Protein 3KMH (pdb70)

Sequence (434 aa):
KRSAINDILGHTRQFFSQHDVHLPPFASFSPAQWQQLDTAAWEEVFDLKLGWDVTAFGRNNFAAHGLTLFTLRNGSAKGPYVKCYAEKIHVRDAQVTPHFHWRKREDIINRGGGNLIVELWNADSNEQTADSDITVVIDGCRQKHTAGSQLRLSPGESICLPPGLYHSFWAEAGFGDVLVGEVSSVNDDDHDNHFLQPLLIDEDEPAQLVLCNEYKRSAINDILGHTRQFFSQHDVHLPPFASFSPAQWQQLDTAAWEEVFDLKLGWDVTAFGRNNFAAHGLTLFTLRNGSAKGPYVKCYAEKIHVRDAQVTPHFHWRKREDIINRGGGNLIVELWNADSNEQTADSDITVVIDGCRQKHTAGSQLRLSPGESICLPPGLYHSFWAEAGFGDVLVGEVSSVNDDDHDNHFLQPLDRYNLIDEDEPAQLVLCNEY

Radius of gyration: 21.69 Å; Cα contacts (8 Å, |Δi|>4): 1073; chains: 2; bounding box: 56×40×61 Å

InterPro domains:
  IPR010864 D-lyxose isomerase [PF07385] (1-223)
  IPR011051 RmlC-like cupin domain superfamily [SSF51182] (97-203)
  IPR014710 RmlC-like jelly roll fold [G3DSA:2.60.120.10] (2-227)
  IPR047581 D-lyxose isomerase EcSI-like [cd20309] (2-201)

Foldseek 3Di:
DLVVVQVVLVVVVVVCVVLVHDADPQQQDFPVRVVPDDCVVCVQCQVQLFAWDKDQFADDDCQQEIDIKGKRDFADPVQVGNAFKTKMKKFWANYKHFFFFQAKKKKKAFQDFAKKKKWKFAADPVRAGDQDWDWWAKPNRIDIGTHGDIDIHHNGIIIIDGGRIDMMMHGHHPRGMTMMMMMMTGDDPPPTTDGNPDTDDDCPDRRSHDGSVGD/DLVVVQVVLVVVVVVCVVLVHDADPQQQDFPVRVVPDDCVVCVQCQQQLFAWAKAQQQDDDCLQEIDIKGWRDFADPVQVGPAFKTKMKKFWANYKHFFFFQAKKKKKAFQDFAKKKKWKFAADPVRAGDQDWDWWAKPNRIDIGTGGDIDIHHNGIIIIDGGRMDMMMHGHHPRGMTMMMMMMTGDDQVPTTDGNDDTDPHDDDDCPDRRSHDGSVGD

B-factor: mean 22.04, std 8.32, range [10.07, 82.17]

Secondary structure (P-SEA, 3-state):
caaaaaaaaaaaaaaaaaacccccccccccaaaaaaccccccaaaaaaccbbbbbcccccccccccbbbbbccccccccccccccccccccccccccccccccbbbbbbccccbbbbbbbbbbcccccccccbbbbbccccccccccbbbbbbcccbbbbbcccccccccccccccccbbbbbcccccccccccccccccccccccccccccccc/caaaaaaaaaaaaaaaaaacccccccccccaaaaaaccccccaaaaaacccccccccccccccccccccccccccccccccccccccccccccccccccccccbbbbbbccccbbbbbbbbbbccccccccbbbbbbccccccccccbbbbbbcccbbbbbcccccccccccccccccbbbbbccccccccccccccccccbbbbcccccccccccccc

Nearest PDB structures (foldseek):
  3kmh-assembly1_A  TM=1.005E+00  e=7.050E-45  Escherichia coli O157:H7
  3kmh-assembly1_B  TM=1.002E+00  e=2.610E-44  Escherichia coli O157:H7
  3mpb-assembly1_A  TM=1.004E+00  e=5.638E-43  Escherichia coli O157:H7
  8fnf-assembly1_14  TM=4.970E-01  e=2.074E-03  Trypanosoma brucei
  4oul-assembly2_E  TM=1.749E-01  e=1.356E-02  Homo sapiens

Solvent-accessible surface area: 18554 Å² total

Structure (mmCIF, N/CA/C/O backbone):
data_3KMH
#
_entry.id   3KMH
#
_cell.length_a   53.350
_cell.length_b   75.315
_cell.length_c   61.778
_cell.angle_alpha   90.00
_cell.angle_beta   106.29
_cell.angle_gamma   90.00
#
_symmetry.space_group_name_H-M   'P 1 21 1'
#
loop_
_entity.id
_entity.type
_entity.pdbx_description
1 polymer 'D-lyxose isomerase'
2 non-polymer GLYCEROL
3 non-polymer 'ACETATE ION'
4 non-polymer 'MANGANESE (II) ION'
5 non-polymer PHENOL
6 water water
#
loop_
_atom_site.group_PDB
_atom_site.id
_atom_site.type_symbol
_atom_site.label_atom_id
_atom_site.label_alt_id
_atom_site.label_comp_id
_atom_site.label_asym_id
_atom_site.label_entity_id
_atom_site.label_seq_id
_atom_site.pdbx_PDB_ins_code
_atom_site.Cartn_x
_atom_site.Cartn_y
_atom_site.Cartn_z
_atom_site.occupancy
_atom_site.B_iso_or_equiv
_atom_site.auth_seq_id
_atom_site.auth_comp_id
_atom_site.auth_asym_id
_atom_site.auth_atom_id
_atom_site.pdbx_PDB_model_num
ATOM 9 N N . LYS A 1 21 ? 27.541 6.252 23.148 1.00 28.47 2 LYS A N 1
ATOM 10 C CA . LYS A 1 21 ? 26.332 5.465 23.387 1.00 27.06 2 LYS A CA 1
ATOM 11 C C . LYS A 1 21 ? 25.952 5.491 24.862 1.00 25.87 2 LYS A C 1
ATOM 12 O O . LYS A 1 21 ? 26.824 5.436 25.735 1.00 25.37 2 LYS A O 1
ATOM 18 N N . ARG A 1 22 ? 24.652 5.567 25.139 1.00 24.56 3 ARG A N 1
ATOM 19 C CA . ARG A 1 22 ? 24.163 5.517 26.518 1.00 23.53 3 ARG A CA 1
ATOM 20 C C . ARG A 1 22 ? 24.499 4.188 27.198 1.00 23.08 3 ARG A C 1
ATOM 21 O O . ARG A 1 22 ? 24.747 4.150 28.404 1.00 22.49 3 ARG A O 1
ATOM 29 N N . SER A 1 23 ? 24.508 3.104 26.423 1.00 22.48 4 SER A N 1
ATOM 30 C CA . SER A 1 23 ? 24.930 1.803 26.939 1.00 22.14 4 SER A CA 1
ATOM 31 C C . SER A 1 23 ? 26.360 1.851 27.479 1.00 21.75 4 SER A C 1
ATOM 32 O O . SER A 1 23 ? 26.635 1.288 28.538 1.00 21.76 4 SER A O 1
ATOM 35 N N . ALA A 1 24 ? 27.254 2.532 26.757 1.00 21.41 5 ALA A N 1
ATOM 36 C CA . ALA A 1 24 ? 28.640 2.716 27.204 1.00 21.15 5 ALA A CA 1
ATOM 37 C C . ALA A 1 24 ? 28.708 3.552 28.480 1.00 20.89 5 ALA A C 1
ATOM 38 O O . ALA A 1 24 ? 29.455 3.219 29.406 1.00 20.35 5 ALA A O 1
ATOM 40 N N . ILE A 1 25 ? 27.923 4.628 28.527 1.00 20.48 6 ILE A N 1
ATOM 41 C CA . ILE A 1 25 ? 27.878 5.493 29.711 1.00 20.29 6 ILE A CA 1
ATOM 42 C C . ILE A 1 25 ? 27.330 4.734 30.920 1.00 20.21 6 ILE A C 1
ATOM 43 O O . ILE A 1 25 ? 27.891 4.826 32.015 1.00 19.83 6 ILE A O 1
ATOM 48 N N . ASN A 1 26 ? 26.254 3.971 30.716 1.00 19.88 7 ASN A N 1
ATOM 49 C CA . ASN A 1 26 ? 25.683 3.151 31.784 1.00 20.13 7 ASN A CA 1
ATOM 50 C C . ASN A 1 26 ? 26.734 2.200 32.356 1.00 20.04 7 ASN A C 1
ATOM 51 O O . ASN A 1 26 ? 26.876 2.084 33.572 1.00 19.86 7 ASN A O 1
ATOM 56 N N . ASP A 1 27 ? 27.475 1.539 31.466 1.00 20.21 8 ASP A N 1
ATOM 57 C CA . ASP A 1 27 ? 28.515 0.587 31.862 1.00 20.41 8 ASP A CA 1
ATOM 58 C C . ASP A 1 27 ? 29.681 1.267 32.586 1.00 19.70 8 ASP A C 1
ATOM 59 O O . ASP A 1 27 ? 30.163 0.761 33.602 1.00 19.52 8 ASP A O 1
ATOM 64 N N . ILE A 1 28 ? 30.125 2.408 32.062 1.00 18.74 9 ILE A N 1
ATOM 65 C CA . ILE A 1 28 ? 31.194 3.190 32.694 1.00 18.40 9 ILE A CA 1
ATOM 66 C C . ILE A 1 28 ? 30.783 3.597 34.109 1.00 17.83 9 ILE A C 1
ATOM 67 O O . ILE A 1 28 ? 31.544 3.407 35.057 1.00 17.63 9 ILE A O 1
ATOM 72 N N . LEU A 1 29 ? 29.578 4.146 34.252 1.00 17.53 10 LEU A N 1
ATOM 73 C CA . LEU A 1 29 ? 29.116 4.588 35.567 1.00 17.18 10 LEU A CA 1
ATOM 74 C C . LEU A 1 29 ? 28.884 3.427 36.523 1.00 17.12 10 LEU A C 1
ATOM 75 O O . LEU A 1 29 ? 29.161 3.541 37.715 1.00 17.09 10 LEU A O 1
ATOM 80 N N . GLY A 1 30 ? 28.403 2.302 35.995 1.00 17.18 11 GLY A N 1
ATOM 81 C CA . GLY A 1 30 ? 28.283 1.079 36.782 1.00 17.10 11 GLY A CA 1
ATOM 82 C C . GLY A 1 30 ? 29.622 0.638 37.348 1.00 16.83 11 GLY A C 1
ATOM 83 O O . GLY A 1 30 ? 29.738 0.364 38.546 1.00 17.27 11 GLY A O 1
ATOM 84 N N . HIS A 1 31 ? 30.636 0.583 36.487 1.00 16.91 12 HIS A N 1
ATOM 85 C CA . HIS A 1 31 ? 31.979 0.198 36.920 1.00 16.79 12 HIS A CA 1
ATOM 86 C C . HIS A 1 31 ? 32.570 1.208 37.910 1.00 16.21 12 HIS A C 1
ATOM 87 O O . HIS A 1 31 ? 33.191 0.817 38.899 1.00 16.86 12 HIS A O 1
ATOM 94 N N . THR A 1 32 ? 32.363 2.501 37.657 1.00 15.45 13 THR A N 1
ATOM 95 C CA . THR A 1 32 ? 32.878 3.539 38.555 1.00 14.92 13 THR A CA 1
ATOM 96 C C . THR A 1 32 ? 32.208 3.513 39.934 1.00 14.87 13 THR A C 1
ATOM 97 O O . THR A 1 32 ? 32.874 3.683 40.958 1.00 14.81 13 THR A O 1
ATOM 101 N N . ARG A 1 33 ? 30.900 3.274 39.967 1.00 15.04 14 ARG A N 1
ATOM 102 C CA . ARG A 1 33 ? 30.204 3.158 41.242 1.00 15.25 14 ARG A CA 1
ATOM 103 C C . ARG A 1 33 ? 30.735 1.974 42.045 1.00 15.10 14 ARG A C 1
ATOM 104 O O . ARG A 1 33 ? 30.909 2.075 43.264 1.00 15.03 14 ARG A O 1
ATOM 112 N N . GLN A 1 34 ? 31.025 0.869 41.357 1.00 15.60 15 GLN A N 1
ATOM 113 C CA . GLN A 1 34 ? 31.612 -0.296 42.013 1.00 16.02 15 GLN A CA 1
ATOM 114 C C . GLN A 1 34 ? 33.008 0.018 42.558 1.00 15.20 15 GLN A C 1
ATOM 115 O O . GLN A 1 34 ? 33.332 -0.341 43.688 1.00 14.88 15 GLN A O 1
ATOM 121 N N . PHE A 1 35 ? 33.814 0.702 41.753 1.00 14.78 16 PHE A N 1
ATOM 122 C CA . PHE A 1 35 ? 35.156 1.122 42.150 1.00 14.56 16 PHE A CA 1
ATOM 123 C C . PHE A 1 35 ? 35.109 2.024 43.390 1.00 14.22 16 PHE A C 1
ATOM 124 O O . PHE A 1 35 ? 35.856 1.816 44.353 1.00 14.18 16 PHE A O 1
ATOM 132 N N . PHE A 1 36 ? 34.217 3.014 43.370 1.00 13.97 17 PHE A N 1
ATOM 133 C CA . PHE A 1 36 ? 34.005 3.875 44.536 1.00 13.94 17 PHE A CA 1
ATOM 134 C C . PHE A 1 36 ? 33.638 3.046 45.779 1.00 14.01 17 PHE A C 1
ATOM 135 O O . PHE A 1 36 ? 34.230 3.214 46.846 1.00 13.92 17 PHE A O 1
ATOM 143 N N . SER A 1 37 ? 32.665 2.147 45.639 1.00 14.35 18 SER A N 1
ATOM 144 C CA . SER A 1 37 ? 32.243 1.303 46.753 1.00 15.28 18 SER A CA 1
ATOM 145 C C . SER A 1 37 ? 33.400 0.470 47.312 1.00 14.94 18 SER A C 1
ATOM 146 O O . SER A 1 37 ? 33.543 0.346 48.527 1.00 15.26 18 SER A O 1
ATOM 149 N N . GLN A 1 38 ? 34.236 -0.067 46.421 1.00 15.17 19 GLN A N 1
ATOM 150 C CA . GLN A 1 38 ? 35.405 -0.857 46.835 1.00 15.84 19 GLN A CA 1
ATOM 151 C C . GLN A 1 38 ? 36.426 -0.036 47.629 1.00 15.46 19 GLN A C 1
ATOM 152 O O . GLN A 1 38 ? 37.232 -0.593 48.384 1.00 15.48 19 GLN A O 1
ATOM 158 N N . HIS A 1 39 ? 36.386 1.283 47.445 1.00 14.86 20 HIS A N 1
ATOM 159 C CA . HIS A 1 39 ? 37.259 2.208 48.169 1.00 14.62 20 HIS A CA 1
ATOM 160 C C . HIS A 1 39 ? 36.573 2.908 49.336 1.00 14.81 20 HIS A C 1
ATOM 161 O O . HIS A 1 39 ? 37.116 3.862 49.899 1.00 14.50 20 HIS A O 1
ATOM 168 N N . ASP A 1 40 ? 35.394 2.408 49.707 1.00 14.97 21 ASP A N 1
ATOM 169 C CA . ASP A 1 40 ? 34.633 2.920 50.846 1.00 15.78 21 ASP A CA 1
ATOM 170 C C . ASP A 1 40 ? 34.247 4.382 50.606 1.00 15.51 21 ASP A C 1
ATOM 171 O O . ASP A 1 40 ? 34.138 5.168 51.547 1.00 15.90 21 ASP A O 1
ATOM 176 N N . VAL A 1 41 ? 34.069 4.736 49.335 1.00 15.52 22 VAL A N 1
ATOM 177 C CA . VAL A 1 41 ? 33.582 6.063 48.957 1.00 15.58 22 VAL A CA 1
ATOM 178 C C . VAL A 1 41 ? 32.066 6.021 48.953 1.00 15.41 22 VAL A C 1
ATOM 179 O O . VAL A 1 41 ? 31.463 5.157 48.320 1.00 15.77 22 VAL A O 1
ATOM 183 N N . HIS A 1 42 ? 31.457 6.974 49.643 1.00 15.55 23 HIS A N 1
ATOM 184 C CA . HIS A 1 42 ? 30.007 7.063 49.713 1.00 15.90 23 HIS A CA 1
ATOM 185 C C . HIS A 1 42 ? 29.543 8.388 49.167 1.00 15.74 23 HIS A C 1
ATOM 186 O O . HIS A 1 42 ? 30.064 9.446 49.527 1.00 16.36 23 HIS A O 1
ATOM 193 N N . LEU A 1 43 ? 28.581 8.299 48.258 1.00 16.38 24 LEU A N 1
ATOM 194 C CA . LEU A 1 43 ? 28.064 9.451 47.540 1.00 16.16 24 LEU A CA 1
ATOM 195 C C . LEU A 1 43 ? 26.707 9.854 48.112 1.00 16.40 24 LEU A C 1
ATOM 196 O O . LEU A 1 43 ? 26.044 9.042 48.761 1.00 16.40 24 LEU A O 1
ATOM 201 N N . PRO A 1 44 ? 26.295 11.115 47.887 1.00 16.42 25 PRO A N 1
ATOM 202 C CA . PRO A 1 44 ? 24.986 11.538 48.370 1.00 16.59 25 PRO A CA 1
ATOM 203 C C . PRO A 1 44 ? 23.845 10.808 47.649 1.00 16.95 25 PRO A C 1
ATOM 204 O O . PRO A 1 44 ? 24.061 10.247 46.568 1.00 16.03 25 PRO A O 1
ATOM 208 N N . PRO A 1 45 ? 22.635 10.812 48.243 1.00 17.51 26 PRO A N 1
ATOM 209 C CA . PRO A 1 45 ? 21.485 10.141 47.632 1.00 17.76 26 PRO A CA 1
ATOM 210 C C . PRO A 1 45 ? 21.265 10.480 46.152 1.00 17.55 26 PRO A C 1
ATOM 211 O O . PRO A 1 45 ? 20.932 9.583 45.375 1.00 17.83 26 PRO A O 1
ATOM 215 N N . PHE A 1 46 ? 21.460 11.743 45.762 1.00 17.34 27 PHE A N 1
ATOM 216 C CA . PHE A 1 46 ? 21.207 12.152 44.370 1.00 17.07 27 PHE A CA 1
ATOM 217 C C . PHE A 1 46 ? 22.111 11.463 43.331 1.00 17.11 27 PHE A C 1
ATOM 218 O O . PHE A 1 46 ? 21.787 11.433 42.143 1.00 17.09 27 PHE A O 1
ATOM 226 N N . ALA A 1 47 ? 23.218 10.889 43.799 1.00 16.81 28 ALA A N 1
ATOM 227 C CA . ALA A 1 47 ? 24.133 10.137 42.935 1.00 17.22 28 ALA A CA 1
ATOM 228 C C . ALA A 1 47 ? 23.479 8.907 42.301 1.00 17.53 28 ALA A C 1
ATOM 229 O O . ALA A 1 47 ? 23.952 8.401 41.281 1.00 17.29 28 ALA A O 1
ATOM 231 N N . SER A 1 48 ? 22.397 8.431 42.908 1.00 18.26 29 SER A N 1
ATOM 232 C CA . SER A 1 48 ? 21.741 7.210 42.444 1.00 19.01 29 SER A CA 1
ATOM 233 C C . SER A 1 48 ? 20.337 7.437 41.870 1.00 18.99 29 SER A C 1
ATOM 234 O O . SER A 1 48 ? 19.641 6.469 41.553 1.00 19.28 29 SER A O 1
ATOM 237 N N . PHE A 1 49 ? 19.929 8.698 41.727 1.00 19.18 30 PHE A N 1
ATOM 238 C CA . PHE A 1 49 ? 18.6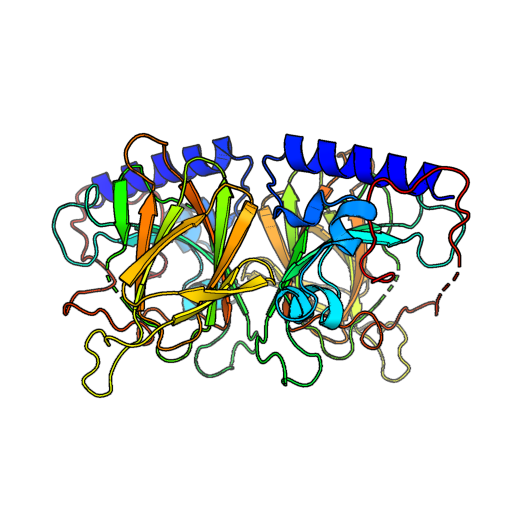06 9.012 41.175 1.00 19.36 30 PHE A CA 1
ATOM 239 C C . PHE A 1 49 ? 18.482 8.557 39.722 1.00 19.74 30 PHE A C 1
ATOM 240 O O . PHE A 1 49 ? 19.355 8.831 38.894 1.00 19.87 30 PHE A O 1
ATOM 248 N N . SER A 1 50 ? 17.389 7.863 39.414 1.00 20.51 31 SER A N 1
ATOM 249 C CA . SER A 1 50 ? 17.038 7.559 38.031 1.00 21.14 31 SER A CA 1
ATOM 250 C C . SER A 1 50 ? 16.483 8.819 37.361 1.00 21.78 31 SER A C 1
ATOM 251 O O . SER A 1 50 ? 16.032 9.734 38.057 1.00 21.70 31 SER A O 1
ATOM 254 N N . PRO A 1 51 ? 16.502 8.875 36.010 1.00 22.36 32 PRO A N 1
ATOM 255 C CA . PRO A 1 51 ? 15.865 10.005 35.323 1.00 23.02 32 PRO A CA 1
ATOM 256 C C . PRO A 1 51 ? 14.423 10.255 35.785 1.00 23.60 32 PRO A C 1
ATOM 257 O O . PRO A 1 51 ? 14.015 11.414 35.918 1.00 23.60 32 PRO A O 1
ATOM 261 N N . ALA A 1 52 ? 13.677 9.178 36.037 1.00 24.15 33 ALA A N 1
ATOM 262 C CA . ALA A 1 52 ? 12.307 9.274 36.556 1.00 24.85 33 ALA A CA 1
ATOM 263 C C . ALA A 1 52 ? 12.252 10.014 37.893 1.00 25.33 33 ALA A C 1
ATOM 264 O O . ALA A 1 52 ? 11.383 10.867 38.100 1.00 25.51 33 ALA A O 1
ATOM 266 N N . GLN A 1 53 ? 13.193 9.695 38.783 1.00 25.55 34 GLN A N 1
ATOM 267 C CA . GLN A 1 53 ? 13.298 10.346 40.093 1.00 25.84 34 GLN A CA 1
ATOM 268 C C . GLN A 1 53 ? 13.648 11.834 40.000 1.00 26.12 34 GLN A C 1
ATOM 269 O O . GLN A 1 53 ? 13.117 12.643 40.764 1.00 26.02 34 GLN A O 1
ATOM 275 N N . TRP A 1 54 ? 14.530 12.191 39.065 1.00 26.37 35 TRP A N 1
ATOM 276 C CA . TRP A 1 54 ? 14.867 13.597 38.819 1.00 26.78 35 TRP A CA 1
ATOM 277 C C . TRP A 1 54 ? 13.631 14.397 38.402 1.00 27.48 35 TRP A C 1
ATOM 278 O O . TRP A 1 54 ? 13.472 15.556 38.791 1.00 27.46 35 TRP A O 1
ATOM 289 N N . GLN A 1 55 ? 12.756 13.760 37.625 1.00 28.04 36 GLN A N 1
ATOM 290 C CA . GLN A 1 55 ? 11.532 14.397 37.122 1.00 28.87 36 GLN A CA 1
ATOM 291 C C . GLN A 1 55 ? 10.515 14.736 38.217 1.00 28.99 36 GLN A C 1
ATOM 292 O O . GLN A 1 55 ? 9.648 15.594 38.022 1.00 29.44 36 GLN A O 1
ATOM 298 N N . GLN A 1 56 ? 10.627 14.070 39.361 1.00 29.11 37 GLN A N 1
ATOM 299 C CA . GLN A 1 56 ? 9.672 14.242 40.460 1.00 29.37 37 GLN A CA 1
ATOM 300 C C . GLN A 1 56 ? 10.178 15.151 41.581 1.00 29.29 37 GLN A C 1
ATOM 301 O O . GLN A 1 56 ? 9.475 15.371 42.574 1.00 29.40 37 GLN A O 1
ATOM 307 N N . LEU A 1 57 ? 11.391 15.675 41.421 1.00 29.03 38 LEU A N 1
ATOM 308 C CA . LEU A 1 57 ? 12.007 16.525 42.438 1.00 28.91 38 LEU A CA 1
ATOM 309 C C . LEU A 1 57 ? 11.369 17.910 42.489 1.00 28.64 38 LEU A C 1
ATOM 310 O O . LEU A 1 57 ? 10.928 18.439 41.467 1.00 28.70 38 LEU A O 1
ATOM 315 N N . ASP A 1 58 ? 11.325 18.479 43.690 1.00 28.23 39 ASP A N 1
ATOM 316 C CA . ASP A 1 58 ? 10.942 19.872 43.883 1.00 27.95 39 ASP A CA 1
ATOM 317 C C . ASP A 1 58 ? 12.051 20.737 43.278 1.00 27.51 39 ASP A C 1
ATOM 318 O O . ASP A 1 58 ? 13.173 20.767 43.794 1.00 27.48 39 ASP A O 1
ATOM 323 N N . THR A 1 59 ? 11.741 21.417 42.175 1.00 26.94 40 THR A N 1
ATOM 324 C CA . THR A 1 59 ? 12.744 22.198 41.435 1.00 26.70 40 THR A CA 1
ATOM 325 C C . THR A 1 59 ? 13.245 23.427 42.201 1.00 26.31 40 THR A C 1
ATOM 326 O O . THR A 1 59 ? 14.328 23.942 41.915 1.00 26.70 40 THR A O 1
ATOM 330 N N . ALA A 1 60 ? 12.456 23.890 43.168 1.00 25.46 41 ALA A N 1
ATOM 331 C CA . ALA A 1 60 ? 12.851 25.012 44.020 1.00 24.82 41 ALA A CA 1
ATOM 332 C C . ALA A 1 60 ? 13.933 24.592 45.010 1.00 24.12 41 ALA A C 1
ATOM 333 O O . ALA A 1 60 ? 14.937 25.289 45.178 1.00 24.80 41 ALA A O 1
ATOM 335 N N . ALA A 1 61 ? 13.731 23.442 45.645 1.00 23.01 42 ALA A N 1
ATOM 336 C CA . ALA A 1 61 ? 14.636 22.958 46.682 1.00 22.02 42 ALA A CA 1
ATOM 337 C C . ALA A 1 61 ? 15.961 22.438 46.119 1.00 21.42 42 ALA A C 1
ATOM 338 O O . ALA A 1 61 ? 16.966 22.409 46.830 1.00 20.88 42 ALA A O 1
ATOM 340 N N . TRP A 1 62 ? 15.959 22.052 44.847 1.00 20.77 43 TRP A N 1
ATOM 341 C CA . TRP A 1 62 ? 17.120 21.393 44.238 1.00 20.32 43 TRP A CA 1
ATOM 342 C C . TRP A 1 62 ? 17.909 22.258 43.254 1.00 20.08 43 TRP A C 1
ATOM 343 O O . TRP A 1 62 ? 18.783 21.755 42.543 1.00 19.73 43 TRP A O 1
ATOM 354 N N . GLU A 1 63 ? 17.628 23.559 43.223 1.00 19.69 44 GLU A N 1
ATOM 355 C CA . GLU A 1 63 ? 18.240 24.439 42.230 1.00 19.78 44 GLU A CA 1
ATOM 356 C C . GLU A 1 63 ? 19.770 24.451 42.258 1.00 18.56 44 GLU A C 1
ATOM 357 O O . GLU A 1 63 ? 20.395 24.605 41.213 1.00 19.13 44 GLU A O 1
ATOM 363 N N . GLU A 1 64 ? 20.365 24.287 43.441 1.00 17.73 45 GLU A N 1
ATOM 364 C CA . GLU A 1 64 ? 21.827 24.334 43.574 1.00 17.09 45 GLU A CA 1
ATOM 365 C C . GLU A 1 64 ? 22.488 23.200 42.795 1.00 16.77 45 GLU A C 1
ATOM 366 O O . GLU A 1 64 ? 23.524 23.396 42.153 1.00 16.71 45 GLU A O 1
ATOM 372 N N . VAL A 1 65 ? 21.889 22.014 42.857 1.00 16.76 46 VAL A N 1
ATOM 373 C CA . VAL A 1 65 ? 22.397 20.869 42.096 1.00 16.96 46 VAL A CA 1
ATOM 374 C C . VAL A 1 65 ? 22.398 21.190 40.601 1.00 17.10 46 VAL A C 1
ATOM 375 O O . VAL A 1 65 ? 23.397 20.972 39.918 1.00 17.30 46 VAL A O 1
ATOM 379 N N . PHE A 1 66 ? 21.293 21.746 40.108 1.00 17.49 47 PHE A N 1
ATOM 380 C CA . PHE A 1 66 ? 21.158 22.072 38.691 1.00 18.02 47 PHE A CA 1
ATOM 381 C C . PHE A 1 66 ? 22.077 23.222 38.295 1.00 17.95 47 PHE A C 1
ATOM 382 O O . PHE A 1 66 ? 22.815 23.126 37.314 1.00 18.09 47 PHE A O 1
ATOM 390 N N . ASP A 1 67 ? 22.042 24.299 39.077 1.00 17.90 48 ASP A N 1
ATOM 391 C CA . ASP A 1 67 ? 22.756 25.524 38.736 1.00 17.96 48 ASP A CA 1
ATOM 392 C C . ASP A 1 67 ? 24.270 25.344 38.718 1.00 17.58 48 ASP A C 1
ATOM 393 O O . ASP A 1 67 ? 24.959 25.922 37.866 1.00 17.85 48 ASP A O 1
ATOM 398 N N . LEU A 1 68 ? 24.779 24.537 39.648 1.00 16.77 49 LEU A N 1
ATOM 399 C CA . LEU A 1 68 ? 26.225 24.389 39.815 1.00 16.37 49 LEU A CA 1
ATOM 400 C C . LEU A 1 68 ? 26.755 23.104 39.196 1.00 16.44 49 LEU A C 1
ATOM 401 O O . LEU A 1 68 ? 27.948 22.789 39.319 1.00 16.24 49 LEU A O 1
ATOM 406 N N . LYS A 1 69 ? 25.861 22.384 38.518 1.00 16.31 50 LYS A N 1
ATOM 407 C CA . LYS A 1 69 ? 26.182 21.131 37.826 1.00 16.32 50 LYS A CA 1
ATOM 408 C C . LYS A 1 69 ? 26.859 20.107 38.741 1.00 16.05 50 LYS A C 1
ATOM 409 O O . LYS A 1 69 ? 27.882 19.501 38.385 1.00 16.36 50 LYS A O 1
ATOM 415 N N . LEU A 1 70 ? 26.283 19.920 39.925 1.00 15.65 51 LEU A N 1
ATOM 416 C CA . LEU A 1 70 ? 26.721 18.842 40.810 1.00 15.37 51 LEU A CA 1
ATOM 417 C C . LEU A 1 70 ? 26.353 17.498 40.181 1.00 15.65 51 LEU A C 1
ATOM 418 O O . LEU A 1 70 ? 25.414 17.419 39.384 1.00 16.08 51 LEU A O 1
ATOM 423 N N . GLY A 1 71 ? 27.117 16.455 40.505 1.00 15.16 52 GLY A N 1
ATOM 424 C CA . GLY A 1 71 ? 26.819 15.105 40.029 1.00 15.44 52 GLY A CA 1
ATOM 425 C C . GLY A 1 71 ? 27.762 14.536 38.983 1.00 15.46 52 GLY A C 1
ATOM 426 O O . GLY A 1 71 ? 28.909 14.964 38.860 1.00 14.91 52 GLY A O 1
ATOM 427 N N . TRP A 1 72 ? 27.252 13.578 38.212 1.00 15.87 53 TRP A N 1
ATOM 428 C CA . TRP A 1 72 ? 28.077 12.752 37.331 1.00 16.51 53 TRP A CA 1
ATOM 429 C C . TRP A 1 72 ? 28.567 13.458 36.079 1.00 17.31 53 TRP A C 1
ATOM 430 O O . TRP A 1 72 ? 27.841 14.242 35.466 1.00 17.75 53 TRP A O 1
ATOM 441 N N . ASP A 1 73 ? 29.797 13.141 35.689 1.00 18.22 54 ASP A N 1
ATOM 442 C CA . ASP A 1 73 ? 30.363 13.607 34.430 1.00 19.45 54 ASP A CA 1
ATOM 443 C C . ASP A 1 73 ? 31.202 12.478 33.838 1.00 19.60 54 ASP A C 1
ATOM 444 O O . ASP A 1 73 ? 32.045 11.896 34.521 1.00 19.16 54 ASP A O 1
ATOM 449 N N . VAL A 1 74 ? 30.925 12.140 32.582 1.00 19.75 55 VAL A N 1
ATOM 450 C CA . VAL A 1 74 ? 31.720 11.169 31.837 1.00 20.28 55 VAL A CA 1
ATOM 451 C C . VAL A 1 74 ? 32.199 11.870 30.579 1.00 20.68 55 VAL A C 1
ATOM 452 O O . VAL A 1 74 ? 31.388 12.414 29.824 1.00 20.61 55 VAL A O 1
ATOM 456 N N . THR A 1 75 ? 33.511 11.885 30.366 1.00 21.28 56 THR A N 1
ATOM 457 C CA . THR A 1 75 ? 34.070 12.567 29.200 1.00 22.14 56 THR A CA 1
ATOM 458 C C . THR A 1 75 ? 35.111 11.728 28.465 1.00 22.69 56 THR A C 1
ATOM 459 O O . THR A 1 75 ? 35.888 10.993 29.083 1.00 22.06 56 THR A O 1
ATOM 463 N N . ALA A 1 76 ? 35.092 11.835 27.138 1.00 23.80 57 ALA A N 1
ATOM 464 C CA . ALA A 1 76 ? 36.139 11.278 26.290 1.00 24.85 57 ALA A CA 1
ATOM 465 C C . ALA A 1 76 ? 36.931 12.423 25.653 1.00 25.68 57 ALA A C 1
ATOM 466 O O . ALA A 1 76 ? 37.704 12.218 24.709 1.00 25.86 57 ALA A O 1
ATOM 468 N N . PHE A 1 77 ? 36.724 13.627 26.187 1.00 26.70 58 PHE A N 1
ATOM 469 C CA . PHE A 1 77 ? 37.388 14.852 25.730 1.00 27.76 58 PHE A CA 1
ATOM 470 C C . PHE A 1 77 ? 37.145 15.133 24.240 1.00 28.95 58 PHE A C 1
ATOM 471 O O . PHE A 1 77 ? 38.057 15.520 23.504 1.00 29.39 58 PHE A O 1
ATOM 479 N N . GLY A 1 78 ? 35.898 14.923 23.819 1.00 30.09 59 GLY A N 1
ATOM 480 C CA . GLY A 1 78 ? 35.465 15.176 22.445 1.00 31.35 59 GLY A CA 1
ATOM 481 C C . GLY A 1 78 ? 35.923 14.159 21.415 1.00 32.16 59 GLY A C 1
ATOM 482 O O . GLY A 1 78 ? 35.586 14.281 20.232 1.00 32.66 59 GLY A O 1
ATOM 483 N N . ARG A 1 79 ? 36.683 13.156 21.854 1.00 32.85 60 ARG A N 1
ATOM 484 C CA . ARG A 1 79 ? 37.244 12.155 20.942 1.00 33.35 60 ARG A CA 1
ATOM 485 C C . ARG A 1 79 ? 36.566 10.788 21.026 1.00 33.21 60 ARG A C 1
ATOM 486 O O . ARG A 1 79 ? 35.544 10.627 21.704 1.00 33.33 60 ARG A O 1
ATOM 494 N N . ASN A 1 80 ? 37.156 9.812 20.334 1.00 33.06 61 ASN A N 1
ATOM 495 C CA . ASN A 1 80 ? 36.547 8.498 20.112 1.00 32.82 61 ASN A CA 1
ATOM 496 C C . ASN A 1 80 ? 37.205 7.322 20.844 1.00 32.28 61 ASN A C 1
ATOM 497 O O . ASN A 1 80 ? 36.977 6.161 20.491 1.00 32.47 61 ASN A O 1
ATOM 502 N N . ASN A 1 81 ? 38.016 7.616 21.858 1.00 31.47 62 ASN A N 1
ATOM 503 C CA . ASN A 1 81 ? 38.688 6.568 22.623 1.00 30.56 62 ASN A CA 1
ATOM 504 C C . ASN A 1 81 ? 38.739 6.882 24.119 1.00 29.67 62 ASN A C 1
ATOM 505 O O . ASN A 1 81 ? 39.743 7.394 24.620 1.00 29.67 62 ASN A O 1
ATOM 510 N N . PHE A 1 82 ? 37.648 6.567 24.815 1.00 28.49 63 PHE A N 1
ATOM 511 C CA . PHE A 1 82 ? 37.516 6.812 26.257 1.00 27.17 63 PHE A CA 1
ATOM 512 C C . PHE A 1 82 ? 38.640 6.176 27.078 1.00 26.81 63 PHE A C 1
ATOM 513 O O . PHE A 1 82 ? 39.180 6.807 27.989 1.00 26.52 63 PHE A O 1
ATOM 521 N N . ALA A 1 83 ? 38.992 4.936 26.740 1.00 26.25 64 ALA A N 1
ATOM 522 C CA . ALA A 1 83 ? 40.026 4.188 27.458 1.00 25.91 64 ALA A CA 1
ATOM 523 C C . ALA A 1 83 ? 41.410 4.849 27.409 1.00 25.45 64 ALA A C 1
ATOM 524 O O . ALA A 1 83 ? 42.166 4.783 28.381 1.00 25.53 64 ALA A O 1
ATOM 526 N N . ALA A 1 84 ? 41.727 5.486 26.282 1.00 24.80 65 ALA A N 1
ATOM 527 C CA . ALA A 1 84 ? 43.014 6.160 26.093 1.00 24.25 65 ALA A CA 1
ATOM 528 C C . ALA A 1 84 ? 42.988 7.595 26.620 1.00 23.81 65 ALA A C 1
ATOM 529 O O . ALA A 1 84 ? 43.961 8.064 27.217 1.00 23.67 65 ALA A O 1
ATOM 531 N N . HIS A 1 85 ? 41.876 8.289 26.383 1.00 23.29 66 HIS A N 1
ATOM 532 C CA . HIS A 1 85 ? 41.691 9.654 26.867 1.00 22.66 66 HIS A CA 1
ATOM 533 C C . HIS A 1 85 ? 40.274 9.827 27.376 1.00 21.68 66 HIS A C 1
ATOM 534 O O . HIS A 1 85 ? 39.322 9.884 26.601 1.00 21.53 66 HIS A O 1
ATOM 541 N N . GLY A 1 86 ? 40.139 9.897 28.694 1.00 20.56 67 GLY A N 1
ATOM 542 C CA . GLY A 1 86 ? 38.826 10.007 29.301 1.00 19.48 67 GLY A CA 1
ATOM 543 C C . GLY A 1 86 ? 38.923 10.188 30.797 1.00 18.62 67 GLY A C 1
ATOM 544 O O . GLY A 1 86 ? 40.005 10.081 31.379 1.00 18.73 67 GLY A O 1
ATOM 545 N N . LEU A 1 87 ? 37.778 10.466 31.411 1.00 17.88 68 LEU A N 1
ATOM 546 C CA . LEU A 1 87 ? 37.693 10.689 32.844 1.00 16.98 68 LEU A CA 1
ATOM 547 C C . LEU A 1 87 ? 36.249 10.502 33.299 1.00 16.55 68 LEU A C 1
ATOM 548 O O . LEU A 1 87 ? 35.317 10.769 32.550 1.00 16.40 68 LEU A O 1
ATOM 553 N N . THR A 1 88 ? 36.079 10.031 34.528 1.00 16.02 69 THR A N 1
ATOM 554 C CA . THR A 1 88 ? 34.763 9.888 35.138 1.00 15.91 69 THR A CA 1
ATOM 555 C C . THR A 1 88 ? 34.808 10.645 36.464 1.00 15.45 69 THR A C 1
ATOM 556 O O . THR A 1 88 ? 35.705 10.428 37.280 1.00 15.51 69 THR A O 1
ATOM 560 N N . LEU A 1 89 ? 33.861 11.561 36.656 1.00 15.26 70 LEU A N 1
ATOM 561 C CA . LEU A 1 89 ? 33.884 12.463 37.810 1.00 14.97 70 LEU A CA 1
ATOM 562 C C . LEU A 1 89 ? 32.518 12.533 38.482 1.00 14.39 70 LEU A C 1
ATOM 563 O O . LEU A 1 89 ? 31.486 12.318 37.838 1.00 14.17 70 LEU A O 1
ATOM 568 N N . PHE A 1 90 ? 32.521 12.819 39.779 1.00 13.62 71 PHE A N 1
ATOM 569 C CA . PHE A 1 90 ? 31.309 13.232 40.483 1.00 13.34 71 PHE A CA 1
ATOM 570 C C . PHE A 1 90 ? 31.609 14.526 41.230 1.00 12.88 71 PHE A C 1
ATOM 571 O O . PHE A 1 90 ? 32.504 14.562 42.074 1.00 13.10 71 PHE A O 1
ATOM 579 N N . THR A 1 91 ? 30.865 15.587 40.915 1.00 12.54 72 THR A N 1
ATOM 580 C CA . THR A 1 91 ? 31.049 16.879 41.572 1.00 12.82 72 THR A CA 1
ATOM 581 C C . THR A 1 91 ? 30.145 16.931 42.798 1.00 12.60 72 THR A C 1
ATOM 582 O O . THR A 1 91 ? 28.915 16.908 42.681 1.00 13.08 72 THR A O 1
ATOM 586 N N . LEU A 1 92 ? 30.772 16.979 43.968 1.00 12.13 73 LEU A N 1
ATOM 587 C CA . LEU A 1 92 ? 30.070 16.845 45.251 1.00 12.06 73 LEU A CA 1
ATOM 588 C C . LEU A 1 92 ? 29.531 18.157 45.804 1.00 12.34 73 LEU A C 1
ATOM 589 O O . LEU A 1 92 ? 28.508 18.174 46.503 1.00 13.00 73 LEU A O 1
ATOM 594 N N . ARG A 1 93 ? 30.237 19.247 45.522 1.00 11.82 74 ARG A N 1
ATOM 595 C CA . ARG A 1 93 ? 29.889 20.556 46.061 1.00 11.88 74 ARG A CA 1
ATOM 596 C C . ARG A 1 93 ? 30.606 21.591 45.223 1.00 12.03 74 ARG A C 1
ATOM 597 O O . ARG A 1 93 ? 31.619 21.283 44.587 1.00 11.74 74 ARG A O 1
ATOM 605 N N . ASN A 1 94 ? 30.074 22.809 45.212 1.00 12.56 75 ASN A N 1
ATOM 606 C CA . ASN A 1 94 ? 30.572 23.870 44.341 1.00 13.15 75 ASN A CA 1
ATOM 607 C C . ASN A 1 94 ? 29.950 25.200 44.756 1.00 13.49 75 ASN A C 1
ATOM 608 O O . ASN A 1 94 ? 29.063 25.240 45.614 1.00 13.39 75 ASN A O 1
ATOM 613 N N . GLY A 1 95 ? 30.435 26.278 44.148 1.00 13.60 76 GLY A N 1
ATOM 614 C CA . GLY A 1 95 ? 29.847 27.616 44.292 1.00 14.43 76 GLY A CA 1
ATOM 615 C C . GLY A 1 95 ? 29.771 28.300 42.938 1.00 15.10 76 GLY A C 1
ATOM 616 O O . GLY A 1 95 ? 30.215 27.751 41.927 1.00 14.83 76 GLY A O 1
ATOM 617 N N . SER A 1 96 ? 29.211 29.509 42.912 1.00 15.98 77 SER A N 1
ATOM 618 C CA . SER A 1 96 ? 29.070 30.246 41.654 1.00 17.42 77 SER A CA 1
ATOM 619 C C . SER A 1 96 ? 30.400 30.767 41.143 1.00 18.55 77 SER A C 1
ATOM 620 O O . SER A 1 96 ? 31.227 31.248 41.918 1.00 18.42 77 SER A O 1
ATOM 623 N N . ALA A 1 97 ? 30.566 30.695 39.825 1.00 20.12 78 ALA A N 1
ATOM 624 C CA . ALA A 1 97 ? 31.781 31.140 39.156 1.00 21.85 78 ALA A CA 1
ATOM 625 C C . ALA A 1 97 ? 32.175 32.563 39.550 1.00 22.93 78 ALA A C 1
ATOM 626 O O . ALA A 1 97 ? 33.354 32.836 39.785 1.00 23.76 78 ALA A O 1
ATOM 628 N N . LYS A 1 98 ? 31.191 33.457 39.641 1.00 23.98 79 LYS A N 1
ATOM 629 C CA . LYS A 1 98 ? 31.459 34.865 39.944 1.00 24.89 79 LYS A CA 1
ATOM 630 C C . LYS A 1 98 ? 31.140 35.262 41.392 1.00 24.63 79 LYS A C 1
ATOM 631 O O . LYS A 1 98 ? 31.114 36.451 41.731 1.00 24.96 79 LYS A O 1
ATOM 637 N N . GLY A 1 99 ? 30.905 34.265 42.244 1.00 23.91 80 GLY A N 1
ATOM 638 C CA . GLY A 1 99 ? 30.667 34.504 43.665 1.00 23.26 80 GLY A CA 1
ATOM 639 C C . GLY A 1 99 ? 29.222 34.748 44.065 1.00 22.81 80 GLY A C 1
ATOM 640 O O . GLY A 1 99 ? 28.918 34.851 45.253 1.00 22.65 80 GLY A O 1
ATOM 649 N N . PRO A 1 101 ? 24.921 33.756 42.701 1.00 21.46 82 PRO A N 1
ATOM 650 C CA . PRO A 1 101 ? 24.308 33.847 44.028 1.00 21.11 82 PRO A CA 1
ATOM 651 C C . PRO A 1 101 ? 24.782 32.803 45.050 1.00 20.53 82 PRO A C 1
ATOM 652 O O . PRO A 1 101 ? 24.475 32.931 46.236 1.00 21.25 82 PRO A O 1
ATOM 656 N N . TYR A 1 102 ? 25.508 31.781 44.598 1.00 19.72 83 TYR A N 1
ATOM 657 C CA . TYR A 1 102 ? 26.045 30.765 45.504 1.00 18.72 83 TYR A CA 1
ATOM 658 C C . TYR A 1 102 ? 27.447 31.187 45.930 1.00 18.23 83 TYR A C 1
ATOM 659 O O . TYR A 1 102 ? 28.408 31.050 45.171 1.00 17.82 83 TYR A O 1
ATOM 668 N N . VAL A 1 103 ? 27.546 31.710 47.149 1.00 17.76 84 VAL A N 1
ATOM 669 C CA . VAL A 1 103 ? 28.770 32.367 47.619 1.00 17.38 84 VAL A CA 1
ATOM 670 C C . VAL A 1 103 ? 29.902 31.425 48.024 1.00 16.83 84 VAL A C 1
ATOM 671 O O . VAL A 1 103 ? 31.041 31.868 48.170 1.00 17.17 84 VAL A O 1
ATOM 675 N N . LYS A 1 104 ? 29.594 30.144 48.217 1.00 16.36 85 LYS A N 1
ATOM 676 C CA . LYS A 1 104 ? 30.617 29.147 48.570 1.00 15.56 85 LYS A CA 1
ATOM 677 C C . LYS A 1 104 ? 31.830 29.289 47.649 1.00 15.18 85 LYS A C 1
ATOM 678 O O . LYS A 1 104 ? 31.670 29.310 46.427 1.00 14.68 85 LYS A O 1
ATOM 684 N N . CYS A 1 105 ? 33.024 29.394 48.232 1.00 15.16 86 CYS A N 1
ATOM 685 C CA . CYS A 1 105 ? 34.237 29.636 47.436 1.00 15.52 86 CYS A CA 1
ATOM 686 C C . CYS A 1 105 ? 34.937 28.350 47.009 1.00 14.88 86 CYS A C 1
ATOM 687 O O . CYS A 1 105 ? 35.870 28.392 46.203 1.00 14.94 86 CYS A O 1
ATOM 690 N N . TYR A 1 106 ? 34.474 27.221 47.538 1.00 13.37 87 TYR A N 1
ATOM 691 C CA . TYR A 1 106 ? 35.152 25.942 47.350 1.00 12.89 87 TYR A CA 1
ATOM 692 C C . TYR A 1 106 ? 34.327 24.915 46.587 1.00 12.65 87 TYR A C 1
ATOM 693 O O . TYR A 1 106 ? 33.098 25.008 46.499 1.00 12.85 87 TYR A O 1
ATOM 702 N N . ALA A 1 107 ? 35.031 23.920 46.059 1.00 11.90 88 ALA A N 1
ATOM 703 C CA . ALA A 1 107 ? 34.417 22.805 45.356 1.00 11.36 88 ALA A CA 1
ATOM 704 C C . ALA A 1 107 ? 35.145 21.501 45.666 1.00 11.64 88 ALA A C 1
ATOM 705 O O . ALA A 1 107 ? 36.301 21.501 46.103 1.00 11.25 88 ALA A O 1
ATOM 707 N N . GLU A 1 108 ? 34.445 20.394 45.445 1.00 11.47 89 GLU A N 1
ATOM 708 C CA . GLU A 1 108 ? 35.041 19.065 45.582 1.00 11.93 89 GLU A CA 1
ATOM 709 C C . GLU A 1 108 ? 34.525 18.139 44.503 1.00 12.17 89 GLU A C 1
ATOM 710 O O . GLU A 1 108 ? 33.329 18.125 44.204 1.00 12.26 89 GLU A O 1
ATOM 716 N N . LYS A 1 109 ? 35.442 17.367 43.920 1.00 12.08 90 LYS A N 1
ATOM 717 C CA . LYS A 1 109 ? 35.086 16.277 43.023 1.00 12.70 90 LYS A CA 1
ATOM 718 C C . LYS A 1 109 ? 35.729 14.989 43.511 1.00 12.75 90 LYS A C 1
ATOM 719 O O . LYS A 1 109 ? 36.748 15.015 44.201 1.00 13.09 90 LYS A O 1
ATOM 725 N N . ILE A 1 110 ? 35.122 13.865 43.150 1.00 13.22 91 ILE A N 1
ATOM 726 C CA . ILE A 1 110 ? 35.751 12.556 43.314 1.00 14.30 91 ILE A CA 1
ATOM 727 C C . ILE A 1 110 ? 35.732 11.890 41.941 1.00 14.76 91 ILE A C 1
ATOM 728 O O . ILE A 1 110 ? 34.709 11.899 41.258 1.00 14.71 91 ILE A O 1
ATOM 741 N N . HIS A 1 112 ? 37.465 8.877 38.955 1.00 15.98 93 HIS A N 1
ATOM 742 C CA . HIS A 1 112 ? 37.984 7.560 38.683 1.00 16.02 93 HIS A CA 1
ATOM 743 C C . HIS A 1 112 ? 38.853 7.687 37.448 1.00 16.48 93 HIS A C 1
ATOM 744 O O . HIS A 1 112 ? 38.366 8.027 36.372 1.00 15.96 93 HIS A O 1
ATOM 751 N N . VAL A 1 113 ? 40.148 7.445 37.629 1.00 16.81 94 VAL A N 1
ATOM 752 C CA . VAL A 1 113 ? 41.091 7.405 36.521 1.00 17.19 94 VAL A CA 1
ATOM 753 C C . VAL A 1 113 ? 41.455 5.950 36.278 1.00 17.68 94 VAL A C 1
ATOM 754 O O . VAL A 1 113 ? 42.016 5.283 37.152 1.00 17.56 94 VAL A O 1
ATOM 758 N N . ARG A 1 114 ? 41.110 5.451 35.099 1.00 18.69 95 ARG A N 1
ATOM 759 C CA . ARG A 1 114 ? 41.408 4.067 34.774 1.00 19.94 95 ARG A CA 1
ATOM 760 C C . ARG A 1 114 ? 42.881 3.928 34.400 1.00 20.80 95 ARG A C 1
ATOM 761 O O . ARG A 1 114 ? 43.515 4.903 33.991 1.00 21.07 95 ARG A O 1
ATOM 769 N N . ASP A 1 115 ? 43.422 2.726 34.596 1.00 21.58 96 ASP A N 1
ATOM 770 C CA . ASP A 1 115 ? 44.829 2.424 34.325 1.00 22.63 96 ASP A CA 1
ATOM 771 C C . ASP A 1 115 ? 45.238 2.957 32.948 1.00 22.77 96 ASP A C 1
ATOM 772 O O . ASP A 1 115 ? 44.581 2.673 31.943 1.00 23.27 96 ASP A O 1
ATOM 777 N N . ALA A 1 116 ? 46.301 3.762 32.936 1.00 23.13 97 ALA A N 1
ATOM 778 C CA . ALA A 1 116 ? 46.871 4.382 31.725 1.00 23.21 97 ALA A CA 1
ATOM 779 C C . ALA A 1 116 ? 45.956 5.376 30.978 1.00 23.22 97 ALA A C 1
ATOM 780 O O . ALA A 1 116 ? 46.312 5.865 29.901 1.00 23.71 97 ALA A O 1
ATOM 782 N N . GLN A 1 117 ? 44.792 5.673 31.555 1.00 22.83 98 GLN A N 1
ATOM 783 C CA . GLN A 1 117 ? 43.840 6.613 30.967 1.00 22.46 98 GLN A CA 1
ATOM 784 C C . GLN A 1 117 ? 44.281 8.056 31.214 1.00 22.42 98 GLN A C 1
ATOM 785 O O . GLN A 1 117 ? 44.482 8.462 32.362 1.00 22.66 98 GLN A O 1
ATOM 791 N N . VAL A 1 118 ? 44.410 8.824 30.133 1.00 22.28 99 VAL A N 1
ATOM 792 C CA . VAL A 1 118 ? 44.976 10.173 30.186 1.00 22.45 99 VAL A CA 1
ATOM 793 C C . VAL A 1 118 ? 43.918 11.285 30.182 1.00 22.35 99 VAL A C 1
ATOM 794 O O . VAL A 1 118 ? 42.953 11.245 29.413 1.00 22.67 99 VAL A O 1
ATOM 798 N N . THR A 1 119 ? 44.110 12.261 31.068 1.00 21.84 100 THR A N 1
ATOM 799 C CA . THR A 1 119 ? 43.413 13.541 31.003 1.00 21.60 100 THR A CA 1
ATOM 800 C C . THR A 1 119 ? 44.369 14.512 30.309 1.00 21.63 100 THR A C 1
ATOM 801 O O . THR A 1 119 ? 45.452 14.781 30.833 1.00 21.56 100 THR A O 1
ATOM 805 N N . PRO A 1 120 ? 43.987 15.012 29.112 1.00 21.69 101 PRO A N 1
ATOM 806 C CA . PRO A 1 120 ? 44.854 15.863 28.291 1.00 21.73 101 PRO A CA 1
ATOM 807 C C . PRO A 1 120 ? 45.305 17.152 28.970 1.00 21.55 101 PRO A C 1
ATOM 808 O O . PRO A 1 120 ? 44.628 17.660 29.875 1.00 21.60 101 PRO A O 1
ATOM 820 N N . HIS A 1 122 ? 45.925 20.688 30.175 1.00 19.77 103 HIS A N 1
ATOM 821 C CA . HIS A 1 122 ? 45.063 21.866 30.275 1.00 19.06 103 HIS A CA 1
ATOM 822 C C . HIS A 1 122 ? 45.432 22.723 31.480 1.00 18.33 103 HIS A C 1
ATOM 823 O O . HIS A 1 122 ? 46.090 22.253 32.405 1.00 17.63 103 HIS A O 1
ATOM 830 N N . PHE A 1 123 ? 45.017 23.985 31.458 1.00 17.86 104 PHE A N 1
ATOM 831 C CA . PHE A 1 123 ? 45.101 24.818 32.649 1.00 18.09 104 PHE A CA 1
ATOM 832 C C . PHE A 1 123 ? 43.747 25.453 32.914 1.00 17.96 104 PHE A C 1
ATOM 833 O O . PHE A 1 123 ? 42.856 25.397 32.068 1.00 17.67 104 PHE A O 1
ATOM 841 N N . HIS A 1 124 ? 43.596 26.017 34.107 1.00 18.00 105 HIS A N 1
ATOM 842 C CA . HIS A 1 124 ? 42.399 26.758 34.466 1.00 18.47 105 HIS A CA 1
ATOM 843 C C . HIS A 1 124 ? 42.732 28.235 34.583 1.00 18.55 105 HIS A C 1
ATOM 844 O O . HIS A 1 124 ? 43.782 28.605 35.106 1.00 18.66 105 HIS A O 1
ATOM 851 N N . TRP A 1 125 ? 41.831 29.076 34.080 1.00 18.88 106 TRP A N 1
ATOM 852 C CA . TRP A 1 125 ? 42.001 30.521 34.153 1.00 19.38 106 TRP A CA 1
ATOM 853 C C . TRP A 1 125 ? 41.895 31.032 35.587 1.00 18.99 106 TRP A C 1
ATOM 854 O O . TRP A 1 125 ? 42.644 31.923 35.992 1.00 19.39 106 TRP A O 1
ATOM 865 N N . ARG A 1 126 ? 40.966 30.454 36.349 1.00 18.53 107 ARG A N 1
ATOM 866 C CA . ARG A 1 126 ? 40.656 30.928 37.698 1.00 18.28 107 ARG A CA 1
ATOM 867 C C . ARG A 1 126 ? 40.822 29.873 38.788 1.00 16.87 107 ARG A C 1
ATOM 868 O O . ARG A 1 126 ? 41.305 30.184 39.876 1.00 17.12 107 ARG A O 1
ATOM 876 N N . LYS A 1 127 ? 40.413 28.638 38.504 1.00 16.09 108 LYS A N 1
ATOM 877 C CA . LYS A 1 127 ? 40.434 27.587 39.526 1.00 15.03 108 LYS A CA 1
ATOM 878 C C . LYS A 1 127 ? 41.843 27.234 40.003 1.00 14.78 108 LYS A C 1
ATOM 879 O O . LYS A 1 127 ? 42.751 27.031 39.198 1.00 14.78 108 LYS A O 1
ATOM 885 N N . ARG A 1 128 ? 42.001 27.210 41.321 1.00 14.46 109 ARG A N 1
ATOM 886 C CA . ARG A 1 128 ? 43.166 26.636 41.983 1.00 14.26 109 ARG A CA 1
ATOM 887 C C . ARG A 1 128 ? 42.676 25.306 42.532 1.00 14.46 109 ARG A C 1
ATOM 888 O O . ARG A 1 128 ? 41.643 25.260 43.187 1.00 13.80 109 ARG A O 1
ATOM 896 N N . GLU A 1 129 ? 43.406 24.230 42.271 1.00 14.59 110 GLU A N 1
ATOM 897 C CA . GLU A 1 129 ? 42.948 22.913 42.706 1.00 15.00 110 GLU A CA 1
ATOM 898 C C . GLU A 1 129 ? 44.032 22.091 43.375 1.00 14.56 110 GLU A C 1
ATOM 899 O O . GLU A 1 129 ? 45.209 22.172 43.005 1.00 14.90 110 GLU A O 1
ATOM 905 N N . ASP A 1 130 ? 43.620 21.315 44.374 1.00 13.46 111 ASP A N 1
ATOM 906 C CA . ASP A 1 130 ? 44.459 20.270 44.942 1.00 13.35 111 ASP A CA 1
ATOM 907 C C . ASP A 1 130 ? 43.990 18.940 44.358 1.00 13.05 111 ASP A C 1
ATOM 908 O O . ASP A 1 130 ? 42.844 18.532 44.558 1.00 13.01 111 ASP A O 1
ATOM 913 N N . ILE A 1 131 ? 44.881 18.284 43.621 1.00 12.85 112 ILE A N 1
ATOM 914 C CA . ILE A 1 131 ? 44.610 16.977 43.041 1.00 13.30 112 ILE A CA 1
ATOM 915 C C . ILE A 1 131 ? 45.190 15.961 44.007 1.00 12.86 112 ILE A C 1
ATOM 916 O O . ILE A 1 131 ? 46.348 16.072 44.424 1.00 12.65 112 ILE A O 1
ATOM 921 N N . ILE A 1 132 ? 44.363 14.990 44.384 1.00 12.05 113 ILE A N 1
ATOM 922 C CA . ILE A 1 132 ? 44.657 14.124 45.518 1.00 12.63 113 ILE A CA 1
ATOM 923 C C . ILE A 1 132 ? 44.549 12.672 45.095 1.00 12.70 113 ILE A C 1
ATOM 924 O O . ILE A 1 132 ? 43.536 12.260 44.535 1.00 13.00 113 ILE A O 1
ATOM 929 N N . ASN A 1 133 ? 45.592 11.892 45.358 1.00 12.70 114 ASN A N 1
ATOM 930 C CA . ASN A 1 133 ? 45.476 10.453 45.185 1.00 13.08 114 ASN A CA 1
ATOM 931 C C . ASN A 1 133 ? 44.811 9.864 46.427 1.00 12.97 114 ASN A C 1
ATOM 932 O O . ASN A 1 133 ? 45.443 9.708 47.477 1.00 13.43 114 ASN A O 1
ATOM 937 N N . ARG A 1 134 ? 43.523 9.555 46.303 1.00 13.52 115 ARG A N 1
ATOM 938 C CA . ARG A 1 134 ? 42.773 9.046 47.440 1.00 13.53 115 ARG A CA 1
ATOM 939 C C . ARG A 1 134 ? 42.909 7.539 47.603 1.00 14.18 115 ARG A C 1
ATOM 940 O O . ARG A 1 134 ? 42.536 6.992 48.639 1.00 15.19 115 ARG A O 1
ATOM 948 N N . GLY A 1 135 ? 43.443 6.879 46.585 1.00 13.88 116 GLY A N 1
ATOM 949 C CA . GLY A 1 135 ? 43.743 5.449 46.675 1.00 14.23 116 GLY A CA 1
ATOM 950 C C . GLY A 1 135 ? 43.825 4.739 45.339 1.00 14.41 116 GLY A C 1
ATOM 951 O O . GLY A 1 135 ? 43.504 5.302 44.293 1.00 14.53 116 GLY A O 1
ATOM 952 N N . GLY A 1 136 ? 44.247 3.479 45.394 1.00 14.44 117 GLY A N 1
ATOM 953 C CA . GLY A 1 136 ? 44.423 2.660 44.206 1.00 14.57 117 GLY A CA 1
ATOM 954 C C . GLY A 1 136 ? 45.872 2.679 43.762 1.00 14.66 117 GLY A C 1
ATOM 955 O O . GLY A 1 136 ? 46.779 2.439 44.565 1.00 15.01 117 GLY A O 1
ATOM 956 N N . GLY A 1 137 ? 46.081 2.983 42.484 1.00 14.90 118 GLY A N 1
ATOM 957 C CA . GLY A 1 137 ? 47.420 3.014 41.895 1.00 15.16 118 GLY A CA 1
ATOM 958 C C . GLY A 1 137 ? 48.154 4.304 42.192 1.00 15.26 118 GLY A C 1
ATOM 959 O O . GLY A 1 137 ? 47.939 4.927 43.231 1.00 15.29 118 GLY A O 1
ATOM 960 N N . ASN A 1 138 ? 49.039 4.694 41.278 1.00 15.72 119 ASN A N 1
ATOM 961 C CA . ASN A 1 138 ? 49.789 5.931 41.417 1.00 15.85 119 ASN A CA 1
ATOM 962 C C . ASN A 1 138 ? 49.372 6.903 40.342 1.00 15.72 119 ASN A C 1
ATOM 963 O O . ASN A 1 138 ? 49.218 6.521 39.181 1.00 15.49 119 ASN A O 1
ATOM 968 N N . LEU A 1 139 ? 49.179 8.162 40.727 1.00 15.58 120 LEU A N 1
ATOM 969 C CA . LEU A 1 139 ? 48.834 9.180 39.747 1.00 16.12 120 LEU A CA 1
ATOM 970 C C . LEU A 1 139 ? 50.087 9.889 39.266 1.00 16.26 120 LEU A C 1
ATOM 971 O O . LEU A 1 139 ? 50.866 10.399 40.069 1.00 17.15 120 LEU A O 1
ATOM 976 N N . ILE A 1 140 ? 50.275 9.905 37.951 1.00 16.51 121 ILE A N 1
ATOM 977 C CA . ILE A 1 140 ? 51.370 10.653 37.355 1.00 16.98 121 ILE A CA 1
ATOM 978 C C . ILE A 1 140 ? 50.809 11.979 36.859 1.00 16.80 121 ILE A C 1
ATOM 979 O O . ILE A 1 140 ? 49.797 12.002 36.159 1.00 17.06 121 ILE A O 1
ATOM 984 N N . VAL A 1 141 ? 51.449 13.076 37.248 1.00 17.08 122 VAL A N 1
ATOM 985 C CA . VAL A 1 141 ? 51.012 14.414 36.851 1.00 17.38 122 VAL A CA 1
ATOM 986 C C . VAL A 1 141 ? 52.149 15.136 36.130 1.00 17.54 122 VAL A C 1
ATOM 987 O O . VAL A 1 141 ? 53.220 15.341 36.711 1.00 17.66 122 VAL A O 1
ATOM 991 N N . GLU A 1 142 ? 51.910 15.503 34.870 1.00 18.00 123 GLU A N 1
ATOM 992 C CA . GLU A 1 142 ? 52.897 16.234 34.064 1.00 18.56 123 GLU A CA 1
ATOM 993 C C . GLU A 1 142 ? 52.553 17.724 34.058 1.00 19.04 123 GLU A C 1
ATOM 994 O O . GLU A 1 142 ? 51.401 18.097 33.816 1.00 19.00 123 GLU A O 1
ATOM 1000 N N . LEU A 1 143 ? 53.554 18.560 34.331 1.00 19.51 124 LEU A N 1
ATOM 1001 C CA . LEU A 1 143 ? 53.334 19.987 34.581 1.00 20.20 124 LEU A CA 1
ATOM 1002 C C . LEU A 1 143 ? 54.212 20.894 33.732 1.00 20.57 124 LEU A C 1
ATOM 1003 O O . LEU A 1 143 ? 55.408 20.649 33.573 1.00 20.64 124 LEU A O 1
ATOM 1008 N N . TRP A 1 144 ? 53.604 21.952 33.206 1.00 20.87 125 TRP A N 1
ATOM 1009 C CA . TRP A 1 144 ? 54.314 22.994 32.469 1.00 21.34 125 TRP A CA 1
ATOM 1010 C C . TRP A 1 144 ? 53.698 24.331 32.830 1.00 21.82 125 TRP A C 1
ATOM 1011 O O . TRP A 1 144 ? 52.473 24.429 32.949 1.00 21.70 125 TRP A O 1
ATOM 1022 N N . ASN A 1 145 ? 54.524 25.364 32.983 1.00 22.22 126 ASN A N 1
ATOM 1023 C CA . ASN A 1 145 ? 54.000 26.731 33.034 1.00 23.30 126 ASN A CA 1
ATOM 1024 C C . ASN A 1 145 ? 53.429 27.119 31.676 1.00 24.46 126 ASN A C 1
ATOM 1025 O O . ASN A 1 145 ? 53.887 26.631 30.640 1.00 24.70 126 ASN A O 1
ATOM 1030 N N . ALA A 1 146 ? 52.419 27.984 31.682 1.00 25.99 127 ALA A N 1
ATOM 1031 C CA . ALA A 1 146 ? 51.893 28.538 30.439 1.00 27.72 127 ALA A CA 1
ATOM 1032 C C . ALA A 1 146 ? 52.655 29.803 30.060 1.00 28.97 127 ALA A C 1
ATOM 1033 O O . ALA A 1 146 ? 52.954 30.636 30.918 1.00 29.20 127 ALA A O 1
ATOM 1035 N N . ASP A 1 147 ? 52.986 29.914 28.775 1.00 30.87 128 ASP A N 1
ATOM 1036 C CA . ASP A 1 147 ? 53.560 31.131 28.197 1.00 32.60 128 ASP A CA 1
ATOM 1037 C C . ASP A 1 147 ? 52.479 32.183 27.957 1.00 33.22 128 ASP A C 1
ATOM 1038 O O . ASP A 1 147 ? 51.288 31.911 28.126 1.00 33.31 128 ASP A O 1
ATOM 1043 N N . SER A 1 148 ? 52.910 33.378 27.551 1.00 34.10 129 SER A N 1
ATOM 1044 C CA . SER A 1 148 ? 52.008 34.463 27.156 1.00 34.84 129 SER A CA 1
ATOM 1045 C C . SER A 1 148 ? 51.089 34.056 25.998 1.00 35.03 129 SER A C 1
ATOM 1046 O O . SER A 1 148 ? 49.971 34.560 25.878 1.00 35.38 129 SER A O 1
ATOM 1049 N N . ASN A 1 149 ? 51.569 33.143 25.155 1.00 35.19 130 ASN A N 1
ATOM 1050 C CA . ASN A 1 149 ? 50.804 32.655 24.007 1.00 35.32 130 ASN A CA 1
ATOM 1051 C C . ASN A 1 149 ? 50.019 31.372 24.277 1.00 35.03 130 ASN A C 1
ATOM 1052 O O . ASN A 1 149 ? 49.598 30.687 23.340 1.00 35.05 130 ASN A O 1
ATOM 1057 N N . GLU A 1 150 ? 49.828 31.059 25.560 1.00 34.66 131 GLU A N 1
ATOM 1058 C CA . GLU A 1 150 ? 49.091 29.865 25.997 1.00 34.33 131 GLU A CA 1
ATOM 1059 C C . GLU A 1 150 ? 49.735 28.554 25.523 1.00 33.81 131 GLU A C 1
ATOM 1060 O O . GLU A 1 150 ? 49.074 27.519 25.420 1.00 33.56 131 GLU A O 1
ATOM 1066 N N . GLN A 1 151 ? 51.031 28.617 25.228 1.00 33.31 132 GLN A N 1
ATOM 1067 C CA . GLN A 1 151 ? 51.817 27.427 24.946 1.00 32.81 132 GLN A CA 1
ATOM 1068 C C . GLN A 1 151 ? 52.607 27.075 26.198 1.00 32.07 132 GLN A C 1
ATOM 1069 O O . GLN A 1 151 ? 52.589 27.824 27.177 1.00 31.93 132 GLN A O 1
ATOM 1075 N N . THR A 1 152 ? 53.292 25.938 26.175 1.00 31.33 133 THR A N 1
ATOM 1076 C CA . THR A 1 152 ? 54.099 25.522 27.317 1.00 30.79 133 THR A CA 1
ATOM 1077 C C . THR A 1 152 ? 55.423 26.285 27.348 1.00 30.45 133 THR A C 1
ATOM 1078 O O . THR A 1 152 ? 56.089 26.444 26.318 1.00 30.73 133 THR A O 1
ATOM 1082 N N . ALA A 1 153 ? 55.781 26.777 28.529 1.00 29.73 134 ALA A N 1
ATOM 1083 C CA . ALA A 1 153 ? 57.046 27.474 28.732 1.00 29.14 134 ALA A CA 1
ATOM 1084 C C . ALA A 1 153 ? 58.115 26.488 29.195 1.00 28.83 134 ALA A C 1
ATOM 1085 O O . ALA A 1 153 ? 57.797 25.397 29.674 1.00 28.51 134 ALA A O 1
ATOM 1087 N N . ASP A 1 154 ? 59.378 26.875 29.038 1.00 28.42 135 ASP A N 1
ATOM 1088 C CA . ASP A 1 154 ? 60.504 26.042 29.453 1.00 28.24 135 ASP A CA 1
ATOM 1089 C C . ASP A 1 154 ? 61.036 26.413 30.838 1.00 27.48 135 ASP A C 1
ATOM 1090 O O . ASP A 1 154 ? 62.076 25.910 31.273 1.00 27.40 135 ASP A O 1
ATOM 1095 N N . SER A 1 155 ? 60.304 27.285 31.528 1.00 26.40 136 SER A N 1
ATOM 1096 C CA . SER A 1 155 ? 60.682 27.749 32.860 1.00 25.65 136 SER A CA 1
ATOM 1097 C C . SER A 1 155 ? 60.433 26.685 33.922 1.00 24.94 136 SER A C 1
ATOM 1098 O O . SER A 1 155 ? 59.559 25.826 33.758 1.00 24.71 136 SER A O 1
ATOM 1101 N N . ASP A 1 156 ? 61.214 26.748 35.000 1.00 24.24 137 ASP A N 1
ATOM 1102 C CA . ASP A 1 156 ? 61.032 25.874 36.154 1.00 23.70 137 ASP A CA 1
ATOM 1103 C C . ASP A 1 156 ? 59.650 26.060 36.772 1.00 23.16 137 ASP A C 1
ATOM 1104 O O . ASP A 1 156 ? 59.122 27.172 36.822 1.00 23.17 137 ASP A O 1
ATOM 1109 N N . ILE A 1 157 ? 59.073 24.955 37.228 1.00 22.55 138 ILE A N 1
ATOM 1110 C CA . ILE A 1 157 ? 57.786 24.984 37.913 1.00 21.95 138 ILE A CA 1
ATOM 1111 C C . ILE A 1 157 ? 58.020 24.960 39.418 1.00 21.62 138 ILE A C 1
ATOM 1112 O O . ILE A 1 157 ? 58.932 24.293 39.903 1.00 21.74 138 ILE A O 1
ATOM 1117 N N . THR A 1 158 ? 57.211 25.712 40.153 1.00 21.12 139 THR A N 1
ATOM 1118 C CA . THR A 1 158 ? 57.249 25.672 41.605 1.00 20.99 139 THR A CA 1
ATOM 1119 C C . THR A 1 158 ? 55.894 25.149 42.058 1.00 20.28 139 THR A C 1
ATOM 1120 O O . THR A 1 158 ? 54.857 25.738 41.741 1.00 20.26 139 THR A O 1
ATOM 1124 N N . VAL A 1 159 ? 55.909 24.023 42.766 1.00 19.46 140 VAL A N 1
ATOM 1125 C CA . VAL A 1 159 ? 54.675 23.407 43.257 1.00 19.08 140 VAL A CA 1
ATOM 1126 C C . VAL A 1 159 ? 54.813 22.952 44.701 1.00 18.43 140 VAL A C 1
ATOM 1127 O O . VAL A 1 159 ? 55.914 22.712 45.201 1.00 18.19 140 VAL A O 1
ATOM 1131 N N . VAL A 1 160 ? 53.676 22.829 45.371 1.00 17.47 141 VAL A N 1
ATOM 1132 C CA . VAL A 1 160 ? 53.657 22.390 46.742 1.00 16.97 141 VAL A CA 1
ATOM 1133 C C . VAL A 1 160 ? 52.934 21.051 46.786 1.00 16.59 141 VAL A C 1
ATOM 1134 O O . VAL A 1 160 ? 51.789 20.937 46.345 1.00 16.34 141 VAL A O 1
ATOM 1138 N N . ILE A 1 161 ? 53.634 20.031 47.272 1.00 16.82 142 ILE A N 1
ATOM 1139 C CA . ILE A 1 161 ? 53.061 18.698 47.409 1.00 17.19 14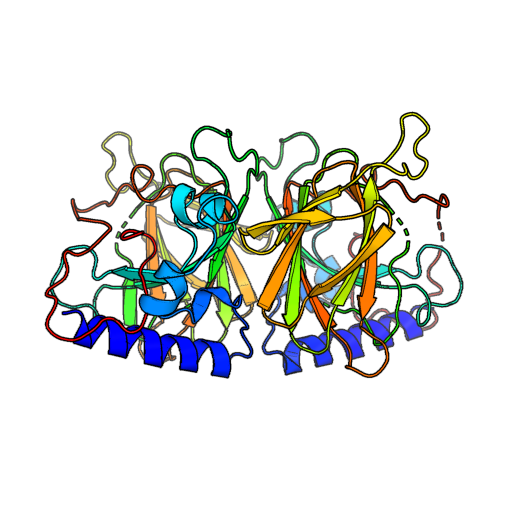2 ILE A CA 1
ATOM 1140 C C . ILE A 1 161 ? 52.893 18.445 48.895 1.00 17.38 142 ILE A C 1
ATOM 1141 O O . ILE A 1 161 ? 53.878 18.340 49.631 1.00 17.27 142 ILE A O 1
ATOM 1146 N N . ASP A 1 162 ? 51.635 18.402 49.338 1.00 17.44 143 ASP A N 1
ATOM 1147 C CA . ASP A 1 162 ? 51.295 18.205 50.751 1.00 18.13 143 ASP A CA 1
ATOM 1148 C C . ASP A 1 162 ? 52.061 19.129 51.698 1.00 18.31 143 ASP A C 1
ATOM 1149 O O . ASP A 1 162 ? 52.587 18.697 52.723 1.00 19.26 143 ASP A O 1
ATOM 1154 N N . GLY A 1 163 ? 52.115 20.408 51.336 1.00 18.56 144 GLY A N 1
ATOM 1155 C CA . GLY A 1 163 ? 52.767 21.423 52.161 1.00 18.66 144 GLY A CA 1
ATOM 1156 C C . GLY A 1 163 ? 54.278 21.507 51.998 1.00 18.66 144 GLY A C 1
ATOM 1157 O O . GLY A 1 163 ? 54.923 22.326 52.656 1.00 18.86 144 GLY A O 1
ATOM 1158 N N . CYS A 1 164 ? 54.844 20.658 51.139 1.00 18.25 145 CYS A N 1
ATOM 1159 C CA . CYS A 1 164 ? 56.282 20.698 50.848 1.00 18.40 145 CYS A CA 1
ATOM 1160 C C . CYS A 1 164 ? 56.536 21.397 49.517 1.00 17.95 145 CYS A C 1
ATOM 1161 O O . CYS A 1 164 ? 56.191 20.886 48.448 1.00 17.20 145 CYS A O 1
ATOM 1164 N N . ARG A 1 165 ? 57.131 22.582 49.605 1.00 18.36 146 ARG A N 1
ATOM 1165 C CA . ARG A 1 165 ? 57.412 23.402 48.438 1.00 19.29 146 ARG A CA 1
ATOM 1166 C C . ARG A 1 165 ? 58.680 22.915 47.745 1.00 19.53 146 ARG A C 1
ATOM 1167 O O . ARG A 1 165 ? 59.697 22.660 48.393 1.00 19.53 146 ARG A O 1
ATOM 1175 N N . GLN A 1 166 ? 58.604 22.792 46.426 1.00 19.78 147 GLN A N 1
ATOM 1176 C CA . GLN A 1 166 ? 59.716 22.292 45.621 1.00 20.44 147 GLN A CA 1
ATOM 1177 C C . GLN A 1 166 ? 59.687 22.872 44.223 1.00 20.49 147 GLN A C 1
ATOM 1178 O O . GLN A 1 166 ? 58.634 23.262 43.711 1.00 20.53 147 GLN A O 1
ATOM 1184 N N . LYS A 1 167 ? 60.860 22.922 43.606 1.00 20.47 148 LYS A N 1
ATOM 1185 C CA . LYS A 1 167 ? 60.990 23.425 42.258 1.00 20.79 148 LYS A CA 1
ATOM 1186 C C . LYS A 1 167 ? 61.438 22.290 41.346 1.00 20.60 148 LYS A C 1
ATOM 1187 O O . LYS A 1 167 ? 62.251 21.448 41.744 1.00 20.65 148 LYS A O 1
ATOM 1193 N N . HIS A 1 168 ? 60.891 22.260 40.136 1.00 20.45 149 HIS A N 1
ATOM 1194 C CA . HIS A 1 168 ? 61.203 21.208 39.170 1.00 20.65 149 HIS A CA 1
ATOM 1195 C C . HIS A 1 168 ? 61.326 21.751 37.755 1.00 20.80 149 HIS A C 1
ATOM 1196 O O . HIS A 1 168 ? 60.878 22.865 37.461 1.00 21.06 149 HIS A O 1
ATOM 1203 N N . THR A 1 169 ? 61.946 20.964 36.881 1.00 21.11 150 THR A N 1
ATOM 1204 C CA . THR A 1 169 ? 62.119 21.364 35.488 1.00 21.74 150 THR A CA 1
ATOM 1205 C C . THR A 1 169 ? 60.788 21.314 34.749 1.00 21.48 150 THR A C 1
ATOM 1206 O O . THR A 1 169 ? 59.901 20.527 35.095 1.00 21.49 150 THR A O 1
ATOM 1210 N N . ALA A 1 170 ? 60.656 22.165 33.738 1.00 21.38 151 ALA A N 1
ATOM 1211 C CA . ALA A 1 170 ? 59.486 22.175 32.869 1.00 21.12 151 ALA A CA 1
ATOM 1212 C C . ALA A 1 170 ? 59.190 20.782 32.323 1.00 21.35 151 ALA A C 1
ATOM 1213 O O . ALA A 1 170 ? 60.096 20.066 31.883 1.00 21.40 151 ALA A O 1
ATOM 1215 N N . GLY A 1 171 ? 57.921 20.390 32.372 1.00 21.22 152 GLY A N 1
ATOM 1216 C CA . GLY A 1 171 ? 57.504 19.088 31.863 1.00 21.02 152 GLY A CA 1
ATOM 1217 C C . GLY A 1 171 ? 57.764 17.913 32.785 1.00 20.94 152 GLY A C 1
ATOM 1218 O O . GLY A 1 171 ? 57.649 16.760 32.361 1.00 21.05 152 GLY A O 1
ATOM 1219 N N . SER A 1 172 ? 58.106 18.200 34.041 1.00 20.74 153 SER A N 1
ATOM 1220 C CA . SER A 1 172 ? 58.348 17.154 35.035 1.00 20.70 153 SER A CA 1
ATOM 1221 C C . SER A 1 172 ? 57.110 16.286 35.209 1.00 20.72 153 SER A C 1
ATOM 1222 O O . SER A 1 172 ? 55.988 16.794 35.215 1.00 20.80 153 SER A O 1
ATOM 1225 N N . GLN A 1 173 ? 57.326 14.980 35.328 1.00 20.57 154 GLN A N 1
ATOM 1226 C CA . GLN A 1 173 ? 56.254 14.040 35.632 1.00 20.74 154 GLN A CA 1
ATOM 1227 C C . GLN A 1 173 ? 56.404 13.591 37.076 1.00 20.56 154 GLN A C 1
ATOM 1228 O O . GLN A 1 173 ? 57.341 12.861 37.420 1.00 20.78 154 GLN A O 1
ATOM 1234 N N . LEU A 1 174 ? 55.488 14.050 37.923 1.00 20.15 155 LEU A N 1
ATOM 1235 C CA . LEU A 1 174 ? 55.565 13.788 39.355 1.00 20.08 155 LEU A CA 1
ATOM 1236 C C . LEU A 1 174 ? 54.593 12.696 39.763 1.00 19.83 155 LEU A C 1
ATOM 1237 O O . LEU A 1 174 ? 53.470 12.643 39.266 1.00 20.37 155 LEU A O 1
ATOM 1242 N N . ARG A 1 175 ? 55.038 11.818 40.657 1.00 19.57 156 ARG A N 1
ATOM 1243 C CA . ARG A 1 175 ? 54.220 10.687 41.081 1.00 19.58 156 ARG A CA 1
ATOM 1244 C C . ARG A 1 175 ? 53.542 10.974 42.407 1.00 19.08 156 ARG A C 1
ATOM 1245 O O . ARG A 1 175 ? 54.200 11.295 43.394 1.00 19.54 156 ARG A O 1
ATOM 1253 N N . LEU A 1 176 ? 52.218 10.851 42.420 1.00 18.47 157 LEU A N 1
ATOM 1254 C CA . LEU A 1 176 ? 51.461 10.920 43.655 1.00 17.73 157 LEU A CA 1
ATOM 1255 C C . LEU A 1 176 ? 51.033 9.515 44.047 1.00 17.25 157 LEU A C 1
ATOM 1256 O O . LEU A 1 176 ? 50.220 8.891 43.364 1.00 16.88 157 LEU A O 1
ATOM 1261 N N . SER A 1 177 ? 51.614 9.017 45.131 1.00 17.26 158 SER A N 1
ATOM 1262 C CA . SER A 1 177 ? 51.214 7.739 45.707 1.00 17.06 158 SER A CA 1
ATOM 1263 C C . SER A 1 177 ? 49.967 7.964 46.558 1.00 16.48 158 SER A C 1
ATOM 1264 O O . SER A 1 177 ? 49.659 9.106 46.903 1.00 16.28 158 SER A O 1
ATOM 1267 N N . PRO A 1 178 ? 49.235 6.884 46.892 1.00 16.11 159 PRO A N 1
ATOM 1268 C CA . PRO A 1 178 ? 48.033 7.068 47.708 1.00 16.13 159 PRO A CA 1
ATOM 1269 C C . PRO A 1 178 ? 48.295 7.908 48.963 1.00 15.89 159 PRO A C 1
ATOM 1270 O O . PRO A 1 178 ? 49.235 7.644 49.724 1.00 16.22 159 PRO A O 1
ATOM 1274 N N . GLY A 1 179 ? 47.470 8.933 49.152 1.00 15.44 160 GLY A N 1
ATOM 1275 C CA . GLY A 1 179 ? 47.612 9.853 50.275 1.00 15.30 160 GLY A CA 1
ATOM 1276 C C . GLY A 1 179 ? 48.218 11.191 49.893 1.00 15.19 160 GLY A C 1
ATOM 1277 O O . GLY A 1 179 ? 48.060 12.180 50.611 1.00 15.49 160 GLY A O 1
ATOM 1278 N N . GLU A 1 180 ? 48.921 11.229 48.767 1.00 15.00 161 GLU A N 1
ATOM 1279 C CA . GLU A 1 180 ? 49.619 12.448 48.372 1.00 15.10 161 GLU A CA 1
ATOM 1280 C C . GLU A 1 180 ? 48.754 13.355 47.517 1.00 14.83 161 GLU A C 1
ATOM 1281 O O . GLU A 1 180 ? 47.871 12.890 46.801 1.00 14.73 161 GLU A O 1
ATOM 1287 N N . SER A 1 181 ? 49.035 14.651 47.589 1.00 14.48 162 SER A N 1
ATOM 1288 C CA . SER A 1 181 ? 48.287 15.644 46.836 1.00 14.64 162 SER A CA 1
ATOM 1289 C C . SER A 1 181 ? 49.181 16.793 46.408 1.00 14.81 162 SER A C 1
ATOM 1290 O O . SER A 1 181 ? 50.156 17.107 47.085 1.00 15.46 162 SER A O 1
ATOM 1293 N N . ILE A 1 182 ? 48.826 17.413 45.287 1.00 14.57 163 ILE A N 1
ATOM 1294 C CA . ILE A 1 182 ? 49.563 18.557 44.758 1.00 14.57 163 ILE A CA 1
ATOM 1295 C C . ILE A 1 182 ? 48.614 19.736 44.531 1.00 14.52 163 ILE A C 1
ATOM 1296 O O . ILE A 1 182 ? 47.492 19.543 44.067 1.00 14.51 163 ILE A O 1
ATOM 1301 N N . CYS A 1 183 ? 49.062 20.944 44.876 1.00 14.33 164 CYS A N 1
ATOM 1302 C CA . CYS A 1 183 ? 48.294 22.149 44.579 1.00 14.55 164 CYS A CA 1
ATOM 1303 C C . CYS A 1 183 ? 48.708 22.720 43.224 1.00 14.96 164 CYS A C 1
ATOM 1304 O O . CYS A 1 183 ? 49.890 23.025 42.996 1.00 15.40 164 CYS A O 1
ATOM 1307 N N . LEU A 1 184 ? 47.729 22.866 42.339 1.00 14.96 165 LEU A N 1
ATOM 1308 C CA . LEU A 1 184 ? 47.954 23.408 41.000 1.00 15.46 165 LEU A CA 1
ATOM 1309 C C . LEU A 1 184 ? 47.345 24.797 40.898 1.00 15.74 165 LEU A C 1
ATOM 1310 O O . LEU A 1 184 ? 46.120 24.935 40.820 1.00 15.81 165 LEU A O 1
ATOM 1315 N N . PRO A 1 185 ? 48.192 25.840 40.902 1.00 15.97 166 PRO A N 1
ATOM 1316 C CA . PRO A 1 185 ? 47.665 27.198 40.777 1.00 16.46 166 PRO A CA 1
ATOM 1317 C C . PRO A 1 185 ? 47.067 27.453 39.392 1.00 16.87 166 PRO A C 1
ATOM 1318 O O . PRO A 1 185 ? 47.388 26.745 38.434 1.00 17.15 166 PRO A O 1
ATOM 1322 N N . PRO A 1 186 ? 46.188 28.463 39.281 1.00 17.45 167 PRO A N 1
ATOM 1323 C CA . PRO A 1 186 ? 45.632 28.798 37.976 1.00 17.66 167 PRO A CA 1
ATOM 1324 C C . PRO A 1 186 ? 46.745 29.104 36.976 1.00 18.03 167 PRO A C 1
ATOM 1325 O O . PRO A 1 186 ? 47.744 29.739 37.334 1.00 18.21 167 PRO A O 1
ATOM 1329 N N . GLY A 1 187 ? 46.573 28.624 35.748 1.00 18.31 168 GLY A N 1
ATOM 1330 C CA . GLY A 1 187 ? 47.527 28.875 34.673 1.00 19.16 168 GLY A CA 1
ATOM 1331 C C . GLY A 1 187 ? 48.629 27.846 34.542 1.00 19.48 168 GLY A C 1
ATOM 1332 O O . GLY A 1 187 ? 49.403 27.887 33.588 1.00 20.03 168 GLY A O 1
ATOM 1333 N N . LEU A 1 188 ? 48.716 26.931 35.501 1.00 19.06 169 LEU A N 1
ATOM 1334 C CA . LEU A 1 188 ? 49.695 25.851 35.416 1.00 18.59 169 LEU A CA 1
ATOM 1335 C C . LEU A 1 188 ? 49.115 24.705 34.602 1.00 18.54 169 LEU A C 1
ATOM 1336 O O . LEU A 1 188 ?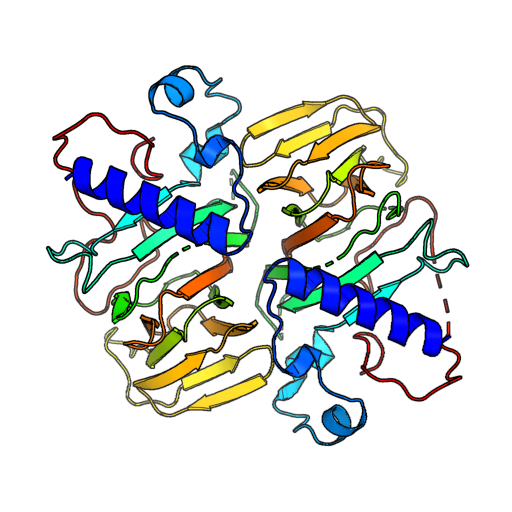 48.113 24.107 34.996 1.00 18.51 169 LEU A O 1
ATOM 1341 N N . TYR A 1 189 ? 49.731 24.418 33.455 1.00 17.89 170 TYR A N 1
ATOM 1342 C CA . TYR A 1 189 ? 49.307 23.299 32.616 1.00 17.85 170 TYR A CA 1
ATOM 1343 C C . TYR A 1 189 ? 49.524 21.966 33.330 1.00 17.44 170 TYR A C 1
ATOM 1344 O O . TYR A 1 189 ? 50.589 21.730 33.903 1.00 17.77 170 TYR A O 1
ATOM 1353 N N . HIS A 1 190 ? 48.519 21.099 33.274 1.00 17.40 171 HIS A N 1
ATOM 1354 C CA . HIS A 1 190 ? 48.614 19.770 33.868 1.00 16.88 171 HIS A CA 1
ATOM 1355 C C . HIS A 1 190 ? 47.894 18.709 33.045 1.00 17.19 171 HIS A C 1
ATOM 1356 O O . HIS A 1 190 ? 46.842 18.966 32.447 1.00 17.02 171 HIS A O 1
ATOM 1363 N N . SER A 1 191 ? 48.494 17.520 33.020 1.00 17.29 172 SER A N 1
ATOM 1364 C CA . SER A 1 191 ? 47.913 16.324 32.435 1.00 17.66 172 SER A CA 1
ATOM 1365 C C . SER A 1 191 ? 48.192 15.212 33.434 1.00 17.64 172 SER A C 1
ATOM 1366 O O . SER A 1 191 ? 49.234 15.216 34.087 1.00 17.31 172 SER A O 1
ATOM 1369 N N . PHE A 1 192 ? 47.259 14.280 33.584 1.00 17.50 173 PHE A N 1
ATOM 1370 C CA . PHE A 1 192 ? 47.489 13.178 34.510 1.00 17.58 173 PHE A CA 1
ATOM 1371 C C . PHE A 1 192 ? 46.957 11.856 34.008 1.00 17.56 173 PHE A C 1
ATOM 1372 O O . PHE A 1 192 ? 46.087 11.809 33.135 1.00 17.58 173 PHE A O 1
ATOM 1380 N N . TRP A 1 193 ? 47.506 10.785 34.573 1.00 17.81 174 TRP A N 1
ATOM 1381 C CA . TRP A 1 193 ? 47.104 9.428 34.252 1.00 18.50 174 TRP A CA 1
ATOM 1382 C C . TRP A 1 193 ? 47.491 8.491 35.386 1.00 18.88 174 TRP A C 1
ATOM 1383 O O . TRP A 1 193 ? 48.355 8.811 36.205 1.00 18.63 174 TRP A O 1
ATOM 1394 N N . ALA A 1 194 ? 46.822 7.344 35.443 1.00 19.50 175 ALA A N 1
ATOM 1395 C CA . ALA A 1 194 ? 47.179 6.297 36.388 1.00 20.54 175 ALA A CA 1
ATOM 1396 C C . ALA A 1 194 ? 48.400 5.597 35.820 1.00 21.07 175 ALA A C 1
ATOM 1397 O O . ALA A 1 194 ? 48.389 5.181 34.661 1.00 21.38 175 ALA A O 1
ATOM 1399 N N . GLU A 1 195 ? 49.450 5.495 36.628 1.00 21.85 176 GLU A N 1
ATOM 1400 C CA . GLU A 1 195 ? 50.706 4.896 36.194 1.00 22.91 176 GLU A CA 1
ATOM 1401 C C . GLU A 1 195 ? 50.444 3.497 35.660 1.00 23.45 176 GLU A C 1
ATOM 1402 O O . GLU A 1 195 ? 49.869 2.658 36.358 1.00 23.56 176 GLU A O 1
ATOM 1408 N N . ALA A 1 196 ? 50.855 3.266 34.414 1.00 24.24 177 ALA A N 1
ATOM 1409 C CA . ALA A 1 196 ? 50.567 2.019 33.707 1.00 24.89 177 ALA A CA 1
ATOM 1410 C C . ALA A 1 196 ? 50.979 0.791 34.515 1.00 25.13 177 ALA A C 1
ATOM 1411 O O . ALA A 1 196 ? 52.143 0.644 34.895 1.00 25.66 177 ALA A O 1
ATOM 1413 N N . GLY A 1 197 ? 50.006 -0.069 34.801 1.00 25.23 178 GLY A N 1
ATOM 1414 C CA . GLY A 1 197 ? 50.254 -1.318 35.516 1.00 24.75 178 GLY A CA 1
ATOM 1415 C C . GLY A 1 197 ? 50.062 -1.300 37.024 1.00 24.53 178 GLY A C 1
ATOM 1416 O O . GLY A 1 197 ? 50.102 -2.352 37.663 1.00 24.82 178 GLY A O 1
ATOM 1417 N N . PHE A 1 198 ? 49.856 -0.116 37.601 1.00 23.58 179 PHE A N 1
ATOM 1418 C CA . PHE A 1 198 ? 49.733 0.010 39.054 1.00 22.93 179 PHE A CA 1
ATOM 1419 C C . PHE A 1 198 ? 48.271 0.059 39.513 1.00 21.83 179 PHE A C 1
ATOM 1420 O O . PHE A 1 198 ? 47.989 0.049 40.714 1.00 21.46 179 PHE A O 1
ATOM 1428 N N . GLY A 1 199 ? 47.360 0.089 38.543 1.00 20.87 180 GLY A N 1
ATOM 1429 C CA . GLY A 1 199 ? 45.925 0.014 38.806 1.00 19.85 180 GLY A CA 1
ATOM 1430 C C . GLY A 1 199 ? 45.211 1.345 38.659 1.00 18.84 180 GLY A C 1
ATOM 1431 O O . GLY A 1 199 ? 45.851 2.399 38.585 1.00 19.10 180 GLY A O 1
ATOM 1432 N N . ASP A 1 200 ? 43.880 1.284 38.620 1.00 17.91 181 ASP A N 1
ATOM 1433 C CA . ASP A 1 200 ? 43.030 2.478 38.582 1.00 17.10 181 ASP A CA 1
ATOM 1434 C C . ASP A 1 200 ? 43.294 3.356 39.800 1.00 16.22 181 ASP A C 1
ATOM 1435 O O . ASP A 1 200 ? 43.672 2.855 40.864 1.00 15.94 181 ASP A O 1
ATOM 1440 N N . VAL A 1 201 ? 43.099 4.665 39.652 1.00 15.16 182 VAL A N 1
ATOM 1441 C CA . VAL A 1 201 ? 43.310 5.580 40.767 1.00 14.43 182 VAL A CA 1
ATOM 1442 C C . VAL A 1 201 ? 42.015 6.295 41.123 1.00 14.03 182 VAL A C 1
ATOM 1443 O O . VAL A 1 201 ? 41.286 6.752 40.248 1.00 13.97 182 VAL A O 1
ATOM 1447 N N . LEU A 1 202 ? 41.737 6.363 42.419 1.00 13.55 183 LEU A N 1
ATOM 1448 C CA . LEU A 1 202 ? 40.664 7.185 42.936 1.00 13.59 183 LEU A CA 1
ATOM 1449 C C . LEU A 1 202 ? 41.233 8.570 43.187 1.00 13.12 183 LEU A C 1
ATOM 1450 O O . LEU A 1 202 ? 42.088 8.738 44.047 1.00 13.57 183 LEU A O 1
ATOM 1455 N N . VAL A 1 203 ? 40.761 9.563 42.434 1.00 13.12 184 VAL A N 1
ATOM 1456 C CA . VAL A 1 203 ? 41.322 10.910 42.520 1.00 13.48 184 VAL A CA 1
ATOM 1457 C C . VAL A 1 203 ? 40.342 11.867 43.176 1.00 13.30 184 VAL A C 1
ATOM 1458 O O . VAL A 1 203 ? 39.183 11.941 42.778 1.00 14.38 184 VAL A O 1
ATOM 1462 N N . GLY A 1 204 ? 40.813 12.575 44.198 1.00 13.23 185 GLY A N 1
ATOM 1463 C CA . GLY A 1 204 ? 40.041 13.643 44.798 1.00 13.38 185 GLY A CA 1
ATOM 1464 C C . GLY A 1 204 ? 40.470 14.983 44.236 1.00 13.53 185 GLY A C 1
ATOM 1465 O O . GLY A 1 204 ? 41.634 15.184 43.865 1.00 13.39 185 GLY A O 1
ATOM 1466 N N . GLU A 1 205 ? 3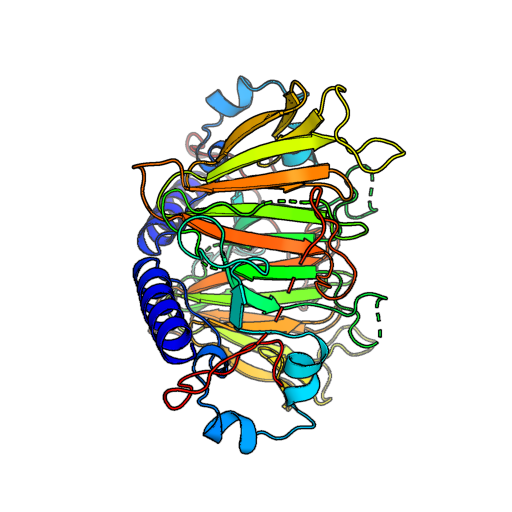9.523 15.911 44.171 1.00 13.79 186 GLU A N 1
ATOM 1467 C CA . GLU A 1 205 ? 39.846 17.286 43.845 1.00 14.20 186 GLU A CA 1
ATOM 1468 C C . GLU A 1 205 ? 39.166 18.183 44.864 1.00 13.74 186 GLU A C 1
ATOM 1469 O O . GLU A 1 205 ? 37.952 18.122 45.039 1.00 14.30 186 GLU A O 1
ATOM 1475 N N . VAL A 1 206 ? 39.959 18.992 45.555 1.00 12.99 187 VAL A N 1
ATOM 1476 C CA . VAL A 1 206 ? 39.427 20.036 46.423 1.00 12.43 187 VAL A CA 1
ATOM 1477 C C . VAL A 1 206 ? 40.005 21.331 45.881 1.00 12.61 187 VAL A C 1
ATOM 1478 O O . VAL A 1 206 ? 41.220 21.456 45.726 1.00 11.99 187 VAL A O 1
ATOM 1482 N N . SER A 1 207 ? 39.131 22.293 45.606 1.00 12.40 188 SER A N 1
ATOM 1483 C CA . SER A 1 207 ? 39.504 23.441 44.790 1.00 12.60 188 SER A CA 1
ATOM 1484 C C . SER A 1 207 ? 38.682 24.674 45.121 1.00 12.57 188 SER A C 1
ATOM 1485 O O . SER A 1 207 ? 37.758 24.617 45.922 1.00 12.67 188 SER A O 1
ATOM 1488 N N . SER A 1 208 ? 39.033 25.790 44.492 1.00 12.74 189 SER A N 1
ATOM 1489 C CA . SER A 1 208 ? 38.110 26.921 44.414 1.00 12.84 189 SER A CA 1
ATOM 1490 C C . SER A 1 208 ? 36.988 26.569 43.423 1.00 13.03 189 SER A C 1
ATOM 1491 O O . SER A 1 208 ? 36.959 25.465 42.876 1.00 13.67 189 SER A O 1
ATOM 1494 N N . VAL A 1 209 ? 36.058 27.490 43.185 1.00 12.97 190 VAL A N 1
ATOM 1495 C CA . VAL A 1 209 ? 34.885 27.140 42.384 1.00 13.87 190 VAL A CA 1
ATOM 1496 C C . VAL A 1 209 ? 35.216 26.553 41.011 1.00 13.82 190 VAL A C 1
ATOM 1497 O O . VAL A 1 209 ? 36.167 26.980 40.332 1.00 14.13 190 VAL A O 1
ATOM 1501 N N . ASN A 1 210 ? 34.437 25.544 40.640 1.00 14.18 191 ASN A N 1
ATOM 1502 C CA . ASN A 1 210 ? 34.595 24.838 39.381 1.00 15.14 191 ASN A CA 1
ATOM 1503 C C . ASN A 1 210 ? 33.606 25.343 38.342 1.00 15.80 191 ASN A C 1
ATOM 1504 O O . ASN A 1 210 ? 32.400 25.416 38.604 1.00 15.70 191 ASN A O 1
ATOM 1509 N N . ASP A 1 211 ? 34.121 25.699 37.169 1.00 16.87 192 ASP A N 1
ATOM 1510 C CA . ASP A 1 211 ? 33.278 26.109 36.054 1.00 18.34 192 ASP A CA 1
ATOM 1511 C C . ASP A 1 211 ? 33.817 25.514 34.759 1.00 18.81 192 ASP A C 1
ATOM 1512 O O . ASP A 1 211 ? 34.632 26.128 34.072 1.00 19.11 192 ASP A O 1
ATOM 1517 N N . ASP A 1 212 ? 33.349 24.315 34.432 1.00 19.58 193 ASP A N 1
ATOM 1518 C CA . ASP A 1 212 ? 33.825 23.609 33.247 1.00 20.65 193 ASP A CA 1
ATOM 1519 C C . ASP A 1 212 ? 33.313 24.221 31.945 1.00 21.51 193 ASP A C 1
ATOM 1520 O O . ASP A 1 212 ? 33.825 23.908 30.868 1.00 22.13 193 ASP A O 1
ATOM 1525 N N . ASP A 1 213 ? 32.311 25.095 32.049 1.00 22.29 194 ASP A N 1
ATOM 1526 C CA . ASP A 1 213 ? 31.777 25.784 30.876 1.00 23.43 194 ASP A CA 1
ATOM 1527 C C . ASP A 1 213 ? 32.769 26.796 30.304 1.00 23.32 194 ASP A C 1
ATOM 1528 O O . ASP A 1 213 ? 32.837 26.969 29.085 1.00 23.92 194 ASP A O 1
ATOM 1533 N N . HIS A 1 214 ? 33.540 27.449 31.175 1.00 23.37 195 HIS A N 1
ATOM 1534 C CA . HIS A 1 214 ? 34.400 28.569 30.760 1.00 23.36 195 HIS A CA 1
ATOM 1535 C C . HIS A 1 214 ? 35.840 28.530 31.274 1.00 22.95 195 HIS A C 1
ATOM 1536 O O . HIS A 1 214 ? 36.703 29.245 30.752 1.00 22.65 195 HIS A O 1
ATOM 1543 N N . ASP A 1 215 ? 36.107 27.714 32.291 1.00 22.00 196 ASP A N 1
ATOM 1544 C CA . ASP A 1 215 ? 37.372 27.830 33.022 1.00 21.75 196 ASP A CA 1
ATOM 1545 C C . ASP A 1 215 ? 38.478 26.859 32.602 1.00 21.77 196 ASP A C 1
ATOM 1546 O O . ASP A 1 215 ? 39.515 26.781 33.266 1.00 21.82 196 ASP A O 1
ATOM 1551 N N . ASN A 1 216 ? 38.263 26.130 31.513 1.00 21.56 197 ASN A N 1
ATOM 1552 C CA . ASN A 1 216 ? 39.254 25.174 31.028 1.00 21.64 197 ASN A 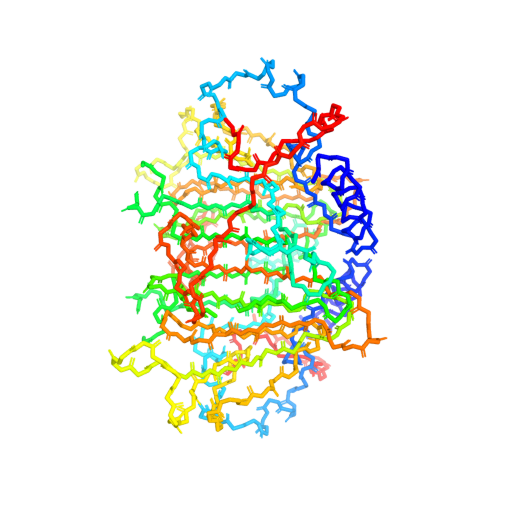CA 1
ATOM 1553 C C . ASN A 1 216 ? 39.901 25.633 29.732 1.00 21.93 197 ASN A C 1
ATOM 1554 O O . ASN A 1 216 ? 39.203 25.970 28.775 1.00 22.30 197 ASN A O 1
ATOM 1559 N N . HIS A 1 217 ? 41.230 25.652 29.707 1.00 22.12 198 HIS A N 1
ATOM 1560 C CA . HIS A 1 217 ? 41.951 25.832 28.452 1.00 22.49 198 HIS A CA 1
ATOM 1561 C C . HIS A 1 217 ? 42.853 24.641 28.166 1.00 22.69 198 HIS A C 1
ATOM 1562 O O . HIS A 1 217 ? 43.853 24.425 28.853 1.00 22.48 198 HIS A O 1
ATOM 1569 N N . PHE A 1 218 ? 42.493 23.876 27.142 1.00 23.07 199 PHE A N 1
ATOM 1570 C CA . PHE A 1 218 ? 43.287 22.732 26.725 1.00 23.92 199 PHE A CA 1
ATOM 1571 C C . PHE A 1 218 ? 44.355 23.191 25.746 1.00 24.70 199 PHE A C 1
ATOM 1572 O O . PHE A 1 218 ? 44.093 24.046 24.893 1.00 24.71 199 PHE A O 1
ATOM 1580 N N . LEU A 1 219 ? 45.559 22.638 25.887 1.00 25.60 200 LEU A N 1
ATOM 1581 C CA . LEU A 1 219 ? 46.668 22.965 24.989 1.00 26.73 200 LEU A CA 1
ATOM 1582 C C . LEU A 1 219 ? 46.268 22.703 23.538 1.00 27.84 200 LEU A C 1
ATOM 1583 O O . LEU A 1 219 ? 46.489 23.544 22.664 1.00 27.79 200 LEU A O 1
ATOM 1588 N N . GLN A 1 220 ? 45.675 21.536 23.305 1.00 29.08 201 GLN A N 1
ATOM 1589 C CA . GLN A 1 220 ? 45.033 21.208 22.040 1.00 30.80 201 GLN A CA 1
ATOM 1590 C C . GLN A 1 220 ? 43.522 21.405 22.213 1.00 31.53 201 GLN A C 1
ATOM 1591 O O . GLN A 1 220 ? 42.865 20.605 22.881 1.00 31.65 201 GLN A O 1
ATOM 1597 N N . PRO A 1 221 ? 42.970 22.490 21.631 1.00 32.43 202 PRO A N 1
ATOM 1598 C CA . PRO A 1 221 ? 41.573 22.888 21.860 1.00 33.16 202 PRO A CA 1
ATOM 1599 C C . PRO A 1 221 ? 40.556 21.776 21.601 1.00 33.82 202 PRO A C 1
ATOM 1600 O O . PRO A 1 221 ? 40.725 20.979 20.674 1.00 33.83 202 PRO A O 1
ATOM 1604 N N . LEU A 1 222 ? 39.519 21.730 22.436 1.00 34.55 203 LEU A N 1
ATOM 1605 C CA . LEU A 1 222 ? 38.455 20.734 22.318 1.00 35.29 203 LEU A CA 1
ATOM 1606 C C . LEU A 1 222 ? 37.284 21.253 21.490 1.00 35.62 203 LEU A C 1
ATOM 1607 O O . LEU A 1 222 ? 37.101 20.852 20.339 1.00 36.20 203 LEU A O 1
ATOM 1612 N N . LEU A 1 227 ? 27.728 14.043 21.441 1.00 34.66 208 LEU A N 1
ATOM 1613 C CA . LEU A 1 227 ? 26.295 13.772 21.462 1.00 34.52 208 LEU A CA 1
ATOM 1614 C C . LEU A 1 227 ? 26.037 12.360 21.982 1.00 34.06 208 LEU A C 1
ATOM 1615 O O . LEU A 1 227 ? 26.804 11.438 21.693 1.00 34.36 208 LEU A O 1
ATOM 1620 N N . ILE A 1 228 ? 24.959 12.194 22.744 1.00 33.26 209 ILE A N 1
ATOM 1621 C CA . ILE A 1 228 ? 24.631 10.891 23.323 1.00 32.38 209 ILE A CA 1
ATOM 1622 C C . ILE A 1 228 ? 23.598 10.148 22.480 1.00 31.77 209 ILE A C 1
ATOM 1623 O O . ILE A 1 228 ? 22.507 10.656 22.223 1.00 31.77 209 ILE A O 1
ATOM 1628 N N . ASP A 1 229 ? 23.966 8.944 22.051 1.00 31.02 210 ASP A N 1
ATOM 1629 C CA . ASP A 1 229 ? 23.060 8.056 21.343 1.00 30.26 210 ASP A CA 1
ATOM 1630 C C . ASP A 1 229 ? 22.317 7.200 22.366 1.00 29.71 210 ASP A C 1
ATOM 1631 O O . ASP A 1 229 ? 22.916 6.347 23.027 1.00 29.33 210 ASP A O 1
ATOM 1636 N N . GLU A 1 230 ? 21.013 7.439 22.496 1.00 28.90 211 GLU A N 1
ATOM 1637 C CA . GLU A 1 230 ? 20.199 6.744 23.491 1.00 28.42 211 GLU A CA 1
ATOM 1638 C C . GLU A 1 230 ? 19.765 5.369 22.990 1.00 28.23 211 GLU A C 1
ATOM 1639 O O . GLU A 1 230 ? 18.601 5.164 22.629 1.00 28.43 211 GLU A O 1
ATOM 1645 N N . ASP A 1 231 ? 20.713 4.434 22.975 1.00 27.90 212 ASP A N 1
ATOM 1646 C CA . ASP A 1 231 ? 20.466 3.077 22.483 1.00 27.72 212 ASP A CA 1
ATOM 1647 C C . ASP A 1 231 ? 19.790 2.191 23.528 1.00 27.80 212 ASP A C 1
ATOM 1648 O O . ASP A 1 231 ? 19.242 1.139 23.198 1.00 27.98 212 ASP A O 1
ATOM 1653 N N . GLU A 1 232 ? 19.847 2.620 24.788 1.00 27.68 213 GLU A N 1
ATOM 1654 C CA . GLU A 1 232 ? 19.090 1.991 25.873 1.00 27.64 213 GLU A CA 1
ATOM 1655 C C . GLU A 1 232 ? 18.719 3.055 26.915 1.00 27.23 213 GLU A C 1
ATOM 1656 O O . GLU A 1 232 ? 19.315 4.136 26.916 1.00 27.10 213 GLU A O 1
ATOM 1662 N N . PRO A 1 233 ? 17.732 2.763 27.792 1.00 26.86 214 PRO A N 1
ATOM 1663 C CA . PRO A 1 233 ? 17.336 3.747 28.807 1.00 26.26 214 PRO A CA 1
ATOM 1664 C C . PRO A 1 233 ? 18.499 4.137 29.719 1.00 25.49 214 PRO A C 1
ATOM 1665 O O . PRO A 1 233 ? 19.293 3.277 30.112 1.00 25.34 214 PRO A O 1
ATOM 1669 N N . ALA A 1 234 ? 18.598 5.430 30.022 1.00 24.49 215 ALA A N 1
ATOM 1670 C CA . ALA A 1 234 ? 19.611 5.947 30.936 1.00 23.64 215 ALA A CA 1
ATOM 1671 C C . ALA A 1 234 ? 19.329 5.485 32.357 1.00 23.07 215 ALA A C 1
ATOM 1672 O O . ALA A 1 234 ? 18.198 5.566 32.835 1.00 22.89 215 ALA A O 1
ATOM 1674 N N . GLN A 1 235 ? 20.361 4.986 33.030 1.00 22.22 216 GLN A N 1
ATOM 1675 C CA . GLN A 1 235 ? 20.216 4.568 34.415 1.00 21.98 216 GLN A CA 1
ATOM 1676 C C . GLN A 1 235 ? 20.394 5.759 35.349 1.00 21.32 216 GLN A C 1
ATOM 1677 O O . GLN A 1 235 ? 19.783 5.821 36.418 1.00 21.06 216 GLN A O 1
ATOM 1683 N N . LEU A 1 236 ? 21.223 6.706 34.916 1.00 20.89 217 LEU A N 1
ATOM 1684 C CA . LEU A 1 236 ? 21.543 7.905 35.687 1.00 20.51 217 LEU A CA 1
ATOM 1685 C C . LEU A 1 236 ? 21.559 9.139 34.788 1.00 20.47 217 LEU A C 1
ATOM 1686 O O . LEU A 1 236 ? 21.582 9.028 33.560 1.00 20.31 217 LEU A O 1
ATOM 1691 N N . VAL A 1 237 ? 21.553 10.313 35.413 1.00 20.42 218 VAL A N 1
ATOM 1692 C CA . VAL A 1 237 ? 21.600 11.585 34.698 1.00 20.66 218 VAL A CA 1
ATOM 1693 C C . VAL A 1 237 ? 22.961 12.254 34.902 1.00 20.65 218 VAL A C 1
ATOM 1694 O O . VAL A 1 237 ? 23.487 12.288 36.020 1.00 20.87 218 VAL A O 1
ATOM 1698 N N . LEU A 1 238 ? 23.531 12.760 33.812 1.00 20.73 219 LEU A N 1
ATOM 1699 C CA . LEU A 1 238 ? 24.806 13.473 33.870 1.00 20.94 219 LEU A CA 1
ATOM 1700 C C . LEU A 1 238 ? 24.586 14.949 34.194 1.00 21.29 219 LEU A C 1
ATOM 1701 O O . LEU A 1 238 ? 23.491 15.482 34.001 1.00 20.91 219 LEU A O 1
ATOM 1706 N N . CYS A 1 239 ? 25.629 15.609 34.689 1.00 21.47 220 CYS A N 1
ATOM 1707 C CA . CYS A 1 239 ? 25.495 16.973 35.206 1.00 22.55 220 CYS A CA 1
ATOM 1708 C C . CYS A 1 239 ? 25.301 18.043 34.129 1.00 23.56 220 CYS A C 1
ATOM 1709 O O . CYS A 1 239 ? 24.927 19.178 34.448 1.00 23.92 220 CYS A O 1
ATOM 1712 N N . ASN A 1 240 ? 25.563 17.686 32.872 1.00 24.74 221 ASN A N 1
ATOM 1713 C CA . ASN A 1 240 ? 25.338 18.590 31.742 1.00 26.28 221 ASN A CA 1
ATOM 1714 C C . ASN A 1 240 ? 23.967 18.413 31.077 1.00 26.62 221 ASN A C 1
ATOM 1715 O O . ASN A 1 240 ? 23.698 19.009 30.032 1.00 26.96 221 ASN A O 1
ATOM 1720 N N . GLU A 1 241 ? 23.102 17.602 31.680 1.00 26.93 222 GLU A N 1
ATOM 1721 C CA . GLU A 1 241 ? 21.785 17.331 31.086 1.00 27.43 222 GLU A CA 1
ATOM 1722 C C . GLU A 1 241 ? 20.605 17.529 32.049 1.00 27.45 222 GLU A C 1
ATOM 1723 O O . GLU A 1 241 ? 19.576 16.849 31.946 1.00 27.72 222 GLU A O 1
ATOM 1729 N N . TYR A 1 242 ? 20.751 18.478 32.969 1.00 27.05 223 TYR A N 1
ATOM 1730 C CA . TYR A 1 242 ? 19.666 18.821 33.884 1.00 26.85 223 TYR A CA 1
ATOM 1731 C C . TYR A 1 242 ? 18.609 19.689 33.196 1.00 27.02 223 TYR A C 1
ATOM 1732 O O . TYR A 1 242 ? 18.901 20.369 32.213 1.00 27.43 223 TYR A O 1
ATOM 1749 N N . LYS B 1 21 ? 47.291 13.362 78.733 1.00 25.36 2 LYS B N 1
ATOM 1750 C CA . LYS B 1 21 ? 48.605 12.726 78.760 1.00 24.70 2 LYS B CA 1
ATOM 1751 C C . LYS B 1 21 ? 49.056 12.417 77.345 1.00 23.84 2 LYS B C 1
ATOM 1752 O O . LYS B 1 21 ? 48.234 12.087 76.489 1.00 23.50 2 LYS B O 1
ATOM 1758 N N . ARG B 1 22 ? 50.363 12.510 77.109 1.00 23.15 3 ARG B N 1
ATOM 1759 C CA . ARG B 1 22 ? 50.942 12.147 75.818 1.00 22.38 3 ARG B CA 1
ATOM 1760 C C . ARG B 1 22 ? 50.699 10.674 75.494 1.00 22.19 3 ARG B C 1
ATOM 1761 O O . ARG B 1 22 ? 50.510 10.316 74.329 1.00 21.89 3 ARG B O 1
ATOM 1769 N N . SER B 1 23 ? 50.708 9.827 76.522 1.00 21.83 4 SER B N 1
ATOM 1770 C CA . SER B 1 23 ? 50.381 8.407 76.354 1.00 21.84 4 SER B CA 1
ATOM 1771 C C . SER B 1 23 ? 48.980 8.205 75.776 1.00 21.60 4 SER B C 1
ATOM 1772 O O . SER B 1 23 ? 48.775 7.349 74.912 1.00 21.24 4 SER B O 1
ATOM 1775 N N . ALA B 1 24 ? 48.026 9.001 76.256 1.00 21.37 5 ALA B N 1
ATOM 1776 C CA . ALA B 1 24 ? 46.659 8.960 75.746 1.00 21.26 5 ALA B CA 1
ATOM 1777 C C . ALA B 1 24 ? 46.605 9.456 74.303 1.00 20.92 5 ALA B C 1
ATOM 1778 O O . ALA B 1 24 ? 45.921 8.864 73.473 1.00 20.96 5 ALA B O 1
ATOM 1780 N N . ILE B 1 25 ? 47.338 10.529 74.007 1.00 20.70 6 ILE B N 1
ATOM 1781 C CA . ILE B 1 25 ? 47.411 11.057 72.640 1.00 20.62 6 ILE B CA 1
ATOM 1782 C C . ILE B 1 25 ? 48.033 10.032 71.684 1.00 20.54 6 ILE B C 1
ATOM 1783 O O . ILE B 1 25 ? 47.516 9.808 70.584 1.00 20.35 6 ILE B O 1
ATOM 1788 N N . ASN B 1 26 ? 49.136 9.411 72.105 1.00 20.29 7 ASN B N 1
ATOM 1789 C CA . ASN B 1 26 ? 49.751 8.336 71.324 1.00 20.29 7 ASN B CA 1
ATOM 1790 C C . ASN B 1 26 ? 48.750 7.219 71.013 1.00 20.23 7 ASN B C 1
ATOM 1791 O O . ASN B 1 26 ? 48.681 6.725 69.882 1.00 20.16 7 ASN B O 1
ATOM 1796 N N . ASP B 1 27 ? 47.977 6.831 72.026 1.00 20.18 8 ASP B N 1
ATOM 1797 C CA . ASP B 1 27 ? 46.990 5.760 71.897 1.00 20.32 8 ASP B CA 1
ATOM 1798 C C . ASP B 1 27 ? 45.834 6.153 70.977 1.00 19.27 8 ASP B C 1
ATOM 1799 O O . ASP B 1 27 ? 45.418 5.369 70.121 1.00 19.24 8 ASP B O 1
ATOM 1804 N N . ILE B 1 28 ? 45.333 7.373 71.157 1.00 18.39 9 ILE B N 1
ATOM 1805 C CA . ILE B 1 28 ? 44.216 7.879 70.363 1.00 17.66 9 ILE B CA 1
ATOM 1806 C C . ILE B 1 28 ? 44.610 7.947 68.891 1.00 17.32 9 ILE B C 1
ATOM 1807 O O . ILE B 1 28 ? 43.869 7.485 68.018 1.00 17.03 9 ILE B O 1
ATOM 1812 N N . LEU B 1 29 ? 45.791 8.501 68.621 1.00 16.82 10 LEU B N 1
ATOM 1813 C CA . LEU B 1 29 ? 46.258 8.625 67.242 1.00 16.89 10 LEU B CA 1
ATOM 1814 C C . LEU B 1 29 ? 46.533 7.266 66.596 1.00 16.67 10 LEU B C 1
ATOM 1815 O O . LEU B 1 29 ? 46.196 7.063 65.430 1.00 16.32 10 LEU B O 1
ATOM 1820 N N . GLY B 1 30 ? 47.111 6.334 67.351 1.00 16.78 11 GLY B N 1
ATOM 1821 C CA . GLY B 1 30 ? 47.295 4.964 66.852 1.00 16.88 11 GLY B CA 1
ATOM 1822 C C . GLY B 1 30 ? 45.978 4.342 66.414 1.00 17.01 11 GLY B C 1
ATOM 1823 O O . GLY B 1 30 ? 45.872 3.778 65.316 1.00 17.37 11 GLY B O 1
ATOM 1824 N N . HIS B 1 31 ? 44.965 4.461 67.267 1.00 16.36 12 HIS B N 1
ATOM 1825 C CA . HIS B 1 31 ? 43.632 3.943 66.977 1.00 16.74 12 HIS B CA 1
ATOM 1826 C C . HIS B 1 31 ? 42.969 4.655 65.793 1.00 16.05 12 HIS B C 1
ATOM 1827 O O . HIS B 1 31 ? 42.320 4.020 64.960 1.00 16.08 12 HIS B O 1
ATOM 1834 N N . THR B 1 32 ? 43.131 5.972 65.723 1.00 15.59 13 THR B N 1
ATOM 1835 C CA . THR B 1 32 ? 42.549 6.745 64.625 1.00 15.29 13 THR B CA 1
ATOM 1836 C C . THR B 1 32 ? 43.205 6.410 63.287 1.00 15.16 13 THR B C 1
ATOM 1837 O O . THR B 1 32 ? 42.525 6.306 62.262 1.00 15.34 13 THR B O 1
ATOM 1841 N N . ARG B 1 33 ? 44.521 6.213 63.296 1.00 15.23 14 ARG B N 1
ATOM 1842 C CA . ARG B 1 33 ? 45.212 5.806 62.076 1.00 15.33 14 ARG B CA 1
ATOM 1843 C C . ARG B 1 33 ? 44.692 4.457 61.571 1.00 15.22 14 ARG B C 1
ATOM 1844 O O . ARG B 1 33 ? 44.538 4.255 60.365 1.00 15.33 14 ARG B O 1
ATOM 1852 N N . GLN B 1 34 ? 44.398 3.555 62.503 1.00 15.56 15 GLN B N 1
ATOM 1853 C CA . GLN B 1 34 ? 43.827 2.256 62.160 1.00 15.74 15 GLN B CA 1
ATOM 1854 C C . GLN B 1 34 ? 42.402 2.397 61.615 1.00 14.97 15 GLN B C 1
ATOM 1855 O O . GLN B 1 34 ? 42.041 1.744 60.629 1.00 14.93 15 GLN B O 1
ATOM 1861 N N . PHE B 1 35 ? 41.605 3.266 62.240 1.00 14.55 16 PHE B N 1
ATOM 1862 C CA . PHE B 1 35 ? 40.255 3.560 61.766 1.00 14.48 16 PHE B CA 1
ATOM 1863 C C . PHE B 1 35 ? 40.268 4.125 60.344 1.00 14.03 16 PHE B C 1
ATOM 1864 O O . PHE B 1 35 ? 39.504 3.684 59.485 1.00 13.72 16 PHE B O 1
ATOM 1872 N N . PHE B 1 36 ? 41.148 5.095 60.095 1.00 13.53 17 PHE B N 1
ATOM 1873 C CA . PHE B 1 36 ? 41.333 5.611 58.743 1.00 13.44 17 PHE B CA 1
ATOM 1874 C C . PHE B 1 36 ? 41.694 4.486 57.757 1.00 13.81 17 PHE B C 1
ATOM 1875 O O . PHE B 1 36 ? 41.103 4.382 56.686 1.00 13.71 17 PHE B O 1
ATOM 1883 N N . SER B 1 37 ? 42.664 3.649 58.124 1.00 14.61 18 SER B N 1
ATOM 1884 C CA . SER B 1 37 ? 43.100 2.561 57.248 1.00 15.20 18 SER B CA 1
ATOM 1885 C C . SER B 1 37 ? 41.953 1.591 56.940 1.00 14.96 18 SER B C 1
ATOM 1886 O O . SER B 1 37 ? 41.831 1.096 55.818 1.00 14.89 18 SER B O 1
ATOM 1889 N N . GLN B 1 38 ? 41.116 1.349 57.947 1.00 15.13 19 GLN B N 1
ATOM 1890 C CA . GLN B 1 38 ? 39.935 0.496 57.821 1.00 15.68 19 GLN B CA 1
ATOM 1891 C C . GLN B 1 38 ? 38.933 1.029 56.793 1.00 15.18 19 GLN B C 1
ATOM 1892 O O . GLN B 1 38 ? 38.172 0.261 56.196 1.00 15.59 19 GLN B O 1
ATOM 1898 N N . HIS B 1 39 ? 38.939 2.346 56.596 1.00 14.72 20 HIS B N 1
ATOM 1899 C CA . HIS B 1 39 ? 38.046 3.006 55.644 1.00 14.63 20 HIS B CA 1
ATOM 1900 C C . HIS B 1 39 ? 38.727 3.356 54.326 1.00 14.14 20 HIS B C 1
ATOM 1901 O O . HIS B 1 39 ? 38.210 4.148 53.532 1.00 13.99 20 HIS B O 1
ATOM 1908 N N . ASP B 1 40 ? 39.887 2.740 54.099 1.00 14.06 21 ASP B N 1
ATOM 1909 C CA . ASP B 1 40 ? 40.691 2.965 52.895 1.00 13.98 21 ASP B CA 1
ATOM 1910 C C . ASP B 1 40 ? 41.058 4.444 52.722 1.00 13.99 21 ASP B C 1
ATOM 1911 O O . ASP B 1 40 ? 41.139 4.950 51.599 1.00 13.99 21 ASP B O 1
ATOM 1916 N N . VAL B 1 41 ? 41.269 5.129 53.844 1.00 14.16 22 VAL B N 1
ATOM 1917 C CA . VAL B 1 41 ? 41.707 6.525 53.827 1.00 14.86 22 VAL B CA 1
ATOM 1918 C C . VAL B 1 41 ? 43.221 6.547 53.875 1.00 14.80 22 VAL B C 1
ATOM 1919 O O . VAL B 1 41 ? 43.834 5.866 54.698 1.00 15.56 22 VAL B O 1
ATOM 1923 N N . HIS B 1 42 ? 43.813 7.319 52.971 1.00 14.88 23 HIS B N 1
ATOM 1924 C CA . HIS B 1 42 ? 45.256 7.431 52.871 1.00 15.14 23 HIS B CA 1
ATOM 1925 C C . HIS B 1 42 ? 45.671 8.856 53.152 1.00 15.25 23 HIS B C 1
ATOM 1926 O O . HIS B 1 42 ? 45.108 9.802 52.593 1.00 16.03 23 HIS B O 1
ATOM 1933 N N . LEU B 1 43 ? 46.644 8.982 54.045 1.00 15.42 24 LEU B N 1
ATOM 1934 C CA . LEU B 1 43 ? 47.160 10.266 54.484 1.00 15.30 24 LEU B CA 1
ATOM 1935 C C . LEU B 1 43 ? 48.509 10.520 53.824 1.00 15.44 24 LEU B C 1
ATOM 1936 O O . LEU B 1 43 ? 49.183 9.571 53.420 1.00 15.78 24 LEU B O 1
ATOM 1941 N N . PRO B 1 44 ? 48.917 11.798 53.725 1.00 15.65 25 PRO B N 1
ATOM 1942 C CA . PRO B 1 44 ? 50.239 12.100 53.174 1.00 15.79 25 PRO B CA 1
ATOM 1943 C C . PRO B 1 44 ? 51.356 11.545 54.058 1.00 16.14 25 PRO B C 1
ATOM 1944 O O . PRO B 1 44 ? 51.127 11.287 55.243 1.00 15.38 25 PRO B O 1
ATOM 1948 N N . PRO B 1 45 ? 52.565 11.365 53.492 1.00 16.55 26 PRO B N 1
ATOM 1949 C CA . PRO B 1 45 ? 53.686 10.830 54.265 1.00 16.88 26 PRO B CA 1
ATOM 1950 C C . PRO B 1 45 ? 53.950 11.552 55.588 1.00 16.87 26 PRO B C 1
ATOM 1951 O O . PRO B 1 45 ? 54.290 10.904 56.573 1.00 17.24 26 PRO B O 1
ATOM 1955 N N . PHE B 1 46 ? 53.774 12.874 55.629 1.00 16.72 27 PHE B N 1
ATOM 1956 C CA . PHE B 1 46 ? 54.066 13.611 56.865 1.00 16.47 27 PHE B CA 1
ATOM 1957 C C . PHE B 1 46 ? 53.170 13.249 58.051 1.00 16.49 27 PHE B C 1
ATOM 1958 O O . PHE B 1 46 ? 53.502 13.552 59.198 1.00 16.73 27 PHE B O 1
ATOM 1966 N N . ALA B 1 47 ? 52.056 12.572 57.765 1.00 16.14 28 ALA B N 1
ATOM 1967 C CA . ALA B 1 47 ? 51.154 12.068 58.804 1.00 16.41 28 ALA B CA 1
ATOM 1968 C C . ALA B 1 47 ? 51.798 11.023 59.713 1.00 16.60 28 ALA B C 1
ATOM 1969 O O . ALA B 1 47 ? 51.320 10.788 60.821 1.00 16.28 28 ALA B O 1
ATOM 1971 N N . SER B 1 48 ? 52.873 10.396 59.243 1.00 17.21 29 SER B N 1
ATOM 1972 C CA . SER B 1 48 ? 53.521 9.331 60.001 1.00 18.36 29 SER B CA 1
ATOM 1973 C C . SER B 1 48 ? 54.910 9.704 60.532 1.00 18.60 29 SER B C 1
ATOM 1974 O O . SER B 1 48 ? 55.586 8.859 61.119 1.00 18.69 29 SER B O 1
ATOM 1977 N N . PHE B 1 49 ? 55.322 10.960 60.347 1.00 18.88 30 PHE B N 1
ATOM 1978 C CA . PHE B 1 49 ? 56.638 11.408 60.835 1.00 19.21 30 PHE B CA 1
ATOM 1979 C C . PHE B 1 49 ? 56.735 11.364 62.363 1.00 19.45 30 PHE B C 1
ATOM 1980 O O . PHE B 1 49 ? 55.856 11.860 63.071 1.00 19.85 30 PHE B O 1
ATOM 1988 N N . SER B 1 50 ? 57.812 10.763 62.866 1.00 20.08 31 SER B N 1
ATOM 1989 C CA . SER B 1 50 ? 58.159 10.849 64.279 1.00 20.34 31 SER B CA 1
ATOM 1990 C C . SER B 1 50 ? 58.769 12.228 64.555 1.00 20.59 31 SER B C 1
ATOM 1991 O O . SER B 1 50 ? 59.222 12.888 63.622 1.00 20.63 31 SER B O 1
ATOM 1994 N N . PRO B 1 51 ? 58.792 12.664 65.833 1.00 21.01 32 PRO B N 1
ATOM 1995 C CA . PRO B 1 51 ? 59.505 13.899 66.156 1.00 21.35 32 PRO B CA 1
ATOM 1996 C C . PRO B 1 51 ? 60.938 13.915 65.614 1.00 21.64 32 PRO B C 1
ATOM 1997 O O . PRO B 1 51 ? 61.384 14.947 65.121 1.00 21.92 32 PRO B O 1
ATOM 2001 N N . ALA B 1 52 ? 61.630 12.776 65.674 1.00 21.99 33 ALA B N 1
ATOM 2002 C CA . ALA B 1 52 ? 62.991 12.670 65.128 1.00 22.38 33 ALA B CA 1
ATOM 2003 C C . ALA B 1 52 ? 63.046 12.984 63.631 1.00 22.60 33 ALA B C 1
ATOM 2004 O O . ALA B 1 52 ? 63.977 13.644 63.162 1.00 22.95 33 ALA B O 1
ATOM 2006 N N . GLN B 1 53 ? 62.041 12.523 62.888 1.00 22.52 34 GLN B N 1
ATOM 2007 C CA . GLN B 1 53 ? 61.977 12.766 61.450 1.00 22.62 34 GLN B CA 1
ATOM 2008 C C . GLN B 1 53 ? 61.649 14.227 61.134 1.00 22.75 34 GLN B C 1
ATOM 2009 O O . GLN B 1 53 ? 62.200 14.793 60.192 1.00 22.92 34 GLN B O 1
ATOM 2015 N N . TRP B 1 54 ? 60.766 14.831 61.931 1.00 22.98 35 TRP B N 1
ATOM 2016 C CA . TRP B 1 54 ? 60.459 16.263 61.807 1.00 23.16 35 TRP B CA 1
ATOM 2017 C C . TRP B 1 54 ? 61.724 17.109 61.984 1.00 23.83 35 TRP B C 1
ATOM 2018 O O . TRP B 1 54 ? 61.940 18.082 61.250 1.00 23.69 35 TRP B O 1
ATOM 2029 N N . GLN B 1 55 ? 62.552 16.710 62.950 1.00 24.10 36 GLN B N 1
ATOM 2030 C CA . GLN B 1 55 ? 63.802 17.406 63.287 1.00 24.90 36 GLN B CA 1
ATOM 2031 C C . GLN B 1 55 ? 64.818 17.409 62.149 1.00 25.10 36 GLN B C 1
ATOM 2032 O O . GLN B 1 55 ? 65.729 18.239 62.134 1.00 25.38 36 GLN B O 1
ATOM 2038 N N . GLN B 1 56 ? 64.661 16.487 61.202 1.00 25.17 37 GLN B N 1
ATOM 2039 C CA . GLN B 1 56 ? 65.623 16.326 60.111 1.00 25.46 37 GLN B CA 1
ATOM 2040 C C . GLN B 1 56 ? 65.176 16.931 58.775 1.00 25.42 37 GLN B C 1
ATOM 2041 O O . GLN B 1 56 ? 65.924 16.905 57.795 1.00 25.42 37 GLN B O 1
ATOM 2047 N N . LEU B 1 57 ? 63.962 17.475 58.741 1.00 25.34 38 LEU B N 1
ATOM 2048 C CA . LEU B 1 57 ? 63.419 18.077 57.525 1.00 25.37 38 LEU B CA 1
ATOM 2049 C C . LEU B 1 57 ? 64.062 19.424 57.197 1.00 25.01 38 LEU B C 1
ATOM 2050 O O . LEU B 1 57 ? 64.546 20.127 58.090 1.00 25.03 38 LEU B O 1
ATOM 2055 N N . ASP B 1 58 ? 64.051 19.771 55.910 1.00 24.83 39 ASP B N 1
ATOM 2056 C CA . ASP B 1 58 ? 64.430 21.105 55.450 1.00 24.68 39 ASP B CA 1
ATOM 2057 C C . ASP B 1 58 ? 63.293 22.055 55.803 1.00 24.50 39 ASP B C 1
ATOM 2058 O O . ASP B 1 58 ? 62.254 22.060 55.141 1.00 24.82 39 ASP B O 1
ATOM 2063 N N . THR B 1 59 ? 63.495 22.852 56.851 1.00 24.24 40 THR B N 1
ATOM 2064 C CA . THR B 1 59 ? 62.443 23.725 57.382 1.00 24.00 40 THR B CA 1
ATOM 2065 C C . THR B 1 59 ? 61.965 24.777 56.375 1.00 23.85 40 THR B C 1
ATOM 2066 O O . THR B 1 59 ? 60.836 25.266 56.470 1.00 24.17 40 THR B O 1
ATOM 2070 N N . ALA B 1 60 ? 62.823 25.107 55.413 1.00 23.13 41 ALA B N 1
ATOM 2071 C CA . ALA B 1 60 ? 62.493 26.069 54.359 1.00 23.01 41 ALA B CA 1
ATOM 2072 C C . ALA B 1 60 ? 61.486 25.536 53.346 1.00 22.36 41 ALA B C 1
ATOM 2073 O O . ALA B 1 60 ? 60.746 26.310 52.743 1.00 23.15 41 ALA B O 1
ATOM 2075 N N . ALA B 1 61 ? 61.468 24.219 53.155 1.00 21.50 42 ALA B N 1
ATOM 2076 C CA . ALA B 1 61 ? 60.562 23.586 52.202 1.00 20.67 42 ALA B CA 1
ATOM 2077 C C . ALA B 1 61 ? 59.213 23.262 52.845 1.00 20.10 42 ALA B C 1
ATOM 2078 O O . ALA B 1 61 ? 58.214 23.079 52.145 1.00 19.45 42 ALA B O 1
ATOM 2080 N N . TRP B 1 62 ? 59.184 23.216 54.174 1.00 19.63 43 TRP B N 1
ATOM 2081 C CA . TRP B 1 62 ? 58.008 22.730 54.907 1.00 19.59 43 TRP B CA 1
ATOM 2082 C C . TRP B 1 62 ? 57.219 23.811 55.647 1.00 19.49 43 TRP B C 1
ATOM 2083 O O . TRP B 1 62 ? 56.354 23.502 56.469 1.00 19.07 43 TRP B O 1
ATOM 2094 N N . GLU B 1 63 ? 57.498 25.077 55.340 1.00 19.05 44 GLU B N 1
ATOM 2095 C CA . GLU B 1 63 ? 56.885 26.198 56.057 1.00 19.49 44 GLU B CA 1
ATOM 2096 C C . GLU B 1 63 ? 55.356 26.172 56.050 1.00 18.54 44 GLU B C 1
ATOM 2097 O O . GLU B 1 63 ? 54.723 26.546 57.043 1.00 18.98 44 GLU B O 1
ATOM 2103 N N . GLU B 1 64 ? 54.772 25.736 54.937 1.00 17.91 45 GLU B N 1
ATOM 2104 C CA . GLU B 1 64 ? 53.315 25.698 54.805 1.00 17.54 45 GLU B CA 1
ATOM 2105 C C . GLU B 1 64 ? 52.667 24.811 55.872 1.00 17.33 45 GLU B C 1
ATOM 2106 O O . GLU B 1 64 ? 51.670 25.201 56.480 1.00 17.32 45 GLU B O 1
ATOM 2112 N N . VAL B 1 65 ? 53.238 23.631 56.102 1.00 17.39 46 VAL B N 1
ATOM 2113 C CA . VAL B 1 65 ? 52.727 22.727 57.137 1.00 17.25 46 VAL B CA 1
ATOM 2114 C C . VAL B 1 65 ? 52.717 23.421 58.500 1.00 17.40 46 VAL B C 1
ATOM 2115 O O . VAL B 1 65 ? 51.712 23.405 59.213 1.00 17.15 46 VAL B O 1
ATOM 2119 N N . PHE B 1 66 ? 53.833 24.057 58.845 1.00 17.29 47 PHE B N 1
ATOM 2120 C CA . PHE B 1 66 ? 53.968 24.748 60.125 1.00 17.77 47 PHE B CA 1
ATOM 2121 C C . PHE B 1 66 ? 53.064 25.976 60.228 1.00 17.58 47 PHE B C 1
ATOM 2122 O O . PHE B 1 66 ? 52.393 26.170 61.243 1.00 17.93 47 PHE B O 1
ATOM 2130 N N . ASP B 1 67 ? 53.058 26.796 59.180 1.00 17.73 48 ASP B N 1
ATOM 2131 C CA . ASP B 1 67 ? 52.334 28.068 59.192 1.00 17.93 48 ASP B CA 1
ATOM 2132 C C . ASP B 1 67 ? 50.826 27.870 59.242 1.00 17.54 48 ASP B C 1
ATOM 2133 O O . ASP B 1 67 ? 50.118 28.626 59.911 1.00 18.02 48 ASP B O 1
ATOM 2138 N N . LEU B 1 68 ? 50.344 26.852 58.537 1.00 16.67 49 LEU B N 1
ATOM 2139 C CA . LEU B 1 68 ? 48.902 26.648 58.392 1.00 15.85 49 LEU B CA 1
ATOM 2140 C C . LEU B 1 68 ? 48.365 25.568 59.323 1.00 15.73 49 LEU B C 1
ATOM 2141 O O . LEU B 1 68 ? 47.164 25.271 59.314 1.00 15.57 49 LEU B O 1
ATOM 2146 N N . LYS B 1 69 ? 49.261 25.012 60.136 1.00 15.33 50 LYS B N 1
ATOM 2147 C CA . LYS B 1 69 ? 48.927 23.969 61.109 1.00 15.21 50 LYS B CA 1
ATOM 2148 C C . LYS B 1 69 ? 48.255 22.769 60.438 1.00 15.02 50 LYS B C 1
ATOM 2149 O O . LYS B 1 69 ? 47.234 22.264 60.907 1.00 15.02 50 LYS B O 1
ATOM 2155 N N . LEU B 1 70 ? 48.845 22.312 59.337 1.00 14.47 51 LEU B N 1
ATOM 2156 C CA . LEU B 1 70 ? 48.429 21.049 58.734 1.00 14.28 51 LEU B CA 1
ATOM 2157 C C . LEU B 1 70 ? 48.793 19.911 59.687 1.00 14.16 51 LEU B C 1
ATOM 2158 O O . LEU B 1 70 ? 49.699 20.053 60.520 1.00 14.24 51 LEU B O 1
ATOM 2163 N N . GLY B 1 71 ? 48.060 18.806 59.604 1.00 13.64 52 GLY B N 1
ATOM 2164 C CA . GLY B 1 71 ? 48.382 17.623 60.403 1.00 14.14 52 GLY B CA 1
ATOM 2165 C C . GLY B 1 71 ? 47.439 17.317 61.548 1.00 14.29 52 GLY B C 1
ATOM 2166 O O . GLY B 1 71 ? 46.281 17.749 61.557 1.00 14.13 52 GLY B O 1
ATOM 2167 N N . TRP B 1 72 ? 47.956 16.576 62.525 1.00 14.69 53 TRP B N 1
ATOM 2168 C CA . TRP B 1 72 ? 47.147 15.981 63.588 1.00 15.56 53 TRP B CA 1
ATOM 2169 C C . TRP B 1 72 ? 46.639 16.970 64.617 1.00 16.19 53 TRP B C 1
ATOM 2170 O O . TRP B 1 72 ? 47.341 17.896 65.009 1.00 16.12 53 TRP B O 1
ATOM 2181 N N . ASP B 1 73 ? 45.416 16.735 65.074 1.00 16.95 54 ASP B N 1
ATOM 2182 C CA . ASP B 1 73 ? 44.784 17.561 66.086 1.00 18.14 54 ASP B CA 1
ATOM 2183 C C . ASP B 1 73 ? 43.971 16.612 66.965 1.00 18.08 54 ASP B C 1
ATOM 2184 O O . ASP B 1 73 ? 43.154 15.840 66.462 1.00 17.82 54 ASP B O 1
ATOM 2189 N N . VAL B 1 74 ? 44.225 16.651 68.271 1.00 18.15 55 VAL B N 1
ATOM 2190 C CA . VAL B 1 74 ? 43.459 15.867 69.243 1.00 18.98 55 VAL B CA 1
ATOM 2191 C C . VAL B 1 74 ? 43.014 16.831 70.337 1.00 19.02 55 VAL B C 1
ATOM 2192 O O . VAL B 1 74 ? 43.829 17.571 70.887 1.00 19.43 55 VAL B O 1
ATOM 2196 N N . THR B 1 75 ? 41.720 16.836 70.641 1.00 19.08 56 THR B N 1
ATOM 2197 C CA . THR B 1 75 ? 41.214 17.744 71.660 1.00 19.67 56 THR B CA 1
ATOM 2198 C C . THR B 1 75 ? 40.137 17.105 72.516 1.00 19.73 56 THR B C 1
ATOM 2199 O O . THR B 1 75 ? 39.371 16.268 72.040 1.00 19.58 56 THR B O 1
ATOM 2203 N N . ALA B 1 76 ? 40.106 17.499 73.787 1.00 20.77 57 ALA B N 1
ATOM 2204 C CA . ALA B 1 76 ? 39.028 17.142 74.700 1.00 21.57 57 ALA B CA 1
ATOM 2205 C C . ALA B 1 76 ? 38.273 18.415 75.093 1.00 22.30 57 ALA B C 1
ATOM 2206 O O . ALA B 1 76 ? 37.546 18.449 76.093 1.00 22.48 57 ALA B O 1
ATOM 2208 N N . PHE B 1 77 ? 38.467 19.456 74.287 1.00 22.96 58 PHE B N 1
ATOM 2209 C CA . PHE B 1 77 ? 37.800 20.752 74.446 1.00 23.72 58 PHE B CA 1
ATOM 2210 C C . PHE B 1 77 ? 37.982 21.368 75.839 1.00 24.64 58 PHE B C 1
ATOM 2211 O O . PHE B 1 77 ? 37.038 21.896 76.430 1.00 25.21 58 PHE B O 1
ATOM 2219 N N . GLY B 1 78 ? 39.212 21.285 76.343 1.00 25.72 59 GLY B N 1
ATOM 2220 C CA . GLY B 1 78 ? 39.592 21.874 77.626 1.00 27.09 59 GLY B CA 1
ATOM 2221 C C . GLY B 1 78 ? 39.111 21.096 78.836 1.00 27.94 59 GLY B C 1
ATOM 2222 O O . GLY B 1 78 ? 39.460 21.433 79.973 1.00 28.68 59 GLY B O 1
ATOM 2223 N N . ARG B 1 79 ? 38.315 20.056 78.592 1.00 28.41 60 ARG B N 1
ATOM 2224 C CA . ARG B 1 79 ? 37.725 19.252 79.658 1.00 28.64 60 ARG B CA 1
ATOM 2225 C C . ARG B 1 79 ? 38.444 17.915 79.859 1.00 28.74 60 ARG B C 1
ATOM 2226 O O . ARG B 1 79 ? 39.468 17.643 79.222 1.00 28.90 60 ARG B O 1
ATOM 2228 N N . ASN B 1 80 ? 37.886 17.082 80.735 1.00 28.83 61 ASN B N 1
ATOM 2229 C CA . ASN B 1 80 ? 38.595 15.926 81.288 1.00 28.65 61 ASN B CA 1
ATOM 2230 C C . ASN B 1 80 ? 38.121 14.546 80.813 1.00 28.01 61 ASN B C 1
ATOM 2231 O O . ASN B 1 80 ? 38.562 13.521 81.344 1.00 28.28 61 ASN B O 1
ATOM 2236 N N . ASN B 1 81 ? 37.234 14.516 79.820 1.00 26.77 62 ASN B N 1
ATOM 2237 C CA . ASN B 1 81 ? 36.651 13.260 79.351 1.00 25.82 62 ASN B CA 1
ATOM 2238 C C . ASN B 1 81 ? 36.585 13.221 77.826 1.00 24.87 62 ASN B C 1
ATOM 2239 O O . ASN B 1 81 ? 35.538 13.482 77.233 1.00 24.72 62 ASN B O 1
ATOM 2244 N N . PHE B 1 82 ? 37.718 12.894 77.207 1.00 23.84 63 PHE B N 1
ATOM 2245 C CA . PHE B 1 82 ? 37.835 12.804 75.745 1.00 22.91 63 PHE B CA 1
ATOM 2246 C C . PHE B 1 82 ? 36.732 11.943 75.118 1.00 22.64 63 PHE B C 1
ATOM 2247 O O . PHE B 1 82 ? 36.161 12.311 74.090 1.00 22.08 63 PHE B O 1
ATOM 2255 N N . ALA B 1 83 ? 36.430 10.807 75.746 1.00 22.49 64 ALA B N 1
ATOM 2256 C CA . ALA B 1 83 ? 35.450 9.865 75.209 1.00 22.51 64 ALA B CA 1
ATOM 2257 C C . ALA B 1 83 ? 34.049 10.470 75.079 1.00 22.47 64 ALA B C 1
ATOM 2258 O O . ALA B 1 83 ? 33.328 10.175 74.122 1.00 22.83 64 ALA B O 1
ATOM 2260 N N . ALA B 1 84 ? 33.678 11.323 76.031 1.00 22.20 65 ALA B N 1
ATOM 2261 C CA . ALA B 1 84 ? 32.372 11.981 76.014 1.00 21.80 65 ALA B CA 1
ATOM 2262 C C . ALA B 1 84 ? 32.374 13.269 75.185 1.00 21.25 65 ALA B C 1
ATOM 2263 O O . ALA B 1 84 ? 31.419 13.539 74.456 1.00 21.16 65 ALA B O 1
ATOM 2265 N N . HIS B 1 85 ? 33.439 14.061 75.315 1.00 20.80 66 HIS B N 1
ATOM 2266 C CA . HIS B 1 85 ? 33.600 15.286 74.531 1.00 20.29 66 HIS B CA 1
ATOM 2267 C C . HIS B 1 85 ? 35.014 15.383 73.991 1.00 19.36 66 HIS B C 1
ATOM 2268 O O . HIS B 1 85 ? 35.973 15.575 74.746 1.00 19.63 66 HIS B O 1
ATOM 2275 N N . GLY B 1 86 ? 35.140 15.253 72.677 1.00 18.02 67 GLY B N 1
ATOM 2276 C CA . GLY B 1 86 ? 36.449 15.226 72.059 1.00 17.09 67 GLY B CA 1
ATOM 2277 C C . GLY B 1 86 ? 36.350 15.033 70.568 1.00 15.98 67 GLY B C 1
ATOM 2278 O O . GLY B 1 86 ? 35.273 14.781 70.030 1.00 16.26 67 GLY B O 1
ATOM 2279 N N . LEU B 1 87 ? 37.490 15.149 69.901 1.00 15.46 68 LEU B N 1
ATOM 2280 C CA . LEU B 1 87 ? 37.549 15.027 68.456 1.00 14.86 68 LEU B CA 1
ATOM 2281 C C . LEU B 1 87 ? 38.985 14.767 68.057 1.00 14.80 68 LEU B C 1
ATOM 2282 O O . LEU B 1 87 ? 39.913 15.235 68.724 1.00 15.30 68 LEU B O 1
ATOM 2287 N N . THR B 1 88 ? 39.152 14.008 66.975 1.00 14.55 69 THR B N 1
ATOM 2288 C CA . THR B 1 88 ? 40.465 13.736 66.395 1.00 14.55 69 THR B CA 1
ATOM 2289 C C . THR B 1 88 ? 40.390 14.125 64.926 1.00 14.39 69 THR B C 1
ATOM 2290 O O . THR B 1 88 ? 39.457 13.736 64.221 1.00 14.63 69 THR B O 1
ATOM 2294 N N . LEU B 1 89 ? 41.371 14.900 64.470 1.00 14.15 70 LEU B N 1
ATOM 2295 C CA . LEU B 1 89 ? 41.326 15.483 63.127 1.00 14.11 70 LEU B CA 1
ATOM 2296 C C . LEU B 1 89 ? 42.698 15.435 62.482 1.00 13.92 70 LEU B C 1
ATOM 2297 O O . LEU B 1 89 ? 43.717 15.448 63.173 1.00 13.86 70 LEU B O 1
ATOM 2302 N N . PHE B 1 90 ? 42.713 15.376 61.152 1.00 13.05 71 PHE B N 1
ATOM 2303 C CA . PHE B 1 90 ? 43.928 15.631 60.380 1.00 12.98 71 PHE B CA 1
ATOM 2304 C C . PHE B 1 90 ? 43.617 16.721 59.360 1.00 12.56 71 PHE B C 1
ATOM 2305 O O . PHE B 1 90 ? 42.730 16.558 58.522 1.00 12.54 71 PHE B O 1
ATOM 2313 N N . THR B 1 91 ? 44.335 17.838 59.439 1.00 12.31 72 THR B N 1
ATOM 2314 C CA . THR B 1 91 ? 44.144 18.939 58.497 1.00 12.95 72 THR B CA 1
ATOM 2315 C C . THR B 1 91 ? 45.038 18.687 57.280 1.00 12.47 72 THR B C 1
ATOM 2316 O O . THR B 1 91 ? 46.272 18.723 57.380 1.00 12.93 72 THR B O 1
ATOM 2320 N N . LEU B 1 92 ? 44.402 18.400 56.147 1.00 12.33 73 LEU B N 1
ATOM 2321 C CA . LEU B 1 92 ? 45.095 17.974 54.926 1.00 12.39 73 LEU B CA 1
ATOM 2322 C C . LEU B 1 92 ? 45.626 19.115 54.069 1.00 12.53 73 LEU B C 1
ATOM 2323 O O . LEU B 1 92 ? 46.648 18.968 53.392 1.00 12.31 73 LEU B O 1
ATOM 2328 N N . ARG B 1 93 ? 44.907 20.234 54.072 1.00 11.89 74 ARG B N 1
ATOM 2329 C CA . ARG B 1 93 ? 45.254 21.390 53.248 1.00 11.61 74 ARG B CA 1
ATOM 2330 C C . ARG B 1 93 ? 44.544 22.605 53.816 1.00 11.89 74 ARG B C 1
ATOM 2331 O O . ARG B 1 93 ? 43.538 22.472 54.511 1.00 11.79 74 ARG B O 1
ATOM 2339 N N . ASN B 1 94 ? 45.090 23.788 53.550 1.00 12.25 75 ASN B N 1
ATOM 2340 C CA . ASN B 1 94 ? 44.577 25.016 54.143 1.00 12.82 75 ASN B CA 1
ATOM 2341 C C . ASN B 1 94 ? 45.197 26.206 53.430 1.00 13.26 75 ASN B C 1
ATOM 2342 O O . ASN B 1 94 ? 46.119 26.043 52.622 1.00 13.29 75 ASN B O 1
ATOM 2347 N N . GLY B 1 95 ? 44.673 27.394 53.720 1.00 13.63 76 GLY B N 1
ATOM 2348 C CA . GLY B 1 95 ? 45.281 28.657 53.298 1.00 15.51 76 GLY B CA 1
ATOM 2349 C C . GLY B 1 95 ? 45.482 29.548 54.511 1.00 17.02 76 GLY B C 1
ATOM 2350 O O . GLY B 1 95 ? 45.160 29.159 55.636 1.00 16.85 76 GLY B O 1
ATOM 2351 N N . SER B 1 96 ? 46.022 30.746 54.278 1.00 18.58 77 SER B N 1
ATOM 2352 C CA . SER B 1 96 ? 46.257 31.731 55.335 1.00 20.59 77 SER B CA 1
ATOM 2353 C C . SER B 1 96 ? 44.968 32.447 55.701 1.00 21.66 77 SER B C 1
ATOM 2354 O O . SER B 1 96 ? 44.200 32.837 54.818 1.00 21.99 77 SER B O 1
ATOM 2357 N N . ALA B 1 97 ? 44.751 32.626 57.002 1.00 23.62 78 ALA B N 1
ATOM 2358 C CA . ALA B 1 97 ? 43.556 33.292 57.520 1.00 25.42 78 ALA B CA 1
ATOM 2359 C C . ALA B 1 97 ? 43.357 34.668 56.889 1.00 26.83 78 ALA B C 1
ATOM 2360 O O . ALA B 1 97 ? 42.229 35.049 56.556 1.00 27.58 78 ALA B O 1
ATOM 2362 N N . LYS B 1 98 ? 44.459 35.396 56.716 1.00 28.02 79 LYS B N 1
ATOM 2363 C CA . LYS B 1 98 ? 44.446 36.702 56.060 1.00 29.24 79 LYS B CA 1
ATOM 2364 C C . LYS B 1 98 ? 44.473 36.617 54.530 1.00 29.45 79 LYS B C 1
ATOM 2365 O O . LYS B 1 98 ? 44.070 37.559 53.844 1.00 29.98 79 LYS B O 1
ATOM 2371 N N . GLY B 1 99 ? 44.952 35.497 53.998 1.00 29.52 80 GLY B N 1
ATOM 2372 C CA . GLY B 1 99 ? 45.102 35.338 52.554 1.00 29.66 80 GLY B CA 1
ATOM 2373 C C . GLY B 1 99 ? 46.548 35.459 52.105 1.00 29.71 80 GLY B C 1
ATOM 2374 O O . GLY B 1 99 ? 46.862 35.212 50.942 1.00 29.99 80 GLY B O 1
ATOM 2383 N N . PRO B 1 101 ? 50.805 34.619 53.441 1.00 28.16 82 PRO B N 1
ATOM 2384 C CA . PRO B 1 101 ? 51.297 34.512 52.062 1.00 27.42 82 PRO B CA 1
ATOM 2385 C C . PRO B 1 101 ? 50.741 33.312 51.280 1.00 26.28 82 PRO B C 1
ATOM 2386 O O . PRO B 1 101 ? 51.124 33.101 50.124 1.00 26.40 82 PRO B O 1
ATOM 2390 N N . TYR B 1 102 ? 49.848 32.548 51.908 1.00 25.05 83 TYR B N 1
ATOM 2391 C CA . TYR B 1 102 ? 49.245 31.361 51.286 1.00 23.79 83 TYR B CA 1
ATOM 2392 C C . TYR B 1 102 ? 47.822 31.650 50.794 1.00 22.86 83 TYR B C 1
ATOM 2393 O O . TYR B 1 102 ? 46.857 31.595 51.565 1.00 22.52 83 TYR B O 1
ATOM 2402 N N . VAL B 1 103 ? 47.714 31.924 49.495 1.00 21.14 84 VAL B N 1
ATOM 2403 C CA . VAL B 1 103 ? 46.505 32.489 48.875 1.00 20.17 84 VAL B CA 1
ATOM 2404 C C . VAL B 1 103 ? 45.295 31.548 48.731 1.00 19.41 84 VAL B C 1
ATOM 2405 O O . VAL B 1 103 ? 44.187 32.003 48.443 1.00 19.76 84 VAL B O 1
ATOM 2409 N N . LYS B 1 104 ? 45.513 30.249 48.911 1.00 18.56 85 LYS B N 1
ATOM 2410 C CA . LYS B 1 104 ? 44.449 29.238 48.813 1.00 17.85 85 LYS B CA 1
ATOM 2411 C C . LYS B 1 104 ? 43.209 29.638 49.643 1.00 17.40 85 LYS B C 1
ATOM 2412 O O . LYS B 1 104 ? 43.374 29.992 50.817 1.00 17.18 85 LYS B O 1
ATOM 2418 N N . CYS B 1 105 ? 42.004 29.601 49.041 1.00 17.31 86 CYS B N 1
ATOM 2419 C CA . CYS B 1 105 ? 40.738 29.949 49.757 1.00 17.71 86 CYS B CA 1
ATOM 2420 C C . CYS B 1 105 ? 40.156 28.788 50.524 1.00 16.20 86 CYS B C 1
ATOM 2421 O O . CYS B 1 105 ? 39.270 28.998 51.347 1.00 15.36 86 CYS B O 1
ATOM 2424 N N . TYR B 1 106 ? 40.643 27.578 50.249 1.00 14.26 87 TYR B N 1
ATOM 2425 C CA . TYR B 1 106 ? 39.968 26.365 50.716 1.00 13.56 87 TYR B CA 1
ATOM 2426 C C . TYR B 1 106 ? 40.806 25.535 51.682 1.00 13.09 87 TYR B C 1
ATOM 2427 O O . TYR B 1 106 ? 42.030 25.689 51.772 1.00 13.02 87 TYR B O 1
ATOM 2436 N N . ALA B 1 107 ? 40.123 24.646 52.396 1.00 12.50 88 ALA B N 1
ATOM 2437 C CA . ALA B 1 107 ? 40.756 23.775 53.376 1.00 12.06 88 ALA B CA 1
ATOM 2438 C C . ALA B 1 107 ? 40.050 22.431 53.368 1.00 12.08 88 ALA B C 1
ATOM 2439 O O . ALA B 1 107 ? 38.895 22.327 52.944 1.00 11.84 88 ALA B O 1
ATOM 2441 N N . GLU B 1 108 ? 40.755 21.403 53.830 1.00 11.67 89 GLU B N 1
ATOM 2442 C CA . GLU B 1 108 ? 40.148 20.091 54.011 1.00 12.23 89 GLU B CA 1
ATOM 2443 C C . GLU B 1 108 ? 40.651 19.434 55.283 1.00 12.37 89 GLU B C 1
ATOM 2444 O O . GLU B 1 108 ? 41.837 19.490 55.589 1.00 12.37 89 GLU B O 1
ATOM 2450 N N . LYS B 1 109 ? 39.736 18.820 56.025 1.00 12.46 90 LYS B N 1
ATOM 2451 C CA . LYS B 1 109 ? 40.105 17.964 57.142 1.00 12.58 90 LYS B CA 1
ATOM 2452 C C . LYS B 1 109 ? 39.469 16.596 56.972 1.00 12.92 90 LYS B C 1
ATOM 2453 O O . LYS B 1 109 ? 38.419 16.453 56.338 1.00 12.84 90 LYS B O 1
ATOM 2459 N N . ILE B 1 110 ? 40.121 15.595 57.545 1.00 13.23 91 ILE B N 1
ATOM 2460 C CA . ILE B 1 110 ? 39.501 14.292 57.756 1.00 14.12 91 ILE B CA 1
ATOM 2461 C C . ILE B 1 110 ? 39.496 13.995 59.261 1.00 14.74 91 ILE B C 1
ATOM 2462 O O . ILE B 1 110 ? 40.508 14.179 59.946 1.00 15.11 91 ILE B O 1
ATOM 2475 N N . HIS B 1 112 ? 37.886 11.741 62.892 1.00 14.92 93 HIS B N 1
ATOM 2476 C CA . HIS B 1 112 ? 37.388 10.515 63.508 1.00 14.91 93 HIS B CA 1
ATOM 2477 C C . HIS B 1 112 ? 36.492 10.938 64.663 1.00 15.13 93 HIS B C 1
ATOM 2478 O O . HIS B 1 112 ? 36.956 11.537 65.625 1.00 14.90 93 HIS B O 1
ATOM 2485 N N . VAL B 1 113 ? 35.197 10.668 64.530 1.00 15.24 94 VAL B N 1
ATOM 2486 C CA . VAL B 1 113 ? 34.251 10.905 65.620 1.00 15.83 94 VAL B CA 1
ATOM 2487 C C . VAL B 1 113 ? 33.894 9.546 66.198 1.00 16.19 94 VAL B C 1
ATOM 2488 O O . VAL B 1 113 ? 33.306 8.702 65.523 1.00 16.57 94 VAL B O 1
ATOM 2492 N N . ARG B 1 114 ? 34.273 9.338 67.446 1.00 16.63 95 ARG B N 1
ATOM 2493 C CA . ARG B 1 114 ? 34.019 8.065 68.093 1.00 17.39 95 ARG B CA 1
ATOM 2494 C C . ARG B 1 114 ? 32.550 7.967 68.490 1.00 17.94 95 ARG B C 1
ATOM 2495 O O . ARG B 1 114 ? 31.882 8.983 68.686 1.00 18.04 95 ARG B O 1
ATOM 2503 N N . ASP B 1 115 ? 32.056 6.735 68.567 1.00 18.60 96 ASP B N 1
ATOM 2504 C CA . ASP B 1 115 ? 30.689 6.437 68.986 1.00 19.27 96 ASP B CA 1
ATOM 2505 C C . ASP B 1 115 ? 30.281 7.264 70.207 1.00 19.10 96 ASP B C 1
ATOM 2506 O O . ASP B 1 115 ? 30.947 7.215 71.243 1.00 19.42 96 ASP B O 1
ATOM 2511 N N . ALA B 1 116 ? 29.196 8.029 70.056 1.00 19.18 97 ALA B N 1
ATOM 2512 C CA . ALA B 1 116 ? 28.621 8.879 71.116 1.00 19.31 97 ALA B CA 1
ATOM 2513 C C . ALA B 1 116 ? 29.503 10.048 71.584 1.00 19.35 97 ALA B C 1
ATOM 2514 O O . ALA B 1 116 ? 29.174 10.733 72.560 1.00 20.00 97 ALA B O 1
ATOM 2516 N N . GLN B 1 117 ? 30.612 10.283 70.882 1.00 18.84 98 GLN B N 1
ATOM 2517 C CA . GLN B 1 117 ? 31.537 11.360 71.231 1.00 18.42 98 GLN B CA 1
ATOM 2518 C C . GLN B 1 117 ? 31.078 12.694 70.651 1.00 18.02 98 GLN B C 1
ATOM 2519 O O . GLN B 1 117 ? 30.845 12.808 69.448 1.00 18.19 98 GLN B O 1
ATOM 2525 N N . VAL B 1 118 ? 30.963 13.696 71.521 1.00 17.83 99 VAL B N 1
ATOM 2526 C CA . VAL B 1 118 ? 30.360 14.979 71.174 1.00 17.60 99 VAL B CA 1
ATOM 2527 C C . VAL B 1 118 ? 31.385 16.087 70.925 1.00 17.34 99 VAL B C 1
ATOM 2528 O O . VAL B 1 118 ? 32.334 16.264 71.691 1.00 17.30 99 VAL B O 1
ATOM 2532 N N . THR B 1 119 ? 31.181 16.805 69.824 1.00 17.32 100 THR B N 1
ATOM 2533 C CA . THR B 1 119 ? 31.867 18.061 69.555 1.00 17.30 100 THR B CA 1
ATOM 2534 C C . THR B 1 119 ? 30.905 19.158 69.995 1.00 17.19 100 THR B C 1
ATOM 2535 O O . THR B 1 119 ? 29.812 19.274 69.437 1.00 17.35 100 THR B O 1
ATOM 2539 N N . PRO B 1 120 ? 31.302 19.948 71.015 1.00 17.28 101 PRO B N 1
ATOM 2540 C CA . PRO B 1 120 ? 30.434 20.955 71.620 1.00 17.14 101 PRO B CA 1
ATOM 2541 C C . PRO B 1 120 ? 29.987 22.055 70.665 1.00 16.80 101 PRO B C 1
ATOM 2542 O O . PRO B 1 120 ? 30.668 22.358 69.677 1.00 16.91 101 PRO B O 1
ATOM 2554 N N . HIS B 1 122 ? 29.233 25.206 68.670 1.00 14.38 103 HIS B N 1
ATOM 2555 C CA . HIS B 1 122 ? 30.053 26.346 68.276 1.00 13.69 103 HIS B CA 1
ATOM 2556 C C . HIS B 1 122 ? 29.635 26.886 66.918 1.00 13.33 103 HIS B C 1
ATOM 2557 O O . HIS B 1 122 ? 28.987 26.189 66.137 1.00 12.88 103 HIS B O 1
ATOM 2564 N N . PHE B 1 123 ? 30.006 28.134 6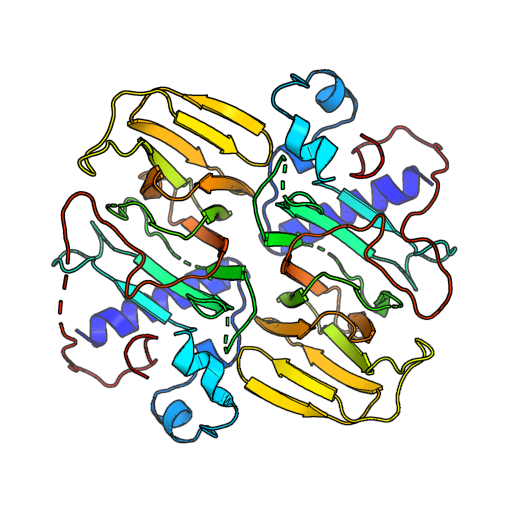6.639 1.00 12.56 104 PHE B N 1
ATOM 2565 C CA . PHE B 1 123 ? 29.964 28.638 65.273 1.00 12.73 104 PHE B CA 1
ATOM 2566 C C . PHE B 1 123 ? 31.325 29.181 64.869 1.00 12.27 104 PHE B C 1
ATOM 2567 O O . PHE B 1 123 ? 32.207 29.344 65.717 1.00 12.42 104 PHE B O 1
ATOM 2575 N N . HIS B 1 124 ? 31.478 29.437 63.574 1.00 12.22 105 HIS B N 1
ATOM 2576 C CA . HIS B 1 124 ? 32.674 30.064 63.041 1.00 12.44 105 HIS B CA 1
ATOM 2577 C C . HIS B 1 124 ? 32.328 31.471 62.592 1.00 12.44 105 HIS B C 1
ATOM 2578 O O . HIS B 1 124 ? 31.250 31.712 62.029 1.00 12.67 105 HIS B O 1
ATOM 2585 N N . TRP B 1 125 ? 33.229 32.406 62.881 1.00 12.46 106 TRP B N 1
ATOM 2586 C CA . TRP B 1 125 ? 33.033 33.789 62.480 1.00 12.50 106 TRP B CA 1
ATOM 2587 C C . TRP B 1 125 ? 33.133 33.944 60.970 1.00 12.66 106 TRP B C 1
ATOM 2588 O O . TRP B 1 125 ? 32.329 34.650 60.359 1.00 12.99 106 TRP B O 1
ATOM 2599 N N . ARG B 1 126 ? 34.109 33.260 60.377 1.00 12.50 107 ARG B N 1
ATOM 2600 C CA . ARG B 1 126 ? 34.418 33.420 58.963 1.00 12.96 107 ARG B CA 1
ATOM 2601 C C . ARG B 1 126 ? 34.206 32.140 58.153 1.00 11.89 107 ARG B C 1
ATOM 2602 O O . ARG B 1 126 ? 33.655 32.180 57.049 1.00 12.21 107 ARG B O 1
ATOM 2610 N N . LYS B 1 127 ? 34.655 31.011 58.698 1.00 11.70 108 LYS B N 1
ATOM 2611 C CA . LYS B 1 127 ? 34.658 29.766 57.932 1.00 11.70 108 LYS B CA 1
ATOM 2612 C C . LYS B 1 127 ? 33.248 29.301 57.549 1.00 11.81 108 LYS B C 1
ATOM 2613 O O . LYS B 1 127 ? 32.338 29.277 58.379 1.00 12.27 108 LYS B O 1
ATOM 2619 N N . ARG B 1 128 ? 33.094 28.963 56.275 1.00 11.83 109 ARG B N 1
ATOM 2620 C CA . ARG B 1 128 ? 31.943 28.229 55.768 1.00 12.02 109 ARG B CA 1
ATOM 2621 C C . ARG B 1 128 ? 32.433 26.811 55.553 1.00 12.38 109 ARG B C 1
ATOM 2622 O O . ARG B 1 128 ? 33.473 26.619 54.930 1.00 12.49 109 ARG B O 1
ATOM 2630 N N . GLU B 1 129 ? 31.690 25.821 56.037 1.00 12.51 110 GLU B N 1
ATOM 2631 C CA . GLU B 1 129 ? 32.167 24.435 55.954 1.00 13.20 110 GLU B CA 1
ATOM 2632 C C . GLU B 1 129 ? 31.097 23.456 55.524 1.00 13.22 110 GLU B C 1
ATOM 2633 O O . GLU B 1 129 ? 29.936 23.605 55.886 1.00 13.92 110 GLU B O 1
ATOM 2639 N N . ASP B 1 130 ? 31.503 22.468 54.731 1.00 12.74 111 ASP B N 1
ATOM 2640 C CA . ASP B 1 130 ? 30.655 21.325 54.429 1.00 12.43 111 ASP B CA 1
ATOM 2641 C C . ASP B 1 130 ? 31.144 20.189 55.298 1.00 12.32 111 ASP B C 1
ATOM 2642 O O . ASP B 1 130 ? 32.305 19.798 55.218 1.00 12.52 111 ASP B O 1
ATOM 2647 N N . ILE B 1 131 ? 30.258 19.695 56.158 1.00 12.35 112 ILE B N 1
ATOM 2648 C CA . ILE B 1 131 ? 30.564 18.567 57.028 1.00 12.65 112 ILE B CA 1
ATOM 2649 C C . ILE B 1 131 ? 29.978 17.340 56.358 1.00 12.33 112 ILE B C 1
ATOM 2650 O O . ILE B 1 131 ? 28.804 17.331 55.989 1.00 12.66 112 ILE B O 1
ATOM 2655 N N . ILE B 1 132 ? 30.810 16.315 56.197 1.00 12.34 113 ILE B N 1
ATOM 2656 C CA . ILE B 1 132 ? 30.501 15.190 55.327 1.00 12.56 113 ILE B CA 1
ATOM 2657 C C . ILE B 1 132 ? 30.614 13.893 56.111 1.00 12.64 113 ILE B C 1
ATOM 2658 O O . ILE B 1 132 ? 31.620 13.649 56.763 1.00 12.09 113 ILE B O 1
ATOM 2663 N N . ASN B 1 133 ? 29.580 13.060 56.059 1.00 12.98 114 ASN B N 1
ATOM 2664 C CA . ASN B 1 133 ? 29.742 11.703 56.548 1.00 13.37 114 ASN B CA 1
ATOM 2665 C C . ASN B 1 133 ? 30.410 10.844 55.475 1.00 13.70 114 ASN B C 1
ATOM 2666 O O . ASN B 1 133 ? 29.767 10.423 54.511 1.00 13.78 114 ASN B O 1
ATOM 2671 N N . ARG B 1 134 ? 31.714 10.620 55.638 1.00 14.36 115 ARG B N 1
ATOM 2672 C CA . ARG B 1 134 ? 32.486 9.851 54.662 1.00 15.05 115 ARG B CA 1
ATOM 2673 C C . ARG B 1 134 ? 32.311 8.347 54.837 1.00 15.58 115 ARG B C 1
ATOM 2674 O O . ARG B 1 134 ? 32.651 7.581 53.941 1.00 16.39 115 ARG B O 1
ATOM 2682 N N . GLY B 1 135 ? 31.810 7.925 55.995 1.00 15.34 116 GLY B N 1
ATOM 2683 C CA . GLY B 1 135 ? 31.556 6.500 56.235 1.00 15.64 116 GLY B CA 1
ATOM 2684 C C . GLY B 1 135 ? 31.487 6.090 57.696 1.00 15.56 116 GLY B C 1
ATOM 2685 O O . GLY B 1 135 ? 31.924 6.820 58.596 1.00 15.40 116 GLY B O 1
ATOM 2686 N N . GLY B 1 136 ? 30.938 4.898 57.923 1.00 16.28 117 GLY B N 1
ATOM 2687 C CA . GLY B 1 136 ? 30.832 4.342 59.264 1.00 16.70 117 GLY B CA 1
ATOM 2688 C C . GLY B 1 136 ? 29.427 4.500 59.803 1.00 16.60 117 GLY B C 1
ATOM 2689 O O . GLY B 1 136 ? 28.449 4.123 59.147 1.00 17.67 117 GLY B O 1
ATOM 2690 N N . GLY B 1 137 ? 29.333 5.073 60.998 1.00 16.71 118 GLY B N 1
ATOM 2691 C CA . GLY B 1 137 ? 28.045 5.249 61.671 1.00 16.79 118 GLY B CA 1
ATOM 2692 C C . GLY B 1 137 ? 27.219 6.400 61.119 1.00 17.07 118 GLY B C 1
ATOM 2693 O O . GLY B 1 137 ? 27.349 6.778 59.948 1.00 17.16 118 GLY B O 1
ATOM 2694 N N . ASN B 1 138 ? 26.348 6.946 61.964 1.00 17.06 119 ASN B N 1
ATOM 2695 C CA . ASN B 1 138 ? 25.518 8.079 61.575 1.00 17.19 119 ASN B CA 1
ATOM 2696 C C . ASN B 1 138 ? 25.955 9.325 62.313 1.00 16.53 119 ASN B C 1
ATOM 2697 O O . ASN B 1 138 ? 26.123 9.297 63.526 1.00 16.66 119 ASN B O 1
ATOM 2702 N N . LEU B 1 139 ? 26.139 10.418 61.582 1.00 16.43 120 LEU B N 1
ATOM 2703 C CA . LEU B 1 139 ? 26.498 11.676 62.216 1.00 16.32 120 LEU B CA 1
ATOM 2704 C C . LEU B 1 139 ? 25.246 12.499 62.504 1.00 15.97 120 LEU B C 1
ATOM 2705 O O . LEU B 1 139 ? 24.488 12.833 61.591 1.00 16.14 120 LEU B O 1
ATOM 2710 N N . ILE B 1 140 ? 25.039 12.800 63.783 1.00 15.88 121 ILE B N 1
ATOM 2711 C CA . ILE B 1 140 ? 23.937 13.653 64.209 1.00 16.01 121 ILE B CA 1
ATOM 2712 C C . ILE B 1 140 ? 24.482 15.066 64.343 1.00 15.60 121 ILE B C 1
ATOM 2713 O O . ILE B 1 140 ? 25.508 15.280 64.982 1.00 15.81 121 ILE B O 1
ATOM 2718 N N . VAL B 1 141 ? 23.806 16.016 63.714 1.00 15.59 122 VAL B N 1
ATOM 2719 C CA . VAL B 1 141 ? 24.234 17.414 63.747 1.00 15.70 122 VAL B CA 1
ATOM 2720 C C . VAL B 1 141 ? 23.089 18.246 64.308 1.00 15.67 122 VAL B C 1
ATOM 2721 O O . VAL B 1 141 ? 21.996 18.238 63.751 1.00 15.80 122 VAL B O 1
ATOM 2725 N N . GLU B 1 142 ? 23.341 18.944 65.413 1.00 15.59 123 GLU B N 1
ATOM 2726 C CA . GLU B 1 142 ? 22.336 19.826 66.011 1.00 15.70 123 GLU B CA 1
ATOM 2727 C C . GLU B 1 142 ? 22.636 21.273 65.651 1.00 15.72 123 GLU B C 1
ATOM 2728 O O . GLU B 1 142 ? 23.785 21.712 65.743 1.00 15.34 123 GLU B O 1
ATOM 2734 N N . LEU B 1 143 ? 21.598 22.003 65.256 1.00 15.63 124 LEU B N 1
ATOM 2735 C CA . LEU B 1 143 ? 21.765 23.325 64.652 1.00 16.07 124 LEU B CA 1
ATOM 2736 C C . LEU B 1 143 ? 20.895 24.402 65.271 1.00 16.31 124 LEU B C 1
ATOM 2737 O O . LEU B 1 143 ? 19.695 24.203 65.468 1.00 16.56 124 LEU B O 1
ATOM 2742 N N . TRP B 1 144 ? 21.507 25.550 65.552 1.00 16.03 125 TRP B N 1
ATOM 2743 C CA . TRP B 1 144 ? 20.787 26.737 66.026 1.00 15.89 125 TRP B CA 1
ATOM 2744 C C . TRP B 1 144 ? 21.351 27.965 65.342 1.00 15.97 125 TRP B C 1
ATOM 2745 O O . TRP B 1 144 ? 22.561 28.063 65.158 1.00 15.49 125 TRP B O 1
ATOM 2756 N N . ASN B 1 145 ? 20.495 28.915 64.981 1.00 15.48 126 ASN B N 1
ATOM 2757 C CA . ASN B 1 145 ? 20.996 30.254 64.672 1.00 15.91 126 ASN B CA 1
ATOM 2758 C C . ASN B 1 145 ? 21.524 30.891 65.950 1.00 16.1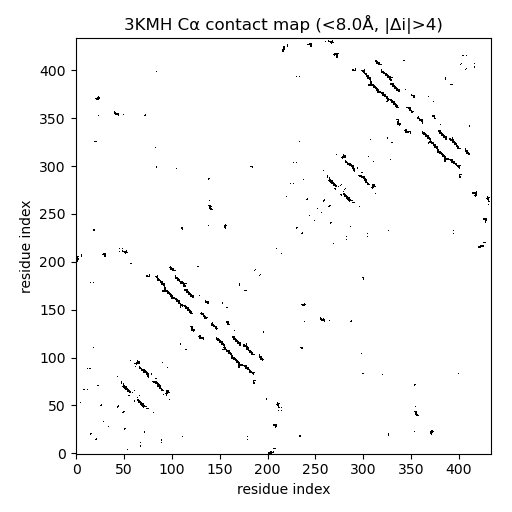2 126 ASN B C 1
ATOM 2759 O O . ASN B 1 145 ? 21.098 30.541 67.049 1.00 15.99 126 ASN B O 1
ATOM 2764 N N . ALA B 1 146 ? 22.467 31.813 65.795 1.00 16.56 127 ALA B N 1
ATOM 2765 C CA . ALA B 1 146 ? 22.935 32.623 66.910 1.00 17.13 127 ALA B CA 1
ATOM 2766 C C . ALA B 1 146 ? 22.170 33.937 66.915 1.00 17.45 127 ALA B C 1
ATOM 2767 O O . ALA B 1 146 ? 21.966 34.539 65.863 1.00 18.05 127 ALA B O 1
ATOM 2769 N N . ASP B 1 147 ? 21.731 34.375 68.092 1.00 17.74 128 ASP B N 1
ATOM 2770 C CA . ASP B 1 147 ? 21.115 35.696 68.190 1.00 18.30 128 ASP B CA 1
ATOM 2771 C C . ASP B 1 147 ? 22.202 36.752 68.382 1.00 18.30 128 ASP B C 1
ATOM 2772 O O . ASP B 1 147 ? 23.394 36.422 68.421 1.00 18.12 128 ASP B O 1
ATOM 2777 N N . SER B 1 148 ? 21.791 38.012 68.492 1.00 18.57 129 SER B N 1
ATOM 2778 C CA . SER B 1 148 ? 22.746 39.109 68.634 1.00 18.55 129 SER B CA 1
ATOM 2779 C C . SER B 1 148 ? 23.523 39.065 69.952 1.00 18.12 129 SER B C 1
ATOM 2780 O O . SER B 1 148 ? 24.582 39.682 70.059 1.00 18.27 129 SER B O 1
ATOM 2783 N N . ASN B 1 149 ? 23.001 38.338 70.944 1.00 17.76 130 ASN B N 1
ATOM 2784 C CA . ASN B 1 149 ? 23.731 38.091 72.194 1.00 17.40 130 ASN B CA 1
ATOM 2785 C C . ASN B 1 149 ? 24.692 36.901 72.101 1.00 16.95 130 ASN B C 1
ATOM 2786 O O . ASN B 1 149 ? 25.327 36.546 73.089 1.00 16.92 130 ASN B O 1
ATOM 2791 N N . GLU B 1 150 ? 24.783 36.293 70.915 1.00 17.13 131 GLU B N 1
ATOM 2792 C CA . GLU B 1 150 ? 25.631 35.110 70.683 1.00 17.39 131 GLU B CA 1
ATOM 2793 C C . GLU B 1 150 ? 25.124 33.897 71.476 1.00 17.20 131 GLU B C 1
ATOM 2794 O O . GLU B 1 150 ? 25.882 32.977 71.791 1.00 16.89 131 GLU B O 1
ATOM 2800 N N . GLN B 1 151 ? 23.835 33.922 71.808 1.00 17.42 132 GLN B N 1
ATOM 2801 C CA . GLN B 1 151 ? 23.162 32.774 72.406 1.00 18.07 132 GLN B CA 1
ATOM 2802 C C . GLN B 1 151 ? 22.384 32.063 71.301 1.00 17.68 132 GLN B C 1
ATOM 2803 O O . GLN B 1 151 ? 22.355 32.532 70.169 1.00 17.32 132 GLN B O 1
ATOM 2809 N N . THR B 1 152 ? 21.763 30.928 71.612 1.00 18.06 133 THR B N 1
ATOM 2810 C CA . THR B 1 152 ? 20.984 30.215 70.604 1.00 18.53 133 THR B CA 1
ATOM 2811 C C . THR B 1 152 ? 19.632 30.893 70.395 1.00 18.88 133 THR B C 1
ATOM 2812 O O . THR B 1 152 ? 18.940 31.229 71.365 1.00 19.65 133 THR B O 1
ATOM 2816 N N . ALA B 1 153 ? 19.273 31.104 69.131 1.00 18.96 134 ALA B N 1
ATOM 2817 C CA . ALA B 1 153 ? 18.020 31.772 68.770 1.00 19.49 134 ALA B CA 1
ATOM 2818 C C . ALA B 1 153 ? 16.874 30.779 68.602 1.00 20.20 134 ALA B C 1
ATOM 2819 O O . ALA B 1 153 ? 17.105 29.585 68.409 1.00 19.88 134 ALA B O 1
ATOM 2821 N N . ASP B 1 154 ? 15.645 31.291 68.675 1.00 20.90 135 ASP B N 1
ATOM 2822 C CA . ASP B 1 154 ? 14.435 30.485 68.505 1.00 21.98 135 ASP B CA 1
ATOM 2823 C C . ASP B 1 154 ? 13.991 30.364 67.046 1.00 21.49 135 ASP B C 1
ATOM 2824 O O . ASP B 1 154 ? 13.020 29.663 66.743 1.00 21.85 135 ASP B O 1
ATOM 2829 N N . SER B 1 155 ? 14.704 31.043 66.151 1.00 21.00 136 SER B N 1
ATOM 2830 C CA . SER B 1 155 ? 14.334 31.128 64.739 1.00 20.48 136 SER B CA 1
ATOM 2831 C C . SER B 1 155 ? 14.636 29.852 63.943 1.00 20.43 136 SER B C 1
ATOM 2832 O O . SER B 1 155 ? 15.552 29.096 64.277 1.00 19.99 136 SER B O 1
ATOM 2835 N N . ASP B 1 156 ? 13.852 29.629 62.890 1.00 20.45 137 ASP B N 1
ATOM 2836 C CA . ASP B 1 156 ? 14.061 28.503 61.984 1.00 20.27 137 ASP B CA 1
ATOM 2837 C C . ASP B 1 156 ? 15.422 28.614 61.310 1.00 19.91 137 ASP B C 1
ATOM 2838 O O . ASP B 1 156 ? 15.894 29.711 61.016 1.00 19.79 137 ASP B O 1
ATOM 2843 N N . ILE B 1 157 ? 16.045 27.468 61.075 1.00 19.66 138 ILE B N 1
ATOM 2844 C CA . ILE B 1 157 ? 17.322 27.413 60.369 1.00 19.79 138 ILE B CA 1
ATOM 2845 C C . ILE B 1 157 ? 17.090 27.070 58.902 1.00 19.82 138 ILE B C 1
ATOM 2846 O O . ILE B 1 157 ? 16.163 26.335 58.564 1.00 19.89 138 ILE B O 1
ATOM 2851 N N . THR B 1 158 ? 17.928 27.618 58.030 1.00 19.79 139 THR B N 1
ATOM 2852 C CA . THR B 1 158 ? 17.907 27.254 56.622 1.00 19.92 139 THR B CA 1
ATOM 2853 C C . THR B 1 158 ? 19.272 26.667 56.296 1.00 19.50 139 THR B C 1
ATOM 2854 O O . THR B 1 158 ? 20.302 27.309 56.519 1.00 19.54 139 THR B O 1
ATOM 2858 N N . VAL B 1 159 ? 19.272 25.431 55.807 1.00 18.62 140 VAL B N 1
ATOM 2859 C CA . VAL B 1 159 ? 20.511 24.734 55.450 1.00 18.26 140 VAL B CA 1
ATOM 2860 C C . VAL B 1 159 ? 20.362 23.987 54.141 1.00 17.85 140 VAL B C 1
ATOM 2861 O O . VAL B 1 159 ? 19.256 23.650 53.724 1.00 17.77 140 VAL B O 1
ATOM 2865 N N . VAL B 1 160 ? 21.494 23.721 53.499 1.00 16.91 141 VAL B N 1
ATOM 2866 C CA . VAL B 1 160 ? 21.501 22.972 52.259 1.00 16.73 141 VAL B CA 1
ATOM 2867 C C . VAL B 1 160 ? 22.232 21.663 52.514 1.00 16.71 141 VAL B C 1
ATOM 2868 O O . VAL B 1 160 ? 23.392 21.652 52.933 1.00 16.36 141 VAL B O 1
ATOM 2872 N N . ILE B 1 161 ? 21.527 20.563 52.284 1.00 17.05 142 ILE B N 1
ATOM 2873 C CA . ILE B 1 161 ? 22.071 19.233 52.488 1.00 17.66 142 ILE B CA 1
ATOM 2874 C C . ILE B 1 161 ? 22.230 18.619 51.108 1.00 18.05 142 ILE B C 1
ATOM 2875 O O . ILE B 1 161 ? 21.244 18.376 50.410 1.00 18.34 142 ILE B O 1
ATOM 2880 N N . ASP B 1 162 ? 23.486 18.435 50.704 1.00 18.31 143 ASP B N 1
ATOM 2881 C CA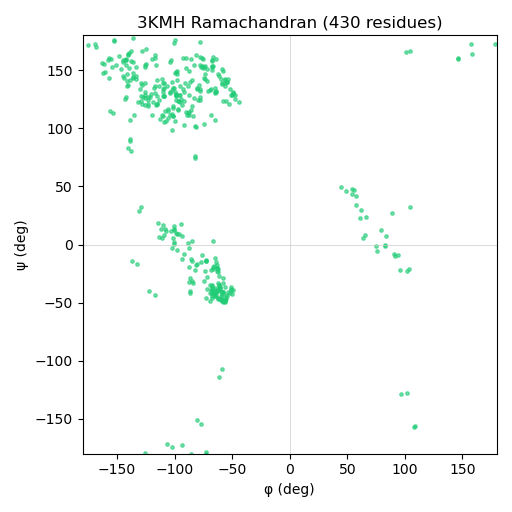 . ASP B 1 162 ? 23.840 17.962 49.357 1.00 18.80 143 ASP B CA 1
ATOM 2882 C C . ASP B 1 162 ? 23.050 18.639 48.239 1.00 18.97 143 ASP B C 1
ATOM 2883 O O . ASP B 1 162 ? 22.492 17.974 47.362 1.00 19.86 143 ASP B O 1
ATOM 2888 N N . GLY B 1 163 ? 23.009 19.966 48.279 1.00 19.09 144 GLY B N 1
ATOM 2889 C CA . GLY B 1 163 ? 22.377 20.736 47.218 1.00 19.29 144 GLY B CA 1
ATOM 2890 C C . GLY B 1 163 ? 20.866 20.865 47.348 1.00 19.21 144 GLY B C 1
ATOM 2891 O O . GLY B 1 163 ? 20.243 21.516 46.512 1.00 19.90 144 GLY B O 1
ATOM 2892 N N . CYS B 1 164 ? 20.288 20.247 48.385 1.00 18.81 145 CYS B N 1
ATOM 2893 C CA . CYS B 1 164 ? 18.852 20.355 48.672 1.00 18.63 145 CYS B CA 1
ATOM 2894 C C . CYS B 1 164 ? 18.606 21.346 49.813 1.00 18.17 145 CYS B C 1
ATOM 2895 O O . CYS B 1 164 ? 18.935 21.074 50.971 1.00 17.47 145 CYS B O 1
ATOM 2898 N N . ARG B 1 165 ? 18.019 22.489 49.466 1.00 18.31 146 ARG B N 1
ATOM 2899 C CA . ARG B 1 165 ? 17.747 23.559 50.425 1.00 18.84 146 ARG B CA 1
ATOM 2900 C C . ARG B 1 165 ? 16.481 23.256 51.217 1.00 18.96 146 ARG B C 1
ATOM 2901 O O . ARG B 1 165 ? 15.464 22.839 50.649 1.00 19.01 146 ARG B O 1
ATOM 2909 N N . GLN B 1 166 ? 16.560 23.456 52.529 1.00 18.96 147 GLN B N 1
ATOM 2910 C CA . GLN B 1 166 ? 15.463 23.132 53.438 1.00 19.55 147 GLN B CA 1
ATOM 2911 C C . GLN B 1 166 ? 15.495 23.977 54.704 1.00 19.74 147 GLN B C 1
ATOM 2912 O O . GLN B 1 166 ? 16.555 24.431 55.148 1.00 19.71 147 GLN B O 1
ATOM 2918 N N . LYS B 1 167 ? 14.316 24.174 55.283 1.00 19.59 148 LYS B N 1
ATOM 2919 C CA . LYS B 1 167 ? 14.156 24.938 56.508 1.00 19.81 148 LYS B CA 1
ATOM 2920 C C . LYS B 1 167 ? 13.760 23.993 57.640 1.00 19.30 148 LYS B C 1
ATOM 2921 O O . LYS B 1 167 ? 13.005 23.037 57.433 1.00 19.31 148 LYS B O 1
ATOM 2927 N N . HIS B 1 168 ? 14.283 24.253 58.834 1.00 18.86 149 HIS B N 1
ATOM 2928 C CA . HIS B 1 168 ? 14.007 23.411 59.993 1.00 18.77 149 HIS B CA 1
ATOM 2929 C C . HIS B 1 168 ? 13.877 24.221 61.272 1.00 18.86 149 HIS B C 1
ATOM 2930 O O . HIS B 1 168 ? 14.364 25.350 61.357 1.00 18.69 149 HIS B O 1
ATOM 2937 N N . THR B 1 169 ? 13.213 23.631 62.261 1.00 18.95 150 THR B N 1
ATOM 2938 C CA . THR B 1 169 ? 13.031 24.244 63.573 1.00 19.26 150 THR B CA 1
ATOM 2939 C C . THR B 1 169 ? 14.371 24.461 64.270 1.00 18.93 150 THR B C 1
ATOM 2940 O O . THR B 1 169 ? 15.304 23.674 64.092 1.00 18.81 150 THR B O 1
ATOM 2944 N N . ALA B 1 170 ? 14.459 25.532 65.059 1.00 18.60 151 ALA B N 1
ATOM 2945 C CA . ALA B 1 170 ? 15.607 25.766 65.937 1.00 18.52 151 ALA B CA 1
ATOM 2946 C C . ALA B 1 170 ? 15.922 24.522 66.767 1.00 18.63 151 ALA B C 1
ATOM 2947 O O . ALA B 1 170 ? 15.028 23.924 67.374 1.00 18.83 151 ALA B O 1
ATOM 2949 N N . GLY B 1 171 ? 17.192 24.124 66.779 1.00 18.33 152 GLY B N 1
ATOM 2950 C CA . GLY B 1 171 ? 17.628 23.008 67.612 1.00 18.20 152 GLY B CA 1
ATOM 2951 C C . GLY B 1 171 ? 17.412 21.646 66.985 1.00 18.21 152 GLY B C 1
ATOM 2952 O O . GLY B 1 171 ? 17.631 20.624 67.634 1.00 18.76 152 GLY B O 1
ATOM 2953 N N . SER B 1 172 ? 16.998 21.636 65.720 1.00 18.51 153 SER B N 1
ATOM 2954 C CA . SER B 1 172 ? 16.808 20.386 64.986 1.00 18.73 153 SER B CA 1
ATOM 2955 C C . SER B 1 172 ? 18.060 19.530 65.003 1.00 19.08 153 SER B C 1
ATOM 2956 O O . SER B 1 172 ? 19.177 20.040 64.886 1.00 18.84 153 SER B O 1
ATOM 2959 N N . GLN B 1 173 ? 17.855 18.227 65.163 1.00 19.13 154 GLN B N 1
ATOM 2960 C CA . GLN B 1 173 ? 18.937 17.259 65.086 1.00 19.54 154 GLN B CA 1
ATOM 2961 C C . GLN B 1 173 ? 18.780 16.477 63.791 1.00 19.58 154 GLN B C 1
ATOM 2962 O O . GLN B 1 173 ? 17.801 15.750 63.596 1.00 19.66 154 GLN B O 1
ATOM 2968 N N . LEU B 1 174 ? 19.746 16.648 62.894 1.00 19.04 155 LEU B N 1
ATOM 2969 C CA . LEU B 1 174 ? 19.671 16.055 61.567 1.00 19.11 155 LEU B CA 1
ATOM 2970 C C . LEU B 1 174 ? 20.638 14.889 61.476 1.00 18.94 155 LEU B C 1
ATOM 2971 O O . LEU B 1 174 ? 21.763 14.984 61.951 1.00 18.43 155 LEU B O 1
ATOM 2976 N N . ARG B 1 175 ? 20.187 13.785 60.886 1.00 18.77 156 ARG B N 1
ATOM 2977 C CA . ARG B 1 175 ? 21.043 12.613 60.718 1.00 18.98 156 ARG B CA 1
ATOM 2978 C C . ARG B 1 175 ? 21.676 12.608 59.337 1.00 18.72 156 ARG B C 1
ATOM 2979 O O . ARG B 1 175 ? 20.984 12.651 58.319 1.00 18.94 156 ARG B O 1
ATOM 2987 N N . LEU B 1 176 ? 23.003 12.565 59.316 1.00 18.34 157 LEU B N 1
ATOM 2988 C CA . LEU B 1 176 ? 23.739 12.380 58.076 1.00 18.25 157 LEU B CA 1
ATOM 2989 C C . LEU B 1 176 ? 24.203 10.936 58.004 1.00 17.96 157 LEU B C 1
ATOM 2990 O O . LEU B 1 176 ? 25.039 10.507 58.798 1.00 17.54 157 LEU B O 1
ATOM 2995 N N . SER B 1 177 ? 23.627 10.195 57.062 1.00 18.40 158 SER B N 1
ATOM 2996 C CA . SER B 1 177 ? 24.057 8.840 56.748 1.00 18.47 158 SER B CA 1
ATOM 2997 C C . SER B 1 177 ? 25.324 8.911 55.905 1.00 17.86 158 SER B C 1
ATOM 2998 O O . SER B 1 177 ? 25.618 9.967 55.333 1.00 17.20 158 SER B O 1
ATOM 3001 N N . PRO B 1 178 ? 26.088 7.798 55.825 1.00 17.37 159 PRO B N 1
ATOM 3002 C CA . PRO B 1 178 ? 27.263 7.805 54.961 1.00 17.26 159 PRO B CA 1
ATOM 3003 C C . PRO B 1 178 ? 26.943 8.328 53.558 1.00 16.91 159 PRO B C 1
ATOM 3004 O O . PRO B 1 178 ? 25.962 7.901 52.935 1.00 17.00 159 PRO B O 1
ATOM 3008 N N . GLY B 1 179 ? 27.759 9.273 53.093 1.00 16.14 160 GLY B N 1
ATOM 3009 C CA . GLY B 1 179 ? 27.567 9.908 51.794 1.00 15.47 160 GLY B CA 1
ATOM 3010 C C . GLY B 1 179 ? 26.951 11.295 51.831 1.00 15.08 160 GLY B C 1
ATOM 3011 O O . GLY B 1 179 ? 27.108 12.073 50.891 1.00 15.39 160 GLY B O 1
ATOM 3012 N N . GLU B 1 180 ? 26.238 11.596 52.908 1.00 14.68 161 GLU B N 1
ATOM 3013 C CA . GLU B 1 180 ? 25.535 12.866 53.026 1.00 14.83 161 GLU B CA 1
ATOM 3014 C C . GLU B 1 180 ? 26.414 13.969 53.612 1.00 14.27 161 GLU B C 1
ATOM 3015 O O . GLU B 1 180 ? 27.300 13.703 54.421 1.00 14.22 161 GLU B O 1
ATOM 3021 N N . SER B 1 181 ? 26.151 15.208 53.200 1.00 14.11 162 SER B N 1
ATOM 3022 C CA . SER B 1 181 ? 26.887 16.363 53.708 1.00 13.90 162 SER B CA 1
ATOM 3023 C C . SER B 1 181 ? 25.969 17.567 53.878 1.00 14.01 162 SER B C 1
ATOM 3024 O O . SER B 1 181 ? 24.941 17.678 53.214 1.00 14.38 162 SER B O 1
ATOM 3027 N N . ILE B 1 182 ? 26.358 18.458 54.781 1.00 13.93 163 ILE B N 1
ATOM 3028 C CA . ILE B 1 182 ? 25.582 19.657 55.064 1.00 13.82 163 ILE B CA 1
ATOM 3029 C C . ILE B 1 182 ? 26.515 20.855 54.997 1.00 13.49 163 ILE B C 1
ATOM 3030 O O . ILE B 1 182 ? 27.653 20.778 55.459 1.00 13.29 163 ILE B O 1
ATOM 3035 N N . CYS B 1 183 ? 26.039 21.948 54.412 1.00 13.46 164 CYS B N 1
ATOM 3036 C CA . CYS B 1 183 ? 26.823 23.180 54.385 1.00 13.46 164 CYS B CA 1
ATOM 3037 C C . CYS B 1 183 ? 26.399 24.062 55.557 1.00 13.93 164 CYS B C 1
ATOM 3038 O O . CYS B 1 183 ? 25.220 24.414 55.696 1.00 14.06 164 CYS B O 1
ATOM 3041 N N . LEU B 1 184 ? 27.372 24.399 56.395 1.00 13.64 165 LEU B N 1
ATOM 3042 C CA . LEU B 1 184 ? 27.141 25.245 57.568 1.00 13.59 165 LEU B CA 1
ATOM 3043 C C . LEU B 1 184 ? 27.744 26.621 57.323 1.00 13.74 165 LEU B C 1
ATOM 3044 O O . LEU B 1 184 ? 28.968 26.769 57.341 1.00 13.00 165 LEU B O 1
ATOM 3049 N N . PRO B 1 185 ? 26.895 27.632 57.079 1.00 13.60 166 PRO B N 1
ATOM 3050 C CA . PRO B 1 185 ? 27.415 28.985 56.872 1.00 13.95 166 PRO B CA 1
ATOM 3051 C C . PRO B 1 185 ? 28.035 29.566 58.142 1.00 13.69 166 PRO B C 1
ATOM 3052 O O . PRO B 1 185 ? 27.706 29.130 59.246 1.00 13.08 166 PRO B O 1
ATOM 3056 N N . PRO B 1 186 ? 28.924 30.566 57.994 1.00 13.86 167 PRO B N 1
ATOM 3057 C CA . PRO B 1 186 ? 29.451 31.200 59.206 1.00 14.02 167 PRO B CA 1
ATOM 3058 C C . PRO B 1 186 ? 28.327 31.733 60.088 1.00 13.91 167 PRO B C 1
ATOM 3059 O O . PRO B 1 186 ? 27.311 32.215 59.574 1.00 14.53 167 PRO B O 1
ATOM 3063 N N . GLY B 1 187 ? 28.505 31.604 61.399 1.00 13.53 168 GLY B N 1
ATOM 3064 C CA . GLY B 1 187 ? 27.552 32.124 62.367 1.00 14.12 168 GLY B CA 1
ATOM 3065 C C . GLY B 1 187 ? 26.485 31.133 62.772 1.00 14.20 168 GLY B C 1
ATOM 3066 O O . GLY B 1 187 ? 25.748 31.383 63.727 1.00 15.00 168 GLY B O 1
ATOM 3067 N N . LEU B 1 188 ? 26.407 30.003 62.072 1.00 14.01 169 LEU B N 1
ATOM 3068 C CA . LEU B 1 188 ? 25.437 28.961 62.421 1.00 14.15 169 LEU B CA 1
ATOM 3069 C C . LEU B 1 188 ? 25.997 28.050 63.518 1.00 14.01 169 LEU B C 1
ATOM 3070 O O . LEU B 1 188 ? 27.029 27.405 63.325 1.00 14.43 169 LEU B O 1
ATOM 3075 N N . TYR B 1 189 ? 25.325 28.004 64.670 1.00 13.94 170 TYR B N 1
ATOM 3076 C CA . TYR B 1 189 ? 25.760 27.133 65.766 1.00 13.22 170 TYR B CA 1
ATOM 3077 C C . TYR B 1 189 ? 25.552 25.676 65.379 1.00 13.63 170 TYR B C 1
ATOM 3078 O O . TYR B 1 189 ? 24.495 25.315 64.861 1.00 13.43 170 TYR B O 1
ATOM 3087 N N . HIS B 1 190 ? 26.567 24.856 65.620 1.00 13.25 171 HIS B N 1
ATOM 3088 C CA . HIS B 1 190 ? 26.471 23.426 65.344 1.00 13.60 171 HIS B CA 1
ATOM 3089 C C . HIS B 1 190 ? 27.227 22.600 66.369 1.00 13.60 171 HIS B C 1
ATOM 3090 O O . HIS B 1 190 ? 28.273 23.007 66.881 1.00 13.39 171 HIS B O 1
ATOM 3097 N N . SER B 1 191 ? 26.662 21.434 66.669 1.00 14.07 172 SER B N 1
ATOM 3098 C CA . SER B 1 191 ? 27.292 20.435 67.505 1.00 14.29 172 SER B CA 1
ATOM 3099 C C . SER B 1 191 ? 27.042 19.123 66.790 1.00 14.25 172 SER B C 1
ATOM 3100 O O . SER B 1 191 ? 26.018 18.967 66.126 1.00 14.46 172 SER B O 1
ATOM 3103 N N . PHE B 1 192 ? 27.977 18.187 66.897 1.00 14.56 173 PHE B N 1
ATOM 3104 C CA . PHE B 1 192 ? 27.769 16.884 66.276 1.00 15.20 173 PHE B CA 1
ATOM 3105 C C . PHE B 1 192 ? 28.350 15.744 67.084 1.00 15.00 173 PHE B C 1
ATOM 3106 O O . PHE B 1 192 ? 29.225 15.937 67.925 1.00 15.48 173 PHE B O 1
ATOM 3114 N N . TRP B 1 193 ? 27.826 14.550 66.824 1.00 15.20 174 TRP B N 1
ATOM 3115 C CA . TRP B 1 193 ? 28.302 13.332 67.460 1.00 15.38 174 TRP B CA 1
ATOM 3116 C C . TRP B 1 193 ? 27.948 12.139 66.593 1.00 15.41 174 TRP B C 1
ATOM 3117 O O . TRP B 1 193 ? 27.079 12.229 65.732 1.00 15.55 174 TRP B O 1
ATOM 3128 N N . ALA B 1 194 ? 28.641 11.028 66.815 1.00 16.12 175 ALA B N 1
ATOM 3129 C CA . ALA B 1 194 ? 28.278 9.770 66.181 1.00 16.73 175 ALA B CA 1
ATOM 3130 C C . ALA B 1 194 ? 27.115 9.189 66.974 1.00 17.35 175 ALA B C 1
ATOM 3131 O O . ALA B 1 194 ? 27.224 9.017 68.183 1.00 17.28 175 ALA B O 1
ATOM 3133 N N . GLU B 1 195 ? 26.004 8.914 66.293 1.00 17.99 176 GLU B N 1
ATOM 3134 C CA . GLU B 1 195 ? 24.803 8.396 66.953 1.00 19.05 176 GLU B CA 1
ATOM 3135 C C . GLU B 1 195 ? 25.155 7.184 67.813 1.00 19.22 176 GLU B C 1
ATOM 3136 O O . GLU B 1 195 ? 25.802 6.244 67.337 1.00 18.95 176 GLU B O 1
ATOM 3142 N N . ALA B 1 196 ? 24.739 7.221 69.081 1.00 19.75 177 ALA B N 1
ATOM 3143 C CA . ALA B 1 196 ? 25.171 6.233 70.073 1.00 20.28 177 ALA B CA 1
ATOM 3144 C C . ALA B 1 196 ? 24.822 4.812 69.649 1.00 20.54 177 ALA B C 1
ATOM 3145 O O . ALA B 1 196 ? 23.664 4.510 69.356 1.00 21.18 177 ALA B O 1
ATOM 3147 N N . GLY B 1 197 ? 25.843 3.964 69.591 1.00 20.91 178 GLY B N 1
ATOM 3148 C CA . GLY B 1 197 ? 25.662 2.559 69.249 1.00 21.13 178 GLY B CA 1
ATOM 3149 C C . GLY B 1 197 ? 25.881 2.202 67.789 1.00 21.51 178 GLY B C 1
ATOM 3150 O O . GLY B 1 197 ? 26.154 1.041 67.475 1.00 22.26 178 GLY B O 1
ATOM 3151 N N . PHE B 1 198 ? 25.763 3.185 66.895 1.00 20.87 179 PHE B N 1
ATOM 3152 C CA . PHE B 1 198 ? 25.831 2.925 65.457 1.00 20.80 179 PHE B CA 1
ATOM 3153 C C . PHE B 1 198 ? 27.256 2.974 64.907 1.00 20.36 179 PHE B C 1
ATOM 3154 O O . PHE B 1 198 ? 27.461 2.801 63.701 1.00 20.78 179 PHE B O 1
ATOM 3162 N N . GLY B 1 199 ? 28.222 3.214 65.794 1.00 19.78 180 GLY B N 1
ATOM 3163 C CA . GLY B 1 199 ? 29.650 3.116 65.465 1.00 19.35 180 GLY B CA 1
ATOM 3164 C C . GLY B 1 199 ? 30.342 4.445 65.211 1.00 18.97 180 GLY B C 1
ATOM 3165 O O . GLY B 1 199 ? 29.681 5.469 65.025 1.00 19.34 180 GLY B O 1
ATOM 3166 N N . ASP B 1 200 ? 31.676 4.417 65.204 1.00 18.30 181 ASP B N 1
ATOM 3167 C CA . ASP B 1 200 ? 32.488 5.592 64.878 1.00 17.58 181 ASP B CA 1
ATOM 3168 C C . ASP B 1 200 ? 32.141 6.109 63.485 1.00 16.92 181 ASP B C 1
ATOM 3169 O O . ASP B 1 200 ? 31.764 5.336 62.598 1.00 16.63 181 ASP B O 1
ATOM 3174 N N . VAL B 1 201 ? 32.267 7.419 63.301 1.00 16.17 182 VAL B N 1
ATOM 3175 C CA . VAL B 1 201 ? 32.028 8.033 62.001 1.00 15.53 182 VAL B CA 1
ATOM 3176 C C . VAL B 1 201 ? 33.308 8.672 61.471 1.00 14.86 182 VAL B C 1
ATOM 3177 O O . VAL B 1 201 ? 34.044 9.334 62.213 1.00 14.77 182 VAL B O 1
ATOM 3181 N N . LEU B 1 202 ? 33.560 8.443 60.185 1.00 14.22 183 LEU B N 1
ATOM 3182 C CA . LEU B 1 202 ? 34.613 9.126 59.455 1.00 14.12 183 LEU B CA 1
ATOM 3183 C C . LEU B 1 202 ? 34.014 10.405 58.883 1.00 13.75 183 LEU B C 1
ATOM 3184 O O . LEU B 1 202 ? 33.134 10.355 58.016 1.00 13.45 183 LEU B O 1
ATOM 3189 N N . VAL B 1 203 ? 34.478 11.548 59.381 1.00 13.70 184 VAL B N 1
ATOM 3190 C CA . VAL B 1 203 ? 33.899 12.833 58.989 1.00 13.78 184 VAL B CA 1
ATOM 3191 C C . VAL B 1 203 ? 34.867 13.615 58.121 1.00 13.77 184 VAL B C 1
ATOM 3192 O O . VAL B 1 203 ? 36.026 13.788 58.483 1.00 14.44 184 VAL B O 1
ATOM 3196 N N . GLY B 1 204 ? 34.385 14.067 56.970 1.00 13.56 185 GLY B N 1
ATOM 3197 C CA . GLY B 1 204 ? 35.177 14.940 56.122 1.00 13.63 185 GLY B CA 1
ATOM 3198 C C . GLY B 1 204 ? 34.753 16.372 56.343 1.00 13.94 185 GLY B C 1
ATOM 3199 O O . GLY B 1 204 ? 33.593 16.648 56.654 1.00 13.58 185 GLY B O 1
ATOM 3200 N N . GLU B 1 205 ? 35.703 17.285 56.202 1.00 13.50 186 GLU B N 1
ATOM 3201 C CA . GLU B 1 205 ? 35.373 18.701 56.178 1.00 13.83 186 GLU B CA 1
ATOM 3202 C C . GLU B 1 205 ? 36.016 19.343 54.959 1.00 13.31 186 GLU B C 1
ATOM 3203 O O . GLU B 1 205 ? 37.225 19.230 54.764 1.00 13.98 186 GLU B O 1
ATOM 3209 N N . VAL B 1 206 ? 35.206 19.982 54.122 1.00 12.47 187 VAL B N 1
ATOM 3210 C CA . VAL B 1 206 ? 35.730 20.797 53.025 1.00 12.21 187 VAL B CA 1
ATOM 3211 C C . VAL B 1 206 ? 35.152 22.178 53.233 1.00 12.18 187 VAL B C 1
ATOM 3212 O O . VAL B 1 206 ? 33.933 22.339 53.360 1.00 11.96 187 VAL B O 1
ATOM 3216 N N . SER B 1 207 ? 36.027 23.177 53.268 1.00 11.79 188 SER B N 1
ATOM 3217 C CA . SER B 1 207 ? 35.638 24.482 53.788 1.00 12.11 188 SER B CA 1
ATOM 3218 C C . SER B 1 207 ? 36.463 25.599 53.177 1.00 12.16 188 SER B C 1
ATOM 3219 O O . SER B 1 207 ? 37.393 25.355 52.401 1.00 12.62 188 SER B O 1
ATOM 3222 N N . SER B 1 208 ? 36.113 26.831 53.534 1.00 12.62 189 SER B N 1
ATOM 3223 C CA . SER B 1 208 ? 37.023 27.957 53.359 1.00 12.71 189 SER B CA 1
ATOM 3224 C C . SER B 1 208 ? 38.142 27.859 54.408 1.00 12.75 189 SER B C 1
ATOM 3225 O O . SER B 1 208 ? 38.169 26.929 55.226 1.00 12.40 189 SER B O 1
ATOM 3228 N N . VAL B 1 209 ? 39.075 28.807 54.405 1.00 13.50 190 VAL B N 1
ATOM 3229 C CA . VAL B 1 209 ? 40.258 28.633 55.247 1.00 13.87 190 VAL B CA 1
ATOM 3230 C C . VAL B 1 209 ? 39.912 28.415 56.723 1.00 13.61 190 VAL B C 1
ATOM 3231 O O . VAL B 1 209 ? 38.957 28.995 57.257 1.00 13.06 190 VAL B O 1
ATOM 3235 N N . ASN B 1 210 ? 40.686 27.534 57.342 1.00 13.54 191 ASN B N 1
ATOM 3236 C CA . ASN B 1 210 ? 40.516 27.142 58.720 1.00 13.74 191 ASN B CA 1
ATOM 3237 C C . ASN B 1 210 ? 41.481 27.902 59.613 1.00 14.34 191 ASN B C 1
ATOM 3238 O O . ASN B 1 210 ? 42.690 27.924 59.350 1.00 14.30 191 ASN B O 1
ATOM 3243 N N . ASP B 1 211 ? 40.954 28.497 60.680 1.00 14.54 192 ASP B N 1
ATOM 3244 C CA . ASP B 1 211 ? 41.787 29.181 61.660 1.00 15.73 192 ASP B CA 1
ATOM 3245 C C . ASP B 1 211 ? 41.291 28.866 63.065 1.00 15.86 192 ASP B C 1
ATOM 3246 O O . ASP B 1 211 ? 40.433 29.560 63.602 1.00 16.27 192 ASP B O 1
ATOM 3251 N N . ASP B 1 212 ? 41.831 27.805 63.658 1.00 15.95 193 ASP B N 1
ATOM 3252 C CA . ASP B 1 212 ? 41.377 27.364 64.972 1.00 16.77 193 ASP B CA 1
ATOM 3253 C C . ASP B 1 212 ? 41.875 28.222 66.133 1.00 17.49 193 ASP B C 1
ATOM 3254 O O . ASP B 1 212 ? 41.431 28.052 67.267 1.00 18.58 193 ASP B O 1
ATOM 3259 N N . ASP B 1 213 ? 42.791 29.143 65.854 1.00 17.82 194 ASP B N 1
ATOM 3260 C CA . ASP B 1 213 ? 43.260 30.067 66.884 1.00 18.56 194 ASP B CA 1
ATOM 3261 C C . ASP B 1 213 ? 42.229 31.151 67.201 1.00 18.32 194 ASP B C 1
ATOM 3262 O O . ASP B 1 213 ? 42.151 31.618 68.348 1.00 18.96 194 ASP B O 1
ATOM 3267 N N . HIS B 1 214 ? 41.437 31.537 66.197 1.00 18.38 195 HIS B N 1
ATOM 3268 C CA . HIS B 1 214 ? 40.558 32.703 66.326 1.00 18.01 195 HIS B CA 1
ATOM 3269 C C . HIS B 1 214 ? 39.143 32.545 65.784 1.00 17.51 195 HIS B C 1
ATOM 3270 O O . HIS B 1 214 ? 38.273 33.367 66.090 1.00 17.52 195 HIS B O 1
ATOM 3277 N N . ASP B 1 215 ? 38.903 31.506 64.986 1.00 16.39 196 ASP B N 1
ATOM 3278 C CA . ASP B 1 215 ? 37.657 31.439 64.225 1.00 15.94 196 ASP B CA 1
ATOM 3279 C C . ASP B 1 215 ? 36.587 30.537 64.837 1.00 16.20 196 ASP B C 1
ATOM 3280 O O . ASP B 1 215 ? 35.603 30.209 64.170 1.00 17.15 196 ASP B O 1
ATOM 3285 N N . ASN B 1 216 ? 36.776 30.135 66.090 1.00 15.90 197 ASN B N 1
ATOM 3286 C CA . ASN B 1 216 ? 35.781 29.312 66.775 1.00 16.00 197 ASN B CA 1
ATOM 3287 C C . ASN B 1 216 ? 35.138 30.056 67.920 1.00 16.31 197 ASN B C 1
ATOM 3288 O O . ASN B 1 216 ? 35.825 30.554 68.811 1.00 16.94 197 ASN B O 1
ATOM 3293 N N . HIS B 1 217 ? 33.815 30.143 67.881 1.00 15.87 198 HIS B N 1
ATOM 3294 C CA . HIS B 1 217 ? 33.081 30.630 69.028 1.00 16.20 198 HIS B CA 1
ATOM 3295 C C . HIS B 1 217 ? 32.238 29.527 69.638 1.00 16.34 198 HIS B C 1
ATOM 3296 O O . HIS B 1 217 ? 31.216 29.127 69.080 1.00 15.72 198 HIS B O 1
ATOM 3303 N N . PHE B 1 218 ? 32.666 29.055 70.799 1.00 17.36 199 PHE B N 1
ATOM 3304 C CA . PHE B 1 218 ? 31.920 28.035 71.512 1.00 18.56 199 PHE B CA 1
ATOM 3305 C C . PHE B 1 218 ? 30.833 28.681 72.352 1.00 19.55 199 PHE B C 1
ATOM 3306 O O . PHE B 1 218 ? 31.027 29.758 72.915 1.00 19.33 199 PHE B O 1
ATOM 3314 N N . LEU B 1 219 ? 29.678 28.026 72.405 1.00 20.94 200 LEU B N 1
ATOM 3315 C CA . LEU B 1 219 ? 28.552 28.516 73.186 1.00 22.49 200 LEU B CA 1
ATOM 3316 C C . LEU B 1 219 ? 28.934 28.615 74.663 1.00 24.06 200 LEU B C 1
ATOM 3317 O O . LEU B 1 219 ? 28.666 29.630 75.309 1.00 24.16 200 LEU B O 1
ATOM 3322 N N . GLN B 1 220 ? 29.556 27.558 75.181 1.00 26.02 201 GLN B N 1
ATOM 3323 C CA . GLN B 1 220 ? 30.171 27.581 76.506 1.00 28.36 201 GLN B CA 1
ATOM 3324 C C . GLN B 1 220 ? 31.622 28.023 76.325 1.00 29.43 201 GLN B C 1
ATOM 3325 O O . GLN B 1 220 ? 32.278 27.585 75.381 1.00 29.36 201 GLN B O 1
ATOM 3331 N N . PRO B 1 221 ? 32.132 28.889 77.220 1.00 30.74 202 PRO B N 1
ATOM 3332 C CA . PRO B 1 221 ? 33.539 29.283 77.108 1.00 31.65 202 PRO B CA 1
ATOM 3333 C C . PRO B 1 221 ? 34.479 28.096 77.345 1.00 32.65 202 PRO B C 1
ATOM 3334 O O . PRO B 1 221 ? 34.615 27.619 78.475 1.00 33.10 202 PRO B O 1
ATOM 3338 N N . LEU B 1 222 ? 35.101 27.609 76.275 1.00 33.43 203 LEU B N 1
ATOM 3339 C CA . LEU B 1 222 ? 36.029 26.483 76.386 1.00 34.23 203 LEU B CA 1
ATOM 3340 C C . LEU B 1 222 ? 37.255 26.644 75.492 1.00 34.73 203 LEU B C 1
ATOM 3345 N N . ASP B 1 223 ? 38.281 25.851 75.784 1.00 35.49 204 ASP B N 1
ATOM 3346 C CA . ASP B 1 223 ? 39.534 25.906 75.044 1.00 36.09 204 ASP B CA 1
ATOM 3347 C C . ASP B 1 223 ? 39.550 24.906 73.894 1.00 36.19 204 ASP B C 1
ATOM 3348 O O . ASP B 1 223 ? 39.184 23.740 74.066 1.00 36.36 204 ASP B O 1
ATOM 3353 N N . ARG B 1 224 ? 39.980 25.376 72.726 1.00 36.20 205 ARG B N 1
ATOM 3354 C CA . ARG B 1 224 ? 40.052 24.551 71.521 1.00 36.17 205 ARG B CA 1
ATOM 3355 C C . ARG B 1 224 ? 41.115 23.450 71.627 1.00 36.27 205 ARG B C 1
ATOM 3356 O O . ARG B 1 224 ? 40.930 22.353 71.095 1.00 36.10 205 ARG B O 1
ATOM 3364 N N . TYR B 1 225 ? 42.217 23.747 72.313 1.00 36.34 206 TYR B N 1
ATOM 3365 C CA . TYR B 1 225 ? 43.284 22.768 72.529 1.00 36.50 206 TYR B CA 1
ATOM 3366 C C . TYR B 1 225 ? 43.461 22.431 74.011 1.00 36.54 206 TYR B C 1
ATOM 3367 O O . TYR B 1 225 ? 43.125 23.233 74.885 1.00 36.67 206 TYR B O 1
ATOM 3376 N N . ASN B 1 226 ? 43.991 21.237 74.275 1.00 36.51 207 ASN B N 1
ATOM 3377 C CA . ASN B 1 226 ? 44.383 20.822 75.621 1.00 36.30 207 ASN B CA 1
ATOM 3378 C C . ASN B 1 226 ? 45.890 20.983 75.827 1.00 36.14 207 ASN B C 1
ATOM 3379 O O . ASN B 1 226 ? 46.668 20.843 74.879 1.00 36.21 207 ASN B O 1
ATOM 3384 N N . LEU B 1 227 ? 46.292 21.290 77.061 1.00 35.76 208 LEU B N 1
ATOM 3385 C CA . LEU B 1 227 ? 47.702 21.247 77.456 1.00 35.38 208 LEU B CA 1
ATOM 3386 C C . LEU B 1 227 ? 48.099 19.792 77.680 1.00 34.91 208 LEU B C 1
ATOM 3387 O O . LEU B 1 227 ? 47.249 18.960 78.012 1.00 34.90 208 LEU B O 1
ATOM 3392 N N . ILE B 1 228 ? 49.383 19.486 77.500 1.00 34.29 209 ILE B N 1
ATOM 3393 C CA . ILE B 1 228 ? 49.836 18.093 77.468 1.00 33.74 209 ILE B CA 1
ATOM 3394 C C . ILE B 1 228 ? 50.779 17.715 78.614 1.00 33.32 209 ILE B C 1
ATOM 3395 O O . ILE B 1 228 ? 51.782 18.388 78.866 1.00 33.30 209 ILE B O 1
ATOM 3400 N N . ASP B 1 229 ? 50.428 16.629 79.296 1.00 32.69 210 ASP B N 1
ATOM 3401 C CA . ASP B 1 229 ? 51.291 15.979 80.273 1.00 32.29 210 ASP B CA 1
ATOM 3402 C C . ASP B 1 229 ? 52.227 15.037 79.516 1.00 31.59 210 ASP B C 1
ATOM 3403 O O . ASP B 1 229 ? 51.790 14.019 78.975 1.00 31.25 210 ASP B O 1
ATOM 3408 N N . GLU B 1 230 ? 53.509 15.391 79.472 1.00 30.86 211 GLU B N 1
ATOM 3409 C CA . GLU B 1 230 ? 54.505 14.630 78.717 1.00 30.21 211 GLU B CA 1
ATOM 3410 C C . GLU B 1 230 ? 55.003 13.419 79.506 1.00 29.90 211 GLU B C 1
ATOM 3411 O O . GLU B 1 230 ? 56.116 13.419 80.041 1.00 30.07 211 GLU B O 1
ATOM 3417 N N . ASP B 1 231 ? 54.167 12.386 79.563 1.00 29.32 212 ASP B N 1
ATOM 3418 C CA . ASP B 1 231 ? 54.432 11.212 80.395 1.00 28.96 212 ASP B CA 1
ATOM 3419 C C . ASP B 1 231 ? 55.149 10.076 79.662 1.00 28.91 212 ASP B C 1
ATOM 3420 O O . ASP B 1 231 ? 55.618 9.129 80.291 1.00 29.27 212 ASP B O 1
ATOM 3425 N N . GLU B 1 232 ? 55.210 10.162 78.336 1.00 28.51 213 GLU B N 1
ATOM 3426 C CA . GLU B 1 232 ? 55.979 9.213 77.526 1.00 28.37 213 GLU B CA 1
ATOM 3427 C C . GLU B 1 232 ? 56.378 9.868 76.200 1.00 27.79 213 GLU B C 1
ATOM 3428 O O . GLU B 1 232 ? 55.771 10.861 75.806 1.00 27.91 213 GLU B O 1
ATOM 3434 N N . PRO B 1 233 ? 57.417 9.337 75.523 1.00 27.32 214 PRO B N 1
ATOM 3435 C CA . PRO B 1 233 ? 57.851 9.952 74.270 1.00 26.71 214 PRO B CA 1
ATOM 3436 C C . PRO B 1 233 ? 56.729 10.055 73.233 1.00 25.83 214 PRO B C 1
ATOM 3437 O O . PRO B 1 233 ? 55.946 9.115 73.062 1.00 25.89 214 PRO B O 1
ATOM 3441 N N . ALA B 1 234 ? 56.644 11.208 72.576 1.00 25.03 215 ALA B N 1
ATOM 3442 C CA . ALA B 1 234 ? 55.647 11.437 71.536 1.00 23.98 215 ALA B CA 1
ATOM 3443 C C . ALA B 1 234 ? 55.984 10.622 70.295 1.00 23.36 215 ALA B C 1
ATOM 3444 O O . ALA B 1 234 ? 57.127 10.617 69.836 1.00 23.16 215 ALA B O 1
ATOM 3446 N N . GLN B 1 235 ? 54.987 9.920 69.767 1.00 22.32 216 GLN B N 1
ATOM 3447 C CA . GLN B 1 235 ? 55.167 9.125 68.557 1.00 21.58 216 GLN B CA 1
ATOM 3448 C C . GLN B 1 235 ? 54.940 9.965 67.306 1.00 20.84 216 GLN B C 1
ATOM 3449 O O . GLN B 1 235 ? 55.518 9.696 66.246 1.00 20.27 216 GLN B O 1
ATOM 3455 N N . LEU B 1 236 ? 54.093 10.982 67.453 1.00 20.08 217 LEU B N 1
ATOM 3456 C CA . LEU B 1 236 ? 53.731 11.890 66.374 1.00 19.51 217 LEU B CA 1
ATOM 3457 C C . LEU B 1 236 ? 53.670 13.310 66.923 1.00 19.16 217 LEU B C 1
ATOM 3458 O O . LEU B 1 236 ? 53.637 13.507 68.139 1.00 19.49 217 LEU B O 1
ATOM 3463 N N . VAL B 1 237 ? 53.654 14.288 66.024 1.00 18.90 218 VAL B N 1
ATOM 3464 C CA . VAL B 1 237 ? 53.620 15.697 66.407 1.00 19.00 218 VAL B CA 1
ATOM 3465 C C . VAL B 1 237 ? 52.254 16.290 66.064 1.00 18.97 218 VAL B C 1
ATOM 3466 O O . VAL B 1 237 ? 51.725 16.057 64.979 1.00 19.04 218 VAL B O 1
ATOM 3470 N N . LEU B 1 238 ? 51.681 17.037 67.001 1.00 18.84 219 LEU B N 1
ATOM 3471 C CA . LEU B 1 238 ? 50.403 17.699 66.762 1.00 19.13 219 LEU B CA 1
ATOM 3472 C C . LEU B 1 238 ? 50.608 19.017 66.022 1.00 19.32 219 LEU B C 1
ATOM 3473 O O . LEU B 1 238 ? 51.684 19.626 66.092 1.00 18.89 219 LEU B O 1
ATOM 3478 N N . CYS B 1 239 ? 49.573 19.447 65.305 1.00 19.28 220 CYS B N 1
ATOM 3479 C CA . CYS B 1 239 ? 49.646 20.629 64.439 1.00 20.08 220 CYS B CA 1
ATOM 3480 C C . CYS B 1 239 ? 49.849 21.948 65.185 1.00 20.61 220 CYS B C 1
ATOM 3481 O O . CYS B 1 239 ? 50.239 22.944 64.577 1.00 21.00 220 CYS B O 1
ATOM 3484 N N . ASN B 1 240 ? 49.568 21.949 66.487 1.00 21.54 221 ASN B N 1
ATOM 3485 C CA . ASN B 1 240 ? 49.720 23.142 67.322 1.00 22.55 221 ASN B CA 1
ATOM 3486 C C . ASN B 1 240 ? 51.027 23.161 68.119 1.00 22.73 221 ASN B C 1
ATOM 3487 O O . ASN B 1 240 ? 51.221 24.021 68.986 1.00 22.83 221 ASN B O 1
ATOM 3492 N N . GLU B 1 241 ? 51.927 22.226 67.817 1.00 22.77 222 GLU B N 1
ATOM 3493 C CA . GLU B 1 241 ? 53.202 22.146 68.543 1.00 23.07 222 GLU B CA 1
ATOM 3494 C C . GLU B 1 241 ? 54.436 22.040 67.637 1.00 23.20 222 GLU B C 1
ATOM 3495 O O . GLU B 1 241 ? 55.460 21.474 68.033 1.00 23.64 222 GLU B O 1
ATOM 3501 N N . TYR B 1 242 ? 54.337 22.612 66.437 1.00 23.13 223 TYR B N 1
ATOM 3502 C CA . TYR B 1 242 ? 55.467 22.673 65.512 1.00 22.93 223 TYR B CA 1
ATOM 3503 C C . TYR B 1 242 ? 56.505 23.696 65.988 1.00 23.45 223 TYR B C 1
#

Organism: Escherichia coli O157:H7 (NCBI:txid83334)

CATH classification: 2.60.120.10